Protein AF-A0A947QVW5-F1 (afdb_monomer)

Nearest PDB structures (foldseek):
  2zm5-assembly1_A  TM=7.777E-01  e=7.999E-14  Escherichia coli K-12
  2qq0-assembly1_B-2  TM=4.613E-01  e=8.946E-01  Thermotoga maritima
  2orw-assembly1_B-2  TM=4.856E-01  e=1.383E+00  Thermotoga maritima
  2orw-assembly1_A-2  TM=4.939E-01  e=1.628E+00  Thermotoga maritima
  2b8t-assembly1_A  TM=4.312E-01  e=2.257E+00  Ureaplasma parvum

Secondary structure (DSSP, 8-state):
-EEEEEEE-STTS-HHHHHHHHHHHHHHTTS-S-EEEEE--SSTTEET--TTTT-PPPTTEEEEEEE---STT-TT---EEEEEESSSSEEEESSS-EETTS---HHHHHHHHHHHHHHHHHHT-EEEEEES-HHHHHHHHHHH---S-SS--TT-GGGPPP-HHHHHHHHT--HHHHHHHHHHH-HHHHHHS-HHHHT-HHHHHHHHHHHHHS------------------PPP------------PPP----PPPPPTTSEEEEEEE---S-STTHHHHHHHHHHHHHHTTHHHHHHHHHHTT--TTSTTTTSTTHHHHHHHHTTSS-HHHHHHHHHHHHHHHHHHHHHHHT-HHHHHTTSTT----S-----GGGGSPPPTTS--

Structure (mmCIF, N/CA/C/O backbone):
data_AF-A0A947QVW5-F1
#
_entry.id   AF-A0A947QVW5-F1
#
loop_
_atom_site.group_PDB
_atom_site.id
_atom_site.type_symbol
_atom_site.label_atom_id
_atom_site.label_alt_id
_atom_site.label_comp_id
_atom_site.label_asym_id
_atom_site.label_entity_id
_atom_site.label_seq_id
_atom_site.pdbx_PDB_ins_code
_atom_site.Cartn_x
_atom_site.Cartn_y
_atom_site.Cartn_z
_atom_site.occupancy
_atom_site.B_iso_or_equiv
_atom_site.auth_seq_id
_atom_site.auth_comp_id
_atom_site.auth_asym_id
_atom_site.auth_atom_id
_atom_site.pdbx_PDB_model_num
ATOM 1 N N . MET A 1 1 ? -11.674 6.137 25.512 1.00 68.38 1 MET A N 1
ATOM 2 C CA . MET A 1 1 ? -10.480 6.121 24.646 1.00 68.38 1 MET A CA 1
ATOM 3 C C . MET A 1 1 ? -10.718 5.247 23.407 1.00 68.38 1 MET A C 1
ATOM 5 O O . MET A 1 1 ? -10.988 4.059 23.537 1.00 68.38 1 MET A O 1
ATOM 9 N N . HIS A 1 2 ? -10.699 5.842 22.217 1.00 75.06 2 HIS A N 1
ATOM 10 C CA . HIS A 1 2 ? -10.870 5.225 20.906 1.00 75.06 2 HIS A CA 1
ATOM 11 C C . HIS A 1 2 ? -9.556 4.624 20.421 1.00 75.06 2 HIS A C 1
ATOM 13 O O . HIS A 1 2 ? -8.548 5.321 20.356 1.00 75.06 2 HIS A O 1
ATOM 19 N N . LYS A 1 3 ? -9.586 3.346 20.046 1.00 81.25 3 LYS A N 1
ATOM 20 C CA . LYS A 1 3 ? -8.398 2.583 19.654 1.00 81.25 3 LYS A CA 1
ATOM 21 C C . LYS A 1 3 ? -8.102 2.756 18.169 1.00 81.25 3 LYS A C 1
ATOM 23 O O . LYS A 1 3 ? -8.916 2.370 17.325 1.00 81.25 3 LYS A O 1
ATOM 28 N N . ILE A 1 4 ? -6.935 3.309 17.851 1.00 85.50 4 ILE A N 1
ATOM 29 C CA . ILE A 1 4 ? -6.427 3.406 16.484 1.00 85.50 4 ILE A CA 1
ATOM 30 C C . ILE A 1 4 ? -5.000 2.864 16.449 1.00 85.50 4 ILE A C 1
ATOM 32 O O . ILE A 1 4 ? -4.108 3.420 17.072 1.00 85.50 4 ILE A O 1
ATOM 36 N N . ILE A 1 5 ? -4.752 1.811 15.674 1.00 85.81 5 ILE A N 1
ATOM 37 C CA . ILE A 1 5 ? -3.409 1.234 15.539 1.00 85.81 5 ILE A CA 1
ATOM 38 C C . ILE A 1 5 ? -2.921 1.317 14.101 1.00 85.81 5 ILE A C 1
ATOM 40 O O . ILE A 1 5 ? -3.678 1.132 13.151 1.00 85.81 5 ILE A O 1
ATOM 44 N N . SER A 1 6 ? -1.629 1.584 13.931 1.00 87.25 6 SER A N 1
ATOM 45 C CA . SER A 1 6 ? -0.911 1.376 12.675 1.00 87.25 6 SER A CA 1
ATOM 46 C C . SER A 1 6 ? 0.031 0.189 12.782 1.00 87.25 6 SER A C 1
ATOM 48 O O . SER A 1 6 ? 1.019 0.251 13.507 1.00 87.25 6 SER A O 1
ATOM 50 N N . ILE A 1 7 ? -0.220 -0.853 11.997 1.00 85.81 7 ILE A N 1
ATOM 51 C CA . ILE A 1 7 ? 0.683 -1.992 11.843 1.00 85.81 7 ILE A CA 1
ATOM 52 C C . ILE A 1 7 ? 1.497 -1.781 10.571 1.00 85.81 7 ILE A C 1
ATOM 54 O O . ILE A 1 7 ? 0.980 -1.846 9.450 1.00 85.81 7 ILE A O 1
ATOM 58 N N . VAL A 1 8 ? 2.787 -1.513 10.757 1.00 85.62 8 VAL A N 1
ATOM 59 C CA . VAL A 1 8 ? 3.713 -1.139 9.687 1.00 85.62 8 VAL A CA 1
ATOM 60 C C . VAL A 1 8 ? 4.874 -2.111 9.571 1.00 85.62 8 VAL A C 1
ATOM 62 O O . VAL A 1 8 ? 5.267 -2.772 10.527 1.00 85.62 8 VAL A O 1
ATOM 65 N N . GLY A 1 9 ? 5.461 -2.183 8.383 1.00 78.12 9 GLY A N 1
ATOM 66 C CA . GLY A 1 9 ? 6.591 -3.062 8.100 1.00 78.12 9 GLY A CA 1
ATOM 67 C C . GLY A 1 9 ? 6.653 -3.445 6.625 1.00 78.12 9 GLY A C 1
ATOM 68 O O . GLY A 1 9 ? 5.689 -3.214 5.884 1.00 78.12 9 GLY A O 1
ATOM 69 N N . PRO A 1 10 ? 7.776 -4.019 6.168 1.00 79.38 10 PRO A N 1
ATOM 70 C CA . PRO A 1 10 ? 7.916 -4.439 4.784 1.00 79.38 10 PRO A CA 1
ATOM 71 C C . PRO A 1 10 ? 6.944 -5.562 4.412 1.00 79.38 10 PRO A C 1
ATOM 73 O O . PRO A 1 10 ? 6.230 -6.109 5.256 1.00 79.38 10 PRO A O 1
ATOM 76 N N . THR A 1 11 ? 6.866 -5.888 3.123 1.00 76.06 11 THR A N 1
ATOM 77 C CA . THR A 1 11 ? 6.116 -7.068 2.664 1.00 76.06 11 THR A CA 1
ATOM 78 C C . THR A 1 11 ? 6.605 -8.349 3.364 1.00 76.06 11 THR A C 1
ATOM 80 O O . THR A 1 11 ? 7.745 -8.418 3.821 1.00 76.06 11 THR A O 1
ATOM 83 N N . ALA A 1 12 ? 5.731 -9.353 3.468 1.00 71.88 12 ALA A N 1
ATOM 84 C CA . ALA A 1 12 ? 6.028 -10.669 4.052 1.00 71.88 12 ALA A CA 1
ATOM 85 C C . ALA A 1 12 ? 6.449 -10.701 5.545 1.00 71.88 12 ALA A C 1
ATOM 87 O O . ALA A 1 12 ? 7.111 -11.642 5.982 1.00 71.88 12 ALA A O 1
ATOM 88 N N . THR A 1 13 ? 6.039 -9.714 6.354 1.00 75.81 13 THR A N 1
ATOM 89 C CA . THR A 1 13 ? 6.282 -9.696 7.816 1.00 75.81 13 THR A CA 1
ATOM 90 C C . THR A 1 13 ? 5.081 -10.085 8.683 1.00 75.81 13 THR A C 1
ATOM 92 O O . THR A 1 13 ? 5.160 -9.948 9.895 1.00 75.81 13 THR A O 1
ATOM 95 N N . GLY A 1 14 ? 3.968 -10.546 8.098 1.00 80.50 14 GLY A N 1
ATOM 96 C CA . GLY A 1 14 ? 2.797 -11.006 8.868 1.00 80.50 14 GLY A CA 1
ATOM 97 C C . GLY A 1 14 ? 1.843 -9.903 9.352 1.00 80.50 14 GLY A C 1
ATOM 98 O O . GLY A 1 14 ? 0.998 -10.152 10.202 1.00 80.50 14 GLY A O 1
ATOM 99 N N . LYS A 1 15 ? 1.933 -8.683 8.800 1.00 86.50 15 LYS A N 1
ATOM 100 C CA . LYS A 1 15 ? 1.097 -7.531 9.212 1.00 86.50 15 LYS A CA 1
ATOM 101 C C . LYS A 1 15 ? -0.407 -7.823 9.226 1.00 86.50 15 LYS A C 1
ATOM 103 O O . LYS A 1 15 ? -1.083 -7.430 10.167 1.00 86.50 15 LYS A O 1
ATOM 108 N N . THR A 1 16 ? -0.920 -8.483 8.187 1.00 87.56 16 THR A N 1
ATOM 109 C CA . THR A 1 16 ? -2.351 -8.804 8.067 1.00 87.56 16 THR A CA 1
ATOM 110 C C . THR A 1 16 ? -2.797 -9.794 9.140 1.00 87.56 16 THR A C 1
ATOM 112 O O . THR A 1 16 ? -3.833 -9.575 9.756 1.00 87.56 16 THR A O 1
ATOM 115 N N . ALA A 1 17 ? -1.991 -10.825 9.415 1.00 86.00 17 ALA A N 1
ATOM 116 C CA . ALA A 1 17 ? -2.279 -11.804 10.461 1.00 86.00 17 ALA A CA 1
ATOM 117 C C . ALA A 1 17 ? -2.341 -11.136 11.842 1.00 86.00 17 ALA A C 1
ATOM 119 O O . ALA A 1 17 ? -3.332 -11.289 12.551 1.00 86.00 17 ALA A O 1
ATOM 120 N N . LEU A 1 18 ? -1.348 -10.298 12.169 1.00 86.31 18 LEU A N 1
ATOM 121 C CA . LEU A 1 18 ? -1.358 -9.537 13.419 1.00 86.31 18 LEU A CA 1
ATOM 122 C C . LEU A 1 18 ? -2.588 -8.625 13.519 1.00 86.31 18 LEU A C 1
ATOM 124 O O . LEU A 1 18 ? -3.221 -8.562 14.564 1.00 86.31 18 LEU A O 1
ATOM 128 N N . ALA A 1 19 ? -2.961 -7.946 12.431 1.00 90.06 19 ALA A N 1
ATOM 129 C CA . ALA A 1 19 ? -4.133 -7.075 12.419 1.00 90.06 19 ALA A CA 1
ATOM 130 C C . ALA A 1 19 ? -5.434 -7.825 12.724 1.00 90.06 19 ALA A C 1
ATOM 132 O O . ALA A 1 19 ? -6.255 -7.332 13.494 1.00 90.06 19 ALA A O 1
ATOM 133 N N . LEU A 1 20 ? -5.618 -9.005 12.125 1.00 90.75 20 LEU A N 1
ATOM 134 C CA . LEU A 1 20 ? -6.794 -9.845 12.346 1.00 90.75 20 LEU A CA 1
ATOM 135 C C . LEU A 1 20 ? -6.824 -10.406 13.769 1.00 90.75 20 LEU A C 1
ATOM 137 O O . LEU A 1 20 ? -7.872 -10.366 14.408 1.00 90.75 20 LEU A O 1
ATOM 141 N N . GLN A 1 21 ? -5.678 -10.852 14.284 1.00 89.06 21 GLN A N 1
ATOM 142 C CA . GLN A 1 21 ? -5.559 -11.335 15.656 1.00 89.06 21 GLN A CA 1
ATOM 143 C C . GLN A 1 21 ? -5.879 -10.232 16.673 1.00 89.06 21 GLN A C 1
ATOM 145 O O . GLN A 1 21 ? -6.720 -10.433 17.543 1.00 89.06 21 GLN A O 1
ATOM 150 N N . THR A 1 22 ? -5.275 -9.045 16.535 1.00 88.12 22 THR A N 1
ATOM 151 C CA . THR A 1 22 ? -5.566 -7.895 17.406 1.00 88.12 22 THR A CA 1
ATOM 152 C C . THR A 1 22 ? -7.038 -7.490 17.324 1.00 88.12 22 THR A C 1
ATOM 154 O O . THR A 1 22 ? -7.659 -7.180 18.340 1.00 88.12 22 THR A O 1
ATOM 157 N N . ALA A 1 23 ? -7.625 -7.514 16.122 1.00 92.69 23 ALA A N 1
ATOM 158 C CA . ALA A 1 23 ? -9.041 -7.220 15.945 1.00 92.69 23 ALA A CA 1
ATOM 159 C C . ALA A 1 23 ? -9.934 -8.230 16.680 1.00 92.69 23 ALA A C 1
ATOM 161 O O . ALA A 1 23 ? -10.893 -7.830 17.336 1.00 92.69 23 ALA A O 1
ATOM 162 N N . GLN A 1 24 ? -9.614 -9.521 16.578 1.00 90.75 24 GLN A N 1
ATOM 163 C CA . GLN A 1 24 ? -10.334 -10.591 17.259 1.00 90.75 24 GLN A CA 1
ATOM 164 C C . GLN A 1 24 ? -10.238 -10.448 18.783 1.00 90.75 24 GLN A C 1
ATOM 166 O O . GLN A 1 24 ? -11.266 -10.449 19.454 1.00 90.75 24 GLN A O 1
ATOM 171 N N . GLU A 1 25 ? -9.035 -10.238 19.315 1.00 89.69 25 GLU A N 1
ATOM 172 C CA . GLU A 1 25 ? -8.802 -10.087 20.754 1.00 89.69 25 GLU A CA 1
ATOM 173 C C . GLU A 1 25 ? -9.615 -8.924 21.349 1.00 89.69 25 GLU A C 1
ATOM 175 O O . GLU A 1 25 ? -10.277 -9.073 22.375 1.00 89.69 25 GLU A O 1
ATOM 180 N N . TRP A 1 26 ? -9.652 -7.765 20.684 1.00 90.56 26 TRP A N 1
ATOM 181 C CA . TRP A 1 26 ? -10.455 -6.635 21.163 1.00 90.56 26 TRP A CA 1
ATOM 182 C C . TRP A 1 26 ? -11.961 -6.885 21.149 1.00 90.56 26 TRP A C 1
ATOM 184 O O . TRP A 1 26 ? -12.674 -6.316 21.981 1.00 90.56 26 TRP A O 1
ATOM 194 N N . LEU A 1 27 ? -12.449 -7.697 20.209 1.00 92.06 27 LEU A N 1
ATOM 195 C CA . LEU A 1 27 ? -13.855 -8.091 20.155 1.00 92.06 27 LEU A CA 1
ATOM 196 C C . LEU A 1 27 ? -14.192 -9.084 21.269 1.00 92.06 27 LEU A C 1
ATOM 198 O O . LEU A 1 27 ? -15.199 -8.903 21.948 1.00 92.06 27 LEU A O 1
ATOM 202 N N . GLU A 1 28 ? -13.341 -10.084 21.494 1.00 91.44 28 GLU A N 1
ATOM 203 C CA . GLU A 1 28 ? -13.517 -11.096 22.545 1.00 91.44 28 GLU A CA 1
ATOM 204 C C . GLU A 1 28 ? -13.470 -10.483 23.948 1.00 91.44 28 GLU A C 1
ATOM 206 O O . GLU A 1 28 ? -14.277 -10.830 24.809 1.00 91.44 28 GLU A O 1
ATOM 211 N N . LEU A 1 29 ? -12.591 -9.501 24.160 1.00 91.38 29 LEU A N 1
ATOM 212 C CA . LEU A 1 29 ? -12.513 -8.735 25.405 1.00 91.38 29 LEU A CA 1
ATOM 213 C C . LEU A 1 29 ? -13.645 -7.702 25.563 1.00 91.38 29 LEU A C 1
ATOM 215 O O . LEU A 1 29 ? -13.679 -6.984 26.563 1.00 91.38 29 LEU A O 1
ATOM 219 N N . GLY A 1 30 ? -14.543 -7.568 24.579 1.00 90.00 30 GLY A N 1
ATOM 220 C CA . GLY A 1 30 ? -15.653 -6.612 24.611 1.00 90.00 30 GLY A CA 1
ATOM 221 C C . GLY A 1 30 ? -15.217 -5.142 24.633 1.00 90.00 30 GLY A C 1
ATOM 222 O O . GLY A 1 30 ? -15.991 -4.274 25.036 1.00 90.00 30 GLY A O 1
ATOM 223 N N . GLN A 1 31 ? -13.982 -4.840 24.217 1.00 86.69 31 GLN A N 1
ATOM 224 C CA . GLN A 1 31 ? -13.422 -3.486 24.280 1.00 86.69 31 GLN A CA 1
ATOM 225 C C . GLN A 1 31 ? -14.036 -2.554 23.228 1.00 86.69 31 GLN A C 1
ATOM 227 O O . GLN A 1 31 ? -14.090 -1.340 23.431 1.00 86.69 31 GLN A O 1
ATOM 232 N N . VAL A 1 32 ? -14.488 -3.111 22.100 1.00 91.62 32 VAL A N 1
ATOM 233 C CA . VAL A 1 32 ? -15.086 -2.376 20.975 1.00 91.62 32 VAL A CA 1
ATOM 234 C C . VAL A 1 32 ? -16.256 -3.143 20.367 1.00 91.62 32 VAL A C 1
ATOM 236 O O . VAL A 1 32 ? -16.341 -4.362 20.476 1.00 91.62 32 VAL A O 1
ATOM 239 N N . LYS A 1 33 ? -17.163 -2.428 19.691 1.00 93.69 33 LYS A N 1
ATOM 240 C CA . LYS A 1 33 ? -18.324 -3.031 19.005 1.00 93.69 33 LYS A CA 1
ATOM 241 C C . LYS A 1 33 ? -17.971 -3.678 17.662 1.00 93.69 33 LYS A C 1
ATOM 243 O O . LYS A 1 33 ? -18.762 -4.445 17.122 1.00 93.69 33 LYS A O 1
ATOM 248 N N . GLY A 1 34 ? -16.822 -3.315 17.106 1.00 95.94 34 GLY A N 1
ATOM 249 C CA . GLY A 1 34 ? -16.367 -3.717 15.785 1.00 95.94 34 GLY A CA 1
ATOM 250 C C . GLY A 1 34 ? -14.986 -3.147 15.483 1.00 95.94 34 GLY A C 1
ATOM 251 O O . GLY A 1 34 ? -14.489 -2.276 16.204 1.00 95.94 34 GLY A O 1
ATOM 252 N N . VAL A 1 35 ? -14.366 -3.621 14.408 1.00 96.69 35 VAL A N 1
ATOM 253 C CA . VAL A 1 35 ? -13.032 -3.187 13.979 1.00 96.69 35 VAL A CA 1
ATOM 254 C C . VAL A 1 35 ? -13.039 -2.881 12.488 1.00 96.69 35 VAL A C 1
ATOM 256 O O . VAL A 1 35 ? -13.474 -3.699 11.684 1.00 96.69 35 VAL A O 1
ATOM 259 N N . ASN A 1 36 ? -12.532 -1.709 12.110 1.00 96.62 36 ASN A N 1
ATOM 260 C CA . ASN A 1 36 ? -12.314 -1.325 10.720 1.00 96.62 36 ASN A CA 1
ATOM 261 C C . ASN A 1 36 ? -10.826 -1.433 10.374 1.00 96.62 36 ASN A C 1
ATOM 263 O O . ASN A 1 36 ? -10.010 -0.607 10.789 1.00 96.62 36 ASN A O 1
ATOM 267 N N . LEU A 1 37 ? -10.483 -2.444 9.584 1.00 96.31 37 LEU A N 1
ATOM 268 C CA . LEU A 1 37 ? -9.192 -2.586 8.932 1.00 96.31 37 LEU A CA 1
ATOM 269 C C . LEU A 1 37 ? -9.134 -1.664 7.710 1.00 96.31 37 LEU A C 1
ATOM 271 O O . LEU A 1 37 ? -10.024 -1.686 6.859 1.00 96.31 37 LEU A O 1
ATOM 275 N N . ILE A 1 38 ? -8.074 -0.870 7.594 1.00 95.06 38 ILE A N 1
ATOM 276 C CA . ILE A 1 38 ? -7.828 -0.000 6.440 1.00 95.06 38 ILE A CA 1
ATOM 277 C C . ILE A 1 38 ? -6.516 -0.434 5.790 1.00 95.06 38 ILE A C 1
ATOM 279 O O . ILE A 1 38 ? -5.451 -0.293 6.399 1.00 95.06 38 ILE A O 1
ATOM 283 N N . SER A 1 39 ? -6.576 -0.923 4.547 1.00 94.81 39 SER A N 1
ATOM 284 C CA . SER A 1 39 ? -5.363 -1.177 3.766 1.00 94.81 39 SER A CA 1
ATOM 285 C C . SER A 1 39 ? -4.653 0.143 3.466 1.00 94.81 39 SER A C 1
ATOM 287 O O . SER A 1 39 ? -5.203 1.059 2.852 1.00 94.81 39 SER A O 1
ATOM 289 N N . ALA A 1 40 ? -3.409 0.240 3.924 1.00 92.88 40 ALA A N 1
ATOM 290 C CA . ALA A 1 40 ? -2.489 1.338 3.676 1.00 92.88 40 ALA A CA 1
ATOM 291 C C . ALA A 1 40 ? -1.444 0.943 2.614 1.00 92.88 40 ALA A C 1
ATOM 293 O O . ALA A 1 40 ? -0.243 1.221 2.740 1.00 92.88 40 ALA A O 1
ATOM 294 N N . ASP A 1 41 ? -1.901 0.282 1.551 1.00 91.94 41 ASP A N 1
ATOM 295 C CA . ASP A 1 41 ? -1.117 -0.033 0.361 1.00 91.94 41 ASP A CA 1
ATOM 296 C C . ASP A 1 41 ? -1.610 0.778 -0.846 1.00 91.94 41 ASP A C 1
ATOM 298 O O . ASP A 1 41 ? -2.786 0.759 -1.199 1.00 91.94 41 ASP A O 1
ATOM 302 N N . SER A 1 42 ? -0.705 1.514 -1.494 1.00 91.19 42 SER A N 1
ATOM 303 C CA . SER A 1 42 ? -1.049 2.353 -2.652 1.00 91.19 42 SER A CA 1
ATOM 304 C C . SER A 1 42 ? -1.455 1.578 -3.913 1.00 91.19 42 SER A C 1
ATOM 306 O O . SER A 1 42 ? -1.922 2.203 -4.860 1.00 91.19 42 SER A O 1
ATOM 308 N N . ARG A 1 43 ? -1.230 0.258 -3.965 1.00 92.69 43 ARG A N 1
ATOM 309 C CA . ARG A 1 43 ? -1.457 -0.586 -5.149 1.00 92.69 43 ARG A CA 1
ATOM 310 C C . ARG A 1 43 ? -2.643 -1.531 -4.994 1.00 92.69 43 ARG A C 1
ATOM 312 O O . ARG A 1 43 ? -3.308 -1.808 -5.980 1.00 92.69 43 ARG A O 1
ATOM 319 N N . GLN A 1 44 ? -2.981 -1.951 -3.778 1.00 93.31 44 GLN A N 1
ATOM 320 C CA . GLN A 1 44 ? -4.135 -2.838 -3.551 1.00 93.31 44 GLN A CA 1
ATOM 321 C C . GLN A 1 44 ? -5.498 -2.165 -3.802 1.00 93.31 44 GLN A C 1
ATOM 323 O O . GLN A 1 44 ? -6.536 -2.823 -3.856 1.00 93.31 44 GLN A O 1
ATOM 328 N N . VAL A 1 45 ? -5.512 -0.840 -3.961 1.00 92.62 45 VAL A N 1
ATOM 329 C CA . VAL A 1 45 ? -6.721 -0.060 -4.250 1.00 92.62 45 VAL A CA 1
ATOM 330 C C . VAL A 1 45 ? -7.291 -0.318 -5.648 1.00 92.62 45 VAL A C 1
ATOM 332 O O . VAL A 1 45 ? -8.461 -0.013 -5.866 1.00 92.62 45 VAL A O 1
ATOM 335 N N . PHE A 1 46 ? -6.499 -0.849 -6.583 1.00 92.12 46 PHE A N 1
ATOM 336 C CA . PHE A 1 46 ? -6.903 -1.050 -7.974 1.00 92.12 46 PHE A CA 1
ATOM 337 C C . PHE A 1 46 ? -7.654 -2.378 -8.153 1.00 92.12 46 PHE A C 1
ATOM 339 O O . PHE A 1 46 ? -7.193 -3.426 -7.712 1.00 92.12 46 PHE A O 1
ATOM 346 N N . ARG A 1 47 ? -8.823 -2.326 -8.793 1.00 90.06 47 ARG A N 1
ATOM 347 C CA . ARG A 1 47 ? -9.642 -3.486 -9.169 1.00 90.06 47 ARG A CA 1
ATOM 348 C C . ARG A 1 47 ? -9.140 -4.096 -10.475 1.00 90.06 47 ARG A C 1
ATOM 350 O O . ARG A 1 47 ? -8.820 -3.354 -11.399 1.00 90.06 47 ARG A O 1
ATOM 357 N N . GLY A 1 48 ? -9.137 -5.424 -10.572 1.00 89.44 48 GLY A N 1
ATOM 358 C CA . GLY A 1 48 ? -8.575 -6.148 -11.718 1.00 89.44 48 GLY A CA 1
ATOM 359 C C . GLY A 1 48 ? -7.043 -6.113 -11.757 1.00 89.44 48 GLY A C 1
ATOM 360 O O . GLY A 1 48 ? -6.454 -6.260 -12.825 1.00 89.44 48 GLY A O 1
ATOM 361 N N . PHE A 1 49 ? -6.411 -5.827 -10.616 1.00 93.06 49 PHE A N 1
ATOM 362 C CA . PHE A 1 49 ? -4.962 -5.757 -10.455 1.00 93.06 49 PHE A CA 1
ATOM 363 C C . PHE A 1 49 ? -4.527 -6.309 -9.094 1.00 93.06 49 PHE A C 1
ATOM 365 O O . PHE A 1 49 ? -3.831 -5.663 -8.306 1.00 93.06 49 PHE A O 1
ATOM 372 N N . GLU A 1 50 ? -5.024 -7.492 -8.770 1.00 94.00 50 GLU A N 1
ATOM 373 C CA . GLU A 1 50 ? -4.970 -8.057 -7.430 1.00 94.00 50 GLU A CA 1
ATOM 374 C C . GLU A 1 50 ? -3.895 -9.116 -7.278 1.00 94.00 50 GLU A C 1
ATOM 376 O O . GLU A 1 50 ? -3.265 -9.173 -6.223 1.00 94.00 50 GLU A O 1
ATOM 381 N N . VAL A 1 51 ? -3.612 -9.887 -8.327 1.00 94.81 51 VAL A N 1
ATOM 382 C CA . VAL A 1 51 ? -2.625 -10.966 -8.262 1.00 94.81 51 VAL A CA 1
ATOM 383 C C . VAL A 1 51 ? -1.220 -10.384 -8.122 1.00 94.81 51 VAL A C 1
ATOM 385 O O . VAL A 1 51 ? -0.483 -10.735 -7.200 1.00 94.81 51 VAL A O 1
ATOM 388 N N . VAL A 1 52 ? -0.838 -9.435 -8.980 1.00 95.62 52 VAL A N 1
ATOM 389 C CA . VAL A 1 52 ? 0.479 -8.778 -8.931 1.00 95.62 52 VAL A CA 1
ATOM 390 C C . VAL A 1 52 ? 0.665 -8.007 -7.625 1.00 95.62 52 VAL A C 1
ATOM 392 O O . VAL A 1 52 ? 1.741 -8.053 -7.024 1.00 95.62 52 VAL A O 1
ATOM 395 N N . THR A 1 53 ? -0.376 -7.320 -7.150 1.00 92.31 53 THR A N 1
ATOM 396 C CA . THR A 1 53 ? -0.298 -6.499 -5.931 1.00 92.31 53 THR A CA 1
ATOM 397 C C . THR A 1 53 ? -0.443 -7.320 -4.650 1.00 92.31 53 THR A C 1
ATOM 399 O O . THR A 1 53 ? -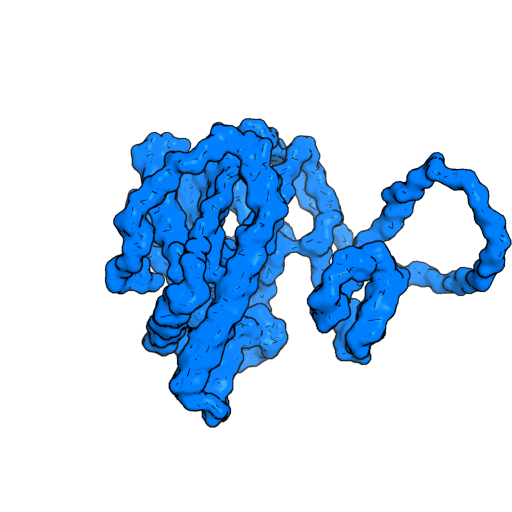0.041 -6.863 -3.577 1.00 92.31 53 THR A O 1
ATOM 402 N N . GLY A 1 54 ? -0.941 -8.555 -4.746 1.00 90.19 54 GLY A N 1
ATOM 403 C CA . GLY A 1 54 ? -1.341 -9.357 -3.595 1.00 90.19 54 GLY A CA 1
ATOM 404 C C . GLY A 1 54 ? -2.442 -8.668 -2.791 1.00 90.19 54 GLY A C 1
ATOM 405 O O . GLY A 1 54 ? -2.294 -8.495 -1.579 1.00 90.19 54 GLY A O 1
ATOM 406 N N . ALA A 1 55 ? -3.473 -8.170 -3.482 1.00 88.62 55 ALA A N 1
ATOM 407 C CA . ALA A 1 55 ? -4.684 -7.587 -2.897 1.00 88.62 55 ALA A CA 1
ATOM 408 C C . ALA A 1 55 ? -5.716 -8.677 -2.561 1.00 88.62 55 ALA A C 1
ATOM 410 O O . ALA A 1 55 ? -6.909 -8.555 -2.865 1.00 88.62 55 ALA A O 1
ATOM 411 N N . ASP A 1 56 ? -5.224 -9.756 -1.962 1.00 82.75 56 ASP A N 1
ATOM 412 C CA . ASP A 1 56 ? -6.002 -10.920 -1.578 1.00 82.75 56 ASP A CA 1
ATOM 413 C C . ASP A 1 56 ? -6.981 -10.534 -0.465 1.00 82.75 56 ASP A C 1
ATOM 415 O O . ASP A 1 56 ? -6.651 -9.794 0.470 1.00 82.75 56 ASP A O 1
ATOM 419 N N . ILE A 1 57 ? -8.222 -10.997 -0.594 1.00 89.56 57 ILE A N 1
ATOM 420 C CA . ILE A 1 57 ? -9.240 -10.806 0.437 1.00 89.56 57 ILE A CA 1
ATOM 421 C C . ILE A 1 57 ? -9.073 -11.951 1.438 1.00 89.56 57 ILE A C 1
ATOM 423 O O . ILE A 1 57 ? -9.094 -13.104 1.004 1.00 89.56 57 ILE A O 1
ATOM 427 N N . PRO A 1 58 ? -8.896 -11.675 2.745 1.00 87.06 58 PRO A N 1
ATOM 428 C CA . PRO A 1 58 ? -8.713 -12.735 3.727 1.00 87.06 58 PRO A CA 1
ATOM 429 C C . PRO A 1 58 ? -9.863 -13.745 3.700 1.00 87.06 58 PRO A C 1
ATOM 431 O O . PRO A 1 58 ? -11.019 -13.379 3.473 1.00 87.06 58 PRO A O 1
ATOM 434 N N . ALA A 1 59 ? -9.552 -15.015 3.958 1.00 86.44 59 ALA A N 1
ATOM 435 C CA . ALA A 1 59 ? -10.560 -16.064 4.023 1.00 86.44 59 ALA A CA 1
ATOM 436 C C . ALA A 1 59 ? -11.676 -15.697 5.022 1.00 86.44 59 ALA A C 1
ATOM 438 O O . ALA A 1 59 ? -11.413 -15.159 6.097 1.00 86.44 59 ALA A O 1
ATOM 439 N N . GLY A 1 60 ? -12.927 -15.965 4.642 1.00 87.81 60 GLY A N 1
ATOM 440 C CA . GLY A 1 60 ? -14.109 -15.627 5.442 1.00 87.81 60 GLY A CA 1
ATOM 441 C C . GLY A 1 60 ? -14.608 -14.186 5.296 1.00 87.81 60 GLY A C 1
ATOM 442 O O . GLY A 1 60 ? -15.640 -13.860 5.876 1.00 87.81 60 GLY A O 1
ATOM 443 N N . PHE A 1 61 ? -13.932 -13.328 4.524 1.00 92.38 61 PHE A N 1
ATOM 444 C CA . PHE A 1 61 ? -14.434 -11.989 4.219 1.00 92.38 61 PHE A CA 1
ATOM 445 C C . PHE A 1 61 ? -15.317 -11.982 2.971 1.00 92.38 61 PHE A C 1
ATOM 447 O O . PHE A 1 61 ? -14.903 -12.398 1.890 1.00 92.38 61 PHE A O 1
ATOM 454 N N . GLU A 1 62 ? -16.504 -11.401 3.104 1.00 92.38 62 GLU A N 1
ATOM 455 C CA . GLU A 1 62 ? -17.476 -11.249 2.022 1.00 92.38 62 GLU A CA 1
ATOM 456 C C . GLU A 1 62 ? -17.802 -9.774 1.785 1.00 92.38 62 GLU A C 1
ATOM 458 O O . GLU A 1 62 ? -17.744 -8.950 2.702 1.00 92.38 62 GLU A O 1
ATOM 463 N N . VAL A 1 63 ? -18.150 -9.411 0.549 1.00 92.50 63 VAL A N 1
ATOM 464 C CA . VAL A 1 63 ? -18.579 -8.042 0.233 1.00 92.50 63 VAL A CA 1
ATOM 465 C C . VAL A 1 63 ? -19.969 -7.812 0.823 1.00 92.50 63 VAL A C 1
ATOM 467 O O . VAL A 1 63 ? -20.935 -8.433 0.395 1.00 92.50 63 VAL A O 1
ATOM 470 N N . VAL A 1 64 ? -20.084 -6.879 1.769 1.00 89.31 64 VAL A N 1
ATOM 471 C CA . VAL A 1 64 ? -21.368 -6.533 2.413 1.00 89.31 64 VAL A CA 1
ATOM 472 C C . VAL A 1 64 ? -21.977 -5.236 1.895 1.00 89.31 64 VAL A C 1
ATOM 474 O O . VAL A 1 64 ? -23.149 -4.953 2.124 1.00 89.31 64 VAL A O 1
ATOM 477 N N . SER A 1 65 ? -21.182 -4.411 1.221 1.00 83.56 65 SER A N 1
ATOM 478 C CA . SER A 1 65 ? -21.641 -3.161 0.627 1.00 83.56 65 SER A CA 1
ATOM 479 C C . SER A 1 65 ? -20.678 -2.739 -0.466 1.00 83.56 65 SER A C 1
ATOM 481 O O . SER A 1 65 ? -19.467 -2.751 -0.264 1.00 83.56 65 SER A O 1
ATOM 483 N N . GLU A 1 66 ? -21.213 -2.264 -1.584 1.00 80.81 66 GLU A N 1
ATOM 484 C CA . GLU A 1 66 ? -20.447 -1.613 -2.637 1.00 80.81 66 GLU A CA 1
ATOM 485 C C . GLU A 1 66 ? -21.176 -0.334 -3.042 1.00 80.81 66 GLU A C 1
ATOM 487 O O . GLU A 1 66 ? -22.270 -0.353 -3.599 1.00 80.81 66 GLU A O 1
ATOM 492 N N . THR A 1 67 ? -20.588 0.810 -2.705 1.00 73.56 67 THR A N 1
ATOM 493 C CA . THR A 1 67 ? -21.172 2.116 -3.035 1.00 73.56 67 THR A CA 1
ATOM 494 C C . THR A 1 67 ? -20.198 2.920 -3.873 1.00 73.56 67 THR A C 1
ATOM 496 O O . THR A 1 67 ? -18.987 2.752 -3.753 1.00 73.56 67 THR A O 1
ATOM 499 N N . LYS A 1 68 ? -20.701 3.826 -4.715 1.00 69.69 68 LYS A N 1
ATOM 500 C CA . LYS A 1 68 ? -19.836 4.826 -5.354 1.00 69.69 68 LYS A CA 1
ATOM 501 C C . LYS A 1 68 ? -19.190 5.699 -4.279 1.00 69.69 68 LYS A C 1
ATOM 503 O O . LYS A 1 68 ? -19.860 6.091 -3.321 1.00 69.69 68 LYS A O 1
ATOM 508 N N . LEU A 1 69 ? -17.917 6.045 -4.452 1.00 65.50 69 LEU A N 1
ATOM 509 C CA . LEU A 1 69 ? -17.221 6.981 -3.567 1.00 65.50 69 LEU A CA 1
ATOM 510 C C . LEU A 1 69 ? -17.893 8.362 -3.661 1.00 65.50 69 LEU A C 1
ATOM 512 O O . LEU A 1 69 ? -17.709 9.096 -4.628 1.00 65.50 69 LEU A O 1
ATOM 516 N N . LYS A 1 70 ? -18.711 8.710 -2.658 1.00 61.84 70 LYS A N 1
ATOM 517 C CA . LYS A 1 70 ? -19.433 9.998 -2.585 1.00 61.84 70 LYS A CA 1
ATOM 518 C C . LYS A 1 70 ? -18.614 11.125 -1.942 1.00 61.84 70 LYS A C 1
ATOM 520 O O . LYS A 1 70 ? -19.106 12.245 -1.824 1.00 61.84 70 LYS A O 1
ATOM 525 N N . THR A 1 71 ? -17.384 10.851 -1.513 1.00 61.94 71 THR A N 1
ATOM 526 C CA . THR A 1 71 ? -16.514 11.837 -0.866 1.00 61.94 71 THR A CA 1
ATOM 527 C C . THR A 1 71 ? -16.215 12.995 -1.819 1.00 61.94 71 THR A C 1
ATOM 529 O O . THR A 1 71 ? -15.758 12.797 -2.946 1.00 61.94 71 THR A O 1
ATOM 532 N N . LYS A 1 72 ? -16.462 14.232 -1.376 1.00 55.44 72 LYS A N 1
ATOM 533 C CA . LYS A 1 72 ? -16.182 15.443 -2.162 1.00 55.44 72 LYS A CA 1
ATOM 534 C C . LYS A 1 72 ? -14.688 15.501 -2.527 1.00 55.44 72 LYS A C 1
ATOM 536 O O . LYS A 1 72 ? -13.826 15.330 -1.665 1.00 55.44 72 LYS A O 1
ATOM 541 N N . GLY A 1 73 ? -14.384 15.688 -3.813 1.00 60.09 73 GLY A N 1
ATOM 542 C CA . GLY A 1 73 ? -13.021 15.574 -4.349 1.00 60.09 73 GLY A CA 1
ATOM 543 C C . GLY A 1 73 ? -12.536 14.131 -4.578 1.00 60.09 73 GLY A C 1
ATOM 544 O O . GLY A 1 73 ? -11.338 13.918 -4.735 1.00 60.09 73 GLY A O 1
ATOM 545 N N . MET A 1 74 ? -13.444 13.152 -4.554 1.00 65.88 74 MET A N 1
ATOM 546 C CA . MET A 1 74 ? -13.268 11.775 -5.045 1.00 65.88 74 MET A CA 1
ATOM 547 C C . MET A 1 74 ? -14.387 11.391 -6.036 1.00 65.88 74 MET A C 1
ATOM 549 O O . MET A 1 74 ? -14.542 10.222 -6.385 1.00 65.88 74 MET A O 1
ATOM 553 N N . ALA A 1 75 ? -15.180 12.376 -6.479 1.00 51.41 75 ALA A N 1
ATOM 554 C CA . ALA A 1 75 ? -16.226 12.187 -7.476 1.00 51.41 75 ALA A CA 1
ATOM 555 C C . ALA A 1 75 ? -15.589 11.708 -8.790 1.00 51.41 75 ALA A C 1
ATOM 557 O O . ALA A 1 75 ? -14.712 12.379 -9.326 1.00 51.41 75 ALA A O 1
ATOM 558 N N . GLY A 1 76 ? -16.008 10.536 -9.269 1.00 55.41 76 GLY A N 1
ATOM 559 C CA . GLY A 1 76 ? -15.418 9.866 -10.434 1.00 55.41 76 GLY A CA 1
ATOM 560 C C . GLY A 1 76 ? -14.585 8.628 -10.095 1.00 55.41 76 GLY A C 1
ATOM 561 O O . GLY A 1 76 ? -14.246 7.883 -11.004 1.00 55.41 76 GLY A O 1
ATOM 562 N N . LEU A 1 77 ? -14.304 8.363 -8.812 1.00 62.62 77 LEU A N 1
ATOM 563 C CA . LEU A 1 77 ? -13.724 7.088 -8.390 1.00 62.62 77 LEU A CA 1
ATOM 564 C C . LEU A 1 77 ? -14.808 6.012 -8.257 1.00 62.62 77 LEU A C 1
ATOM 566 O O . LEU A 1 77 ? -15.901 6.248 -7.731 1.00 62.62 77 LEU A O 1
ATOM 570 N N . SER A 1 78 ? -14.481 4.836 -8.775 1.00 64.12 78 SER A N 1
ATOM 571 C CA . SER A 1 78 ? -15.453 3.874 -9.272 1.00 64.12 78 SER A CA 1
ATOM 572 C C . SER A 1 78 ? -16.259 3.178 -8.163 1.00 64.12 78 SER A C 1
ATOM 574 O O . SER A 1 78 ? -17.487 3.116 -8.265 1.00 64.12 78 SER A O 1
ATOM 576 N N . TYR A 1 79 ? -15.615 2.732 -7.070 1.00 75.62 79 TYR A N 1
ATOM 577 C CA . TYR A 1 79 ? -16.236 1.846 -6.072 1.00 75.62 79 TYR A CA 1
ATOM 578 C C . TYR A 1 79 ? -15.681 2.009 -4.640 1.00 75.62 79 TYR A C 1
ATOM 580 O O . TYR A 1 79 ? -14.552 2.423 -4.401 1.00 75.62 79 TYR A O 1
ATOM 588 N N . ARG A 1 80 ? -16.482 1.628 -3.644 1.00 80.25 80 ARG A N 1
ATOM 589 C CA . ARG A 1 80 ? -16.078 1.465 -2.240 1.00 80.25 80 ARG A CA 1
ATOM 590 C C . ARG A 1 80 ? -16.649 0.148 -1.718 1.00 80.25 80 ARG A C 1
ATOM 592 O O . ARG A 1 80 ? -17.688 0.176 -1.049 1.00 80.25 80 ARG A O 1
ATOM 599 N N . PRO A 1 81 ? -16.032 -0.994 -2.065 1.00 86.44 81 PRO A N 1
ATOM 600 C CA . PRO A 1 81 ? -16.384 -2.253 -1.441 1.00 86.44 81 PRO A CA 1
ATOM 601 C C . PRO A 1 81 ? -16.001 -2.214 0.042 1.00 86.44 81 PRO A C 1
ATOM 603 O O . PRO A 1 81 ? -14.930 -1.728 0.416 1.00 86.44 81 PRO A O 1
ATOM 606 N N . ILE A 1 82 ? -16.899 -2.719 0.875 1.00 90.00 82 ILE A N 1
ATOM 607 C CA . ILE A 1 82 ? -16.654 -3.015 2.280 1.00 90.00 82 ILE A CA 1
ATOM 608 C C . ILE A 1 82 ? -16.749 -4.524 2.403 1.00 90.00 82 ILE A C 1
ATOM 610 O O . ILE A 1 82 ? -17.802 -5.105 2.128 1.00 90.00 82 ILE A O 1
ATOM 614 N N . TYR A 1 83 ? -15.647 -5.137 2.806 1.00 92.44 83 TYR A N 1
ATOM 615 C CA . TYR A 1 83 ? -15.609 -6.559 3.097 1.00 92.44 83 TYR A CA 1
ATOM 616 C C . TYR A 1 83 ? -15.848 -6.752 4.586 1.00 92.44 83 TYR A C 1
ATOM 618 O O . TYR A 1 83 ? -15.364 -5.951 5.384 1.00 92.44 83 TYR A O 1
ATOM 626 N N . LYS A 1 84 ? -16.571 -7.793 4.975 1.00 95.19 84 LYS A N 1
ATOM 627 C CA . LYS A 1 84 ? -16.816 -8.128 6.374 1.00 95.19 84 LYS A CA 1
ATOM 628 C C . LYS A 1 84 ? -16.499 -9.594 6.607 1.00 95.19 84 LYS A C 1
ATOM 630 O O . LYS A 1 84 ? -16.911 -10.431 5.811 1.00 95.19 84 LYS A O 1
ATOM 635 N N . ASP A 1 85 ? -15.813 -9.878 7.703 1.00 93.62 85 ASP A N 1
ATOM 636 C CA . ASP A 1 85 ? -15.684 -11.233 8.230 1.00 93.62 85 ASP A CA 1
ATOM 637 C C . ASP A 1 85 ? -17.084 -11.808 8.517 1.00 93.62 85 ASP A C 1
ATOM 639 O O . ASP A 1 85 ? -17.912 -11.174 9.180 1.00 93.62 85 ASP A O 1
ATOM 643 N N . SER A 1 86 ? -17.374 -12.995 7.991 1.00 88.88 86 SER A N 1
ATOM 644 C CA . SER A 1 86 ? -18.687 -13.638 8.113 1.00 88.88 86 SER A CA 1
ATOM 645 C C . SER A 1 86 ? -19.066 -13.952 9.563 1.00 88.88 86 SER A C 1
ATOM 647 O O . SER A 1 86 ? -20.246 -13.936 9.917 1.00 88.88 86 SER A O 1
ATOM 649 N N . SER A 1 87 ? -18.070 -14.179 10.419 1.00 87.88 87 SER A N 1
ATOM 650 C CA . SER A 1 87 ? -18.237 -14.598 11.811 1.00 87.88 87 SER A CA 1
ATOM 651 C C . SER A 1 87 ? -18.071 -13.460 12.821 1.00 87.88 87 SER A C 1
ATOM 653 O O . SER A 1 87 ? -18.541 -13.562 13.955 1.00 87.88 87 SER A O 1
ATOM 655 N N . ARG A 1 88 ? -17.409 -12.361 12.436 1.00 90.38 88 ARG A N 1
ATOM 656 C CA . ARG A 1 88 ? -16.977 -11.295 13.356 1.00 90.38 88 ARG A CA 1
ATOM 657 C C . ARG A 1 88 ? -17.371 -9.906 12.861 1.00 90.38 88 ARG A C 1
ATOM 659 O O . ARG A 1 88 ? -17.611 -9.662 11.685 1.00 90.38 88 ARG A O 1
ATOM 666 N N . GLN A 1 89 ? -17.397 -8.928 13.766 1.00 94.94 89 GLN A N 1
ATOM 667 C CA . GLN A 1 89 ? -17.606 -7.513 13.416 1.00 94.94 89 GLN A CA 1
ATOM 668 C C . GLN A 1 89 ? -16.303 -6.853 12.933 1.00 94.94 89 GLN A C 1
ATOM 670 O O . GLN A 1 89 ? -15.931 -5.776 13.400 1.00 94.94 89 GLN A O 1
ATOM 675 N N . ILE A 1 90 ? -15.592 -7.513 12.014 1.00 96.12 90 ILE A N 1
ATOM 676 C CA . ILE A 1 90 ? -14.350 -7.017 11.414 1.00 96.12 90 ILE A CA 1
ATOM 677 C C . ILE A 1 90 ? -14.636 -6.649 9.964 1.00 96.12 90 ILE A C 1
ATOM 679 O O . ILE A 1 90 ? -15.147 -7.460 9.197 1.00 96.12 90 ILE A O 1
ATOM 683 N N . PHE A 1 91 ? -14.294 -5.421 9.592 1.00 96.31 91 PHE A N 1
ATOM 684 C CA . PHE A 1 91 ? -14.532 -4.865 8.268 1.00 96.31 91 PHE A CA 1
ATOM 685 C C . PHE A 1 91 ? -13.205 -4.500 7.613 1.00 96.31 91 PHE A C 1
ATOM 687 O O . PHE A 1 91 ? -12.361 -3.885 8.256 1.00 96.31 91 PHE A O 1
ATOM 694 N N . LEU A 1 92 ? -13.023 -4.828 6.338 1.00 95.56 92 LEU A N 1
ATOM 695 C CA . LEU A 1 92 ? -11.852 -4.470 5.546 1.00 95.56 92 LEU A CA 1
ATOM 696 C C . LEU A 1 92 ? -12.222 -3.436 4.482 1.00 95.56 92 LEU A C 1
ATOM 698 O O . LEU A 1 92 ? -13.152 -3.606 3.691 1.00 95.56 92 LEU A O 1
ATOM 702 N N . HIS A 1 93 ? -11.434 -2.365 4.467 1.00 94.50 93 HIS A N 1
ATOM 703 C CA . HIS A 1 93 ? -11.555 -1.213 3.588 1.00 94.50 93 HIS A CA 1
ATOM 704 C C . HIS A 1 93 ? -10.240 -0.986 2.834 1.00 94.50 93 HIS A C 1
ATOM 706 O O . HIS A 1 93 ? -9.163 -1.333 3.318 1.00 94.50 93 HIS A O 1
ATOM 712 N N . GLY A 1 94 ? -10.300 -0.310 1.686 1.00 91.44 94 GLY A N 1
ATOM 713 C CA . GLY A 1 94 ? -9.094 0.185 1.009 1.00 91.44 94 GLY A CA 1
ATOM 714 C C . GLY A 1 94 ? -8.538 -0.738 -0.073 1.00 91.44 94 GLY A C 1
ATOM 715 O O . GLY A 1 94 ? -7.421 -0.520 -0.523 1.00 91.44 94 GLY A O 1
ATOM 716 N N . VAL A 1 95 ? -9.298 -1.748 -0.497 1.00 92.56 95 VAL A N 1
ATOM 717 C CA . VAL A 1 95 ? -8.897 -2.709 -1.535 1.00 92.56 95 VAL A CA 1
ATOM 718 C C . VAL A 1 95 ? -9.931 -2.742 -2.662 1.00 92.56 95 VAL A C 1
ATOM 720 O O . VAL A 1 95 ? -11.125 -2.602 -2.396 1.00 92.56 95 VAL A O 1
ATOM 723 N N . LYS A 1 96 ? -9.492 -2.903 -3.918 1.00 91.44 96 LYS A N 1
ATOM 724 C CA . LYS A 1 96 ? -10.368 -3.016 -5.109 1.00 91.44 96 LYS A CA 1
ATOM 725 C C . LYS A 1 96 ? -11.396 -1.872 -5.266 1.00 91.44 96 LYS A C 1
ATOM 727 O O . LYS A 1 96 ? -12.556 -2.095 -5.634 1.00 91.44 96 LYS A O 1
ATOM 732 N N . MET A 1 97 ? -10.983 -0.645 -4.953 1.00 88.81 97 MET A N 1
ATOM 733 C CA . MET A 1 97 ? -11.830 0.554 -4.920 1.00 88.81 97 MET A CA 1
ATOM 734 C C . MET A 1 97 ? -11.913 1.295 -6.260 1.00 88.81 97 MET A C 1
ATOM 736 O O . MET A 1 97 ? -12.916 1.939 -6.550 1.00 88.81 97 MET A O 1
ATOM 740 N N . ILE A 1 98 ? -10.867 1.260 -7.081 1.00 89.31 98 ILE A N 1
ATOM 741 C CA . ILE A 1 98 ? -10.791 2.099 -8.286 1.00 89.31 98 ILE A CA 1
ATOM 742 C C . ILE A 1 98 ? -10.345 1.289 -9.495 1.00 89.31 98 ILE A C 1
ATOM 744 O O . ILE A 1 98 ? -9.652 0.286 -9.344 1.00 89.31 98 ILE A O 1
ATOM 748 N N . ASP A 1 99 ? -10.714 1.732 -10.692 1.00 89.12 99 ASP A N 1
ATOM 749 C CA . ASP A 1 99 ? -10.264 1.084 -11.924 1.00 89.12 99 ASP A CA 1
ATOM 750 C C . ASP A 1 99 ? -8.784 1.383 -12.198 1.00 89.12 99 ASP A C 1
ATOM 752 O O . ASP A 1 99 ? -8.254 2.419 -11.792 1.00 89.12 99 ASP A O 1
ATOM 756 N N . VAL A 1 100 ? -8.118 0.504 -12.943 1.00 89.81 100 VAL A N 1
ATOM 757 C CA . VAL A 1 100 ? -6.678 0.598 -13.259 1.00 89.81 100 VAL A CA 1
ATOM 758 C C . VAL A 1 100 ? -6.280 1.829 -14.081 1.00 89.81 100 VAL A C 1
ATOM 760 O O . VAL A 1 100 ? -5.117 2.224 -14.065 1.00 89.81 100 VAL A O 1
ATOM 763 N N . GLY A 1 101 ? -7.239 2.475 -14.753 1.00 86.12 101 GLY A N 1
ATOM 764 C CA . GLY A 1 101 ? -7.043 3.761 -15.431 1.00 86.12 101 GLY A CA 1
ATOM 765 C C . GLY A 1 101 ? -7.200 4.993 -14.531 1.00 86.12 101 GLY A C 1
ATOM 766 O O . GLY A 1 101 ? -7.007 6.112 -14.999 1.00 86.12 101 GLY A O 1
ATOM 767 N N . SER A 1 102 ? -7.572 4.813 -13.261 1.00 86.62 102 SER A N 1
ATOM 768 C CA . SER A 1 102 ? -7.790 5.907 -12.308 1.00 86.62 102 SER A CA 1
ATOM 769 C C . SER A 1 102 ? -6.516 6.283 -11.546 1.00 86.62 102 SER A C 1
ATOM 771 O O . SER A 1 102 ? -5.555 5.522 -11.472 1.00 86.62 102 SER A O 1
ATOM 773 N N . ASP A 1 103 ? -6.531 7.450 -10.899 1.00 83.69 103 ASP A N 1
ATOM 774 C CA . ASP A 1 103 ? -5.434 7.918 -10.051 1.00 83.69 103 ASP A CA 1
ATOM 775 C C . ASP A 1 103 ? -5.739 7.786 -8.551 1.00 83.69 103 ASP A C 1
ATOM 777 O O . ASP A 1 103 ? -6.765 8.254 -8.045 1.00 83.69 103 ASP A O 1
ATOM 781 N N . TRP A 1 104 ? -4.773 7.262 -7.792 1.00 88.31 104 TRP A N 1
ATOM 782 C CA . TRP A 1 104 ? -4.833 7.210 -6.331 1.00 88.31 104 TRP A CA 1
ATOM 783 C C . TRP A 1 104 ? -3.735 8.051 -5.683 1.00 88.31 104 TRP A C 1
ATOM 785 O O . TRP A 1 104 ? -2.545 7.769 -5.790 1.00 88.31 104 TRP A O 1
ATOM 795 N N . SER A 1 105 ? -4.116 9.132 -5.008 1.00 86.88 105 SER A N 1
ATOM 796 C CA . SER A 1 105 ? -3.163 10.048 -4.382 1.00 86.88 105 SER A CA 1
ATOM 797 C C . SER A 1 105 ? -3.150 9.888 -2.865 1.00 86.88 105 SER A C 1
ATOM 799 O O . SER A 1 105 ? -4.082 9.365 -2.256 1.00 86.88 105 SER A O 1
ATOM 801 N N . LEU A 1 106 ? -2.110 10.424 -2.225 1.00 84.62 106 LEU A N 1
ATOM 802 C CA . LEU A 1 106 ? -2.075 10.577 -0.770 1.00 84.62 106 LEU A CA 1
ATOM 803 C C . LEU A 1 106 ? -3.298 11.349 -0.243 1.00 84.62 106 LEU A C 1
ATOM 805 O O . LEU A 1 106 ? -3.845 10.996 0.797 1.00 84.62 106 LEU A O 1
ATOM 809 N N . ALA A 1 107 ? -3.750 12.377 -0.965 1.00 80.31 107 ALA A N 1
ATOM 810 C CA . ALA A 1 107 ? -4.953 13.120 -0.607 1.00 80.31 107 ALA A CA 1
ATOM 811 C C . ALA A 1 107 ? -6.216 12.254 -0.664 1.00 80.31 107 ALA A C 1
ATOM 813 O O . ALA A 1 107 ? -7.053 12.368 0.231 1.00 80.31 107 ALA A O 1
ATOM 814 N N . HIS A 1 108 ? -6.343 11.386 -1.675 1.00 85.44 108 HIS A N 1
ATOM 815 C CA . HIS A 1 108 ? -7.451 10.429 -1.762 1.00 85.44 108 HIS A CA 1
ATOM 816 C C . HIS A 1 108 ? -7.445 9.491 -0.555 1.00 85.44 108 HIS A C 1
ATOM 818 O O . HIS A 1 108 ? -8.452 9.403 0.144 1.00 85.44 108 HIS A O 1
ATOM 824 N N . PHE A 1 109 ? -6.290 8.897 -0.236 1.00 88.94 109 PHE A N 1
ATOM 825 C CA . PHE A 1 109 ? -6.148 8.034 0.936 1.00 88.94 109 PHE A CA 1
ATOM 826 C C . PHE A 1 109 ? -6.517 8.747 2.242 1.00 88.94 109 PHE A C 1
ATOM 828 O O . PHE A 1 109 ? -7.310 8.228 3.021 1.00 88.94 109 PHE A O 1
ATOM 835 N N . VAL A 1 110 ? -5.991 9.954 2.480 1.00 84.06 110 VAL A N 1
ATOM 836 C CA . VAL A 1 110 ? -6.274 10.709 3.711 1.00 84.06 110 VAL A CA 1
ATOM 837 C C . VAL A 1 110 ? -7.760 11.048 3.826 1.00 84.06 110 VAL A C 1
ATOM 839 O O . VAL A 1 110 ? -8.319 10.921 4.912 1.00 84.06 110 VAL A O 1
ATOM 842 N N . ARG A 1 111 ? -8.425 11.467 2.740 1.00 81.31 111 ARG A N 1
ATOM 843 C CA . ARG A 1 111 ? -9.877 11.728 2.752 1.00 81.31 111 ARG A CA 1
ATOM 844 C C . ARG A 1 111 ? -10.651 10.462 3.112 1.00 81.31 111 ARG A C 1
ATOM 846 O O . ARG A 1 111 ? -11.429 10.473 4.060 1.00 81.31 111 ARG A O 1
ATOM 853 N N . PHE A 1 112 ? -10.361 9.378 2.403 1.00 86.75 112 PHE A N 1
ATOM 854 C CA . PHE A 1 112 ? -10.981 8.074 2.586 1.00 86.75 112 PHE A CA 1
ATOM 855 C C . PHE A 1 112 ? -10.821 7.523 4.012 1.00 86.75 112 PHE A C 1
ATOM 857 O O . PHE A 1 112 ? -11.805 7.197 4.676 1.00 86.75 112 PHE A O 1
ATOM 864 N N . ALA A 1 113 ? -9.588 7.460 4.515 1.00 88.25 113 ALA A N 1
ATOM 865 C CA . ALA A 1 113 ? -9.298 6.869 5.815 1.00 88.25 113 ALA A CA 1
ATOM 866 C C . ALA A 1 113 ? -9.854 7.711 6.976 1.00 88.25 113 ALA A C 1
ATOM 868 O O . ALA A 1 113 ? -10.297 7.156 7.980 1.00 88.25 113 ALA A O 1
ATOM 869 N N . ARG A 1 114 ? -9.903 9.046 6.834 1.00 84.25 114 ARG A N 1
ATOM 870 C CA . ARG A 1 114 ? -10.504 9.933 7.846 1.00 84.25 114 ARG A CA 1
ATOM 871 C C . ARG A 1 114 ? -12.000 9.723 7.998 1.00 84.25 114 ARG A C 1
ATOM 873 O O . ARG A 1 114 ? -12.485 9.755 9.123 1.00 84.25 114 ARG A O 1
ATOM 880 N N . GLU A 1 115 ? -12.726 9.503 6.904 1.00 83.06 115 GLU A N 1
ATOM 881 C CA . GLU A 1 115 ? -14.157 9.197 6.991 1.00 83.06 115 GLU A CA 1
ATOM 882 C C . GLU A 1 115 ? -14.409 7.922 7.799 1.00 83.06 115 GLU A C 1
ATOM 884 O O . GLU A 1 115 ? -15.271 7.910 8.677 1.00 83.06 115 GLU A O 1
ATOM 889 N N . ILE A 1 116 ? -13.627 6.867 7.539 1.00 87.75 116 ILE A N 1
ATOM 890 C CA . ILE A 1 116 ? -13.728 5.597 8.270 1.00 87.75 116 ILE A CA 1
ATOM 891 C C . ILE A 1 116 ? -13.370 5.806 9.736 1.00 87.75 116 ILE A C 1
ATOM 893 O O . ILE A 1 116 ? -14.101 5.348 10.611 1.00 87.75 116 ILE A O 1
ATOM 897 N N . ALA A 1 117 ? -12.278 6.518 10.017 1.00 86.69 117 ALA A N 1
ATOM 898 C CA . ALA A 1 117 ? -11.844 6.775 11.382 1.00 86.69 117 ALA A CA 1
ATOM 899 C C . ALA A 1 117 ? -12.887 7.570 12.176 1.00 86.69 117 ALA A C 1
ATOM 901 O O . ALA A 1 117 ? -13.248 7.168 13.278 1.00 86.69 117 ALA A O 1
ATOM 902 N N . TYR A 1 118 ? -13.439 8.639 11.595 1.00 81.38 118 TYR A N 1
ATOM 903 C CA . TYR A 1 118 ? -14.477 9.448 12.233 1.00 81.38 118 TYR A CA 1
ATOM 904 C C . TYR A 1 118 ? -15.741 8.630 12.518 1.00 81.38 118 TYR A C 1
ATOM 906 O O . TYR A 1 118 ? -16.272 8.660 13.630 1.00 81.38 118 TYR A O 1
ATOM 914 N N . TRP A 1 119 ? -16.206 7.855 11.531 1.00 86.88 119 TRP A N 1
ATOM 915 C CA . TRP A 1 119 ? -17.342 6.959 11.725 1.00 86.88 119 TRP A CA 1
ATOM 916 C C . TRP A 1 119 ? -17.055 5.918 12.813 1.00 86.88 119 TRP A C 1
ATOM 918 O O . TRP A 1 119 ? -17.907 5.678 13.664 1.00 86.88 119 TRP A O 1
ATOM 928 N N . SER A 1 120 ? -15.851 5.342 12.830 1.00 90.00 120 SER A N 1
ATOM 929 C CA . SER A 1 120 ? -15.466 4.316 13.806 1.00 90.00 120 SER A CA 1
ATOM 930 C C . SER A 1 120 ? -15.476 4.868 15.226 1.00 90.00 120 SER A C 1
ATOM 932 O O . SER A 1 120 ? -16.098 4.285 16.111 1.00 90.00 120 SER A O 1
ATOM 934 N N . ILE A 1 121 ? -14.876 6.044 15.416 1.00 84.19 121 ILE A N 1
ATOM 935 C CA . ILE A 1 121 ? -14.850 6.762 16.691 1.00 84.19 121 ILE A CA 1
ATOM 936 C C . ILE A 1 121 ? -16.276 6.987 17.208 1.00 84.19 121 ILE A C 1
ATOM 938 O O . ILE A 1 121 ? -16.602 6.571 18.320 1.00 84.19 121 ILE A O 1
ATOM 942 N N . LYS A 1 122 ? -17.159 7.552 16.374 1.00 84.25 122 LYS A N 1
ATOM 943 C CA . LYS A 1 122 ? -18.553 7.840 16.749 1.00 84.25 122 LYS A CA 1
ATOM 944 C C . LYS A 1 122 ? -19.349 6.588 17.140 1.00 84.25 122 LYS A C 1
ATOM 946 O O . LYS A 1 122 ? -20.268 6.679 17.949 1.00 84.25 122 LYS A O 1
ATOM 951 N N . ASN A 1 123 ? -19.015 5.4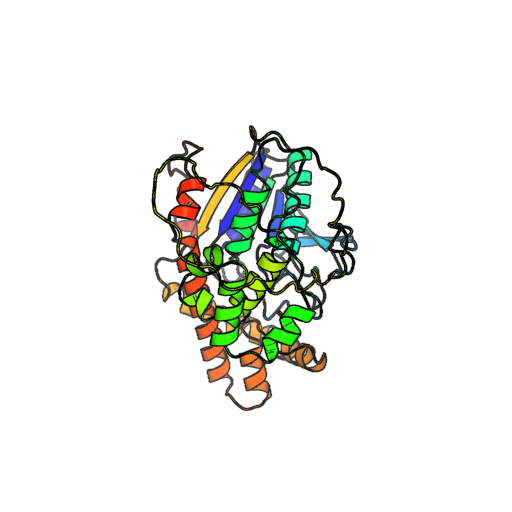31 16.571 1.00 87.25 123 ASN A N 1
ATOM 952 C CA . ASN A 1 123 ? -19.757 4.185 16.773 1.00 87.25 123 ASN A CA 1
ATOM 953 C C . ASN A 1 123 ? -19.091 3.214 17.763 1.00 87.25 123 ASN A C 1
ATOM 955 O O . ASN A 1 123 ? -19.596 2.107 17.946 1.00 87.25 123 ASN A O 1
ATOM 959 N N . ASN A 1 124 ? -18.003 3.614 18.431 1.00 89.31 124 ASN A N 1
ATOM 960 C CA . ASN A 1 124 ? -17.190 2.754 19.301 1.00 89.31 124 ASN A CA 1
ATOM 961 C C . ASN A 1 124 ? -16.604 1.521 18.582 1.00 89.31 124 ASN A C 1
ATOM 963 O O . ASN A 1 124 ? -16.676 0.391 19.071 1.00 89.31 124 ASN A O 1
ATOM 967 N N . TYR A 1 125 ? -16.060 1.745 17.388 1.00 93.81 125 TYR A N 1
ATOM 968 C CA . TYR A 1 125 ? -15.286 0.768 16.627 1.00 93.81 125 TYR A CA 1
ATOM 969 C C . TYR A 1 125 ? -13.803 1.134 16.702 1.00 93.81 125 TYR A C 1
ATOM 971 O O . TYR A 1 125 ? -13.452 2.317 16.683 1.00 93.81 125 TYR A O 1
ATOM 979 N N . ALA A 1 126 ? -12.932 0.127 16.733 1.00 92.81 126 ALA A N 1
ATOM 980 C CA . ALA A 1 126 ? -11.500 0.348 16.568 1.00 92.81 126 ALA A CA 1
ATOM 981 C C . ALA A 1 126 ? -11.134 0.546 15.092 1.00 92.81 126 ALA A C 1
ATOM 983 O O . ALA A 1 126 ? -11.846 0.099 14.189 1.00 92.81 126 ALA A O 1
ATOM 984 N N . VAL A 1 127 ? -9.982 1.168 14.849 1.00 93.31 127 VAL A N 1
ATOM 985 C CA . VAL A 1 127 ? -9.378 1.277 13.517 1.00 93.31 127 VAL A CA 1
ATOM 986 C C . VAL A 1 127 ? -8.003 0.631 13.539 1.00 93.31 127 VAL A C 1
ATOM 988 O O . VAL A 1 127 ? -7.173 0.977 14.374 1.00 93.31 127 VAL A O 1
ATOM 991 N N . ILE A 1 128 ? -7.729 -0.259 12.589 1.00 93.69 128 ILE A N 1
ATOM 992 C CA . ILE A 1 128 ? -6.387 -0.808 12.387 1.00 93.69 128 ILE A CA 1
ATOM 993 C C . ILE A 1 128 ? -5.958 -0.504 10.956 1.00 93.69 128 ILE A C 1
ATOM 995 O O . ILE A 1 128 ? -6.510 -1.025 9.991 1.00 93.69 128 ILE A O 1
ATOM 999 N N . MET A 1 129 ? -4.957 0.354 10.801 1.00 93.25 129 MET A N 1
ATOM 1000 C CA . MET A 1 129 ? -4.299 0.570 9.520 1.00 93.25 129 MET A CA 1
ATOM 1001 C C . MET A 1 129 ? -3.207 -0.465 9.308 1.00 93.25 129 MET A C 1
ATOM 1003 O O . MET A 1 129 ? -2.315 -0.604 10.143 1.00 93.25 129 MET A O 1
ATOM 1007 N N . VAL A 1 130 ? -3.220 -1.122 8.154 1.00 91.62 130 VAL A N 1
ATOM 1008 C CA . VAL A 1 130 ? -2.281 -2.201 7.836 1.00 91.62 130 VAL A CA 1
ATOM 1009 C C . VAL A 1 130 ? -1.625 -1.910 6.503 1.00 91.62 130 VAL A C 1
ATOM 1011 O O . VAL A 1 130 ? -2.307 -1.790 5.490 1.00 91.62 130 VAL A O 1
ATOM 1014 N N . GLY A 1 131 ? -0.301 -1.801 6.466 1.00 88.19 131 GLY A N 1
ATOM 1015 C CA . GLY A 1 131 ? 0.376 -1.562 5.198 1.00 88.19 131 GLY A CA 1
ATOM 1016 C C . GLY A 1 131 ? 1.827 -1.143 5.328 1.00 88.19 131 GLY A C 1
ATOM 1017 O O . GLY A 1 131 ? 2.411 -1.090 6.407 1.00 88.19 131 GLY A O 1
ATOM 1018 N N . GLY A 1 132 ? 2.438 -0.906 4.172 1.00 80.75 132 GLY A N 1
ATOM 1019 C CA . GLY A 1 132 ? 3.842 -0.520 4.069 1.00 80.75 132 GLY A CA 1
ATOM 1020 C C . GLY A 1 132 ? 4.057 0.879 3.490 1.00 80.75 132 GLY A C 1
ATOM 1021 O O . GLY A 1 132 ? 5.203 1.290 3.294 1.00 80.75 132 GLY A O 1
ATOM 1022 N N . THR A 1 133 ? 2.988 1.626 3.198 1.00 87.00 133 THR A N 1
ATOM 1023 C CA . THR A 1 133 ? 3.094 2.967 2.611 1.00 87.00 133 THR A CA 1
ATOM 1024 C C . THR A 1 133 ? 3.314 3.995 3.716 1.00 87.00 133 THR A C 1
ATOM 1026 O O . THR A 1 133 ? 2.371 4.593 4.220 1.00 87.00 133 THR A O 1
ATOM 1029 N N . GLY A 1 134 ? 4.568 4.228 4.109 1.00 83.81 134 GLY A N 1
ATOM 1030 C CA . GLY A 1 134 ? 4.898 5.093 5.253 1.00 83.81 134 GLY A CA 1
ATOM 1031 C C . GLY A 1 134 ? 4.261 6.494 5.228 1.00 83.81 134 GLY A C 1
ATOM 1032 O O . GLY A 1 134 ? 3.821 6.986 6.264 1.00 83.81 134 GLY A O 1
ATOM 1033 N N . LEU A 1 135 ? 4.122 7.101 4.042 1.00 83.00 135 LEU A N 1
ATOM 1034 C CA . LEU A 1 135 ? 3.428 8.385 3.868 1.00 83.00 135 LEU A CA 1
ATOM 1035 C C . LEU A 1 135 ? 1.943 8.331 4.264 1.00 83.00 135 LEU A C 1
ATOM 1037 O O . LEU A 1 135 ? 1.425 9.312 4.787 1.00 83.00 135 LEU A O 1
ATOM 1041 N N . TYR A 1 136 ? 1.257 7.209 4.035 1.00 88.94 136 TYR A N 1
ATOM 1042 C CA . TYR A 1 136 ? -0.158 7.046 4.386 1.00 88.94 136 TYR A CA 1
ATOM 1043 C C . TYR A 1 136 ? -0.344 7.066 5.901 1.00 88.94 136 TYR A C 1
ATOM 1045 O O . TYR A 1 136 ? -1.134 7.860 6.412 1.00 88.94 136 TYR A O 1
ATOM 1053 N N . HIS A 1 137 ? 0.458 6.273 6.615 1.00 84.12 137 HIS A N 1
ATOM 1054 C CA . HIS A 1 137 ? 0.437 6.226 8.077 1.00 84.12 137 HIS A CA 1
ATOM 1055 C C . HIS A 1 137 ? 0.777 7.587 8.695 1.00 84.12 137 HIS A C 1
ATOM 1057 O O . HIS A 1 137 ? 0.040 8.076 9.550 1.00 84.12 137 HIS A O 1
ATOM 1063 N N . GLN A 1 138 ? 1.846 8.233 8.215 1.00 79.62 138 GLN A N 1
ATOM 1064 C CA . GLN A 1 138 ? 2.270 9.543 8.710 1.00 79.62 138 GLN A CA 1
ATOM 1065 C C . GLN A 1 138 ? 1.168 10.599 8.543 1.00 79.62 138 GLN A C 1
ATOM 1067 O O . GLN A 1 138 ? 0.853 11.335 9.479 1.00 79.62 138 GLN A O 1
ATOM 1072 N N . HIS A 1 139 ? 0.589 10.711 7.346 1.00 76.50 139 HIS A N 1
ATOM 1073 C CA . HIS A 1 139 ? -0.369 11.777 7.075 1.00 76.50 139 HIS A CA 1
ATOM 1074 C C . HIS A 1 139 ? -1.723 11.537 7.727 1.00 76.50 139 HIS A C 1
ATOM 1076 O O . HIS A 1 139 ? -2.320 12.509 8.186 1.00 76.50 139 HIS A O 1
ATOM 1082 N N . LEU A 1 140 ? -2.214 10.295 7.818 1.00 75.19 140 LEU A N 1
ATOM 1083 C CA . LEU A 1 140 ? -3.463 10.078 8.544 1.00 75.19 140 LEU A CA 1
ATOM 1084 C C . LEU A 1 140 ? -3.316 10.525 10.002 1.00 75.19 140 LEU A C 1
ATOM 1086 O O . LEU A 1 140 ? -4.165 11.273 10.472 1.00 75.19 140 LEU A O 1
ATOM 1090 N N . TRP A 1 141 ? -2.213 10.170 10.669 1.00 70.81 141 TRP A N 1
ATOM 1091 C CA . TRP A 1 141 ? -1.924 10.637 12.027 1.00 70.81 141 TRP A CA 1
ATOM 1092 C C . TRP A 1 141 ? -1.975 12.165 12.140 1.00 70.81 141 TRP A C 1
ATOM 1094 O O . TRP A 1 141 ? -2.763 12.703 12.918 1.00 70.81 141 TRP A O 1
ATOM 1104 N N . HIS A 1 142 ? -1.213 12.879 11.304 1.00 68.38 142 HIS A N 1
ATOM 1105 C CA . HIS A 1 142 ? -1.206 14.345 11.321 1.00 68.38 142 HIS A CA 1
ATOM 1106 C C . HIS A 1 142 ? -2.587 14.962 11.065 1.00 68.38 142 HIS A C 1
ATOM 1108 O O . HIS A 1 142 ? -2.848 16.061 11.540 1.00 68.38 142 HIS A O 1
ATOM 1114 N N . HIS A 1 143 ? -3.467 14.287 10.318 1.00 66.94 143 HIS A N 1
ATOM 1115 C CA . HIS A 1 143 ? -4.808 14.780 9.992 1.00 66.94 143 HIS A CA 1
ATOM 1116 C C . HIS A 1 143 ? -5.925 14.268 10.917 1.00 66.94 143 HIS A C 1
ATOM 1118 O O . HIS A 1 143 ? -7.056 14.757 10.810 1.00 66.94 143 HIS A O 1
ATOM 1124 N N . LEU A 1 144 ? -5.633 13.310 11.801 1.00 65.62 144 LEU A N 1
ATOM 1125 C CA . LEU A 1 144 ? -6.495 12.905 12.914 1.00 65.62 144 LEU A CA 1
ATOM 1126 C C . LEU A 1 144 ? -6.172 13.701 14.187 1.00 65.62 144 LEU A C 1
ATOM 1128 O O . LEU A 1 144 ? -7.087 14.054 14.920 1.00 65.62 144 LEU A O 1
ATOM 1132 N N . ASN A 1 145 ? -4.904 14.066 14.404 1.00 57.12 145 ASN A N 1
ATOM 1133 C CA . ASN A 1 145 ? -4.432 14.805 15.581 1.00 57.12 145 ASN A CA 1
ATOM 1134 C C . ASN A 1 145 ? -4.573 16.345 15.464 1.00 57.12 145 ASN A C 1
ATOM 1136 O O . ASN A 1 145 ? -3.783 17.107 16.021 1.00 57.12 145 ASN A O 1
ATOM 1140 N N . LEU A 1 146 ? -5.558 16.839 14.707 1.00 47.94 146 LEU A N 1
ATOM 1141 C CA . LEU A 1 146 ? -5.806 18.279 14.571 1.00 47.94 146 LEU A CA 1
ATOM 1142 C C . LEU A 1 146 ? -6.761 18.749 15.670 1.00 47.94 146 LEU A C 1
ATOM 1144 O O . LEU A 1 146 ? -7.970 18.854 15.473 1.00 47.94 146 LEU A O 1
ATOM 1148 N N . ALA A 1 147 ? -6.161 19.026 16.826 1.00 36.16 147 ALA A N 1
ATOM 1149 C CA . ALA A 1 147 ? -6.703 19.777 17.950 1.00 36.16 147 ALA A CA 1
ATOM 1150 C C . ALA A 1 147 ? -7.704 20.858 17.526 1.00 36.16 147 ALA A C 1
ATOM 1152 O O . ALA A 1 147 ? -7.303 21.779 16.825 1.00 36.16 147 ALA A O 1
ATOM 1153 N N . GLY A 1 148 ? -8.966 20.772 17.970 1.00 36.66 148 GLY A N 1
ATOM 1154 C CA . GLY A 1 148 ? -9.878 21.905 18.233 1.00 36.66 148 GLY A CA 1
ATOM 1155 C C . GLY A 1 148 ? -10.162 22.938 17.131 1.00 36.66 148 GLY A C 1
ATOM 1156 O O . GLY A 1 148 ? -10.955 23.848 17.345 1.00 36.66 148 GLY A O 1
ATOM 1157 N N . HIS A 1 149 ? -9.571 22.828 15.947 1.00 35.28 149 HIS A N 1
ATOM 1158 C CA . HIS A 1 149 ? -9.756 23.767 14.857 1.00 35.28 149 HIS A CA 1
ATOM 1159 C C . HIS A 1 149 ? -10.752 23.132 13.903 1.00 35.28 149 HIS A C 1
ATOM 1161 O O . HIS A 1 149 ? -10.400 22.364 13.007 1.00 35.28 149 HIS A O 1
ATOM 1167 N N . SER A 1 150 ? -12.016 23.511 14.070 1.00 33.75 150 SER A N 1
ATOM 1168 C CA . SER A 1 150 ? -13.119 23.293 13.130 1.00 33.75 150 SER A CA 1
ATOM 1169 C C . SER A 1 150 ? -12.892 23.967 11.772 1.00 33.75 150 SER A C 1
ATOM 1171 O O . SER A 1 150 ? -13.835 24.329 11.090 1.00 33.75 150 SER A O 1
ATOM 1173 N N . LYS A 1 151 ? -11.646 24.149 11.340 1.00 36.97 151 LYS A N 1
ATOM 1174 C CA . LYS A 1 151 ? -11.248 24.559 10.005 1.00 36.97 151 LYS A CA 1
ATOM 1175 C C . LYS A 1 151 ? -9.990 23.769 9.691 1.00 36.97 151 LYS A C 1
ATOM 1177 O O . LYS A 1 151 ? -8.915 24.074 10.198 1.00 36.97 151 LYS A O 1
ATOM 1182 N N . LEU A 1 152 ? -10.127 22.758 8.832 1.00 39.97 152 LEU A N 1
ATOM 1183 C CA . LEU A 1 152 ? -8.997 22.295 8.028 1.00 39.97 152 LEU A CA 1
ATOM 1184 C C . LEU A 1 152 ? -8.224 23.535 7.564 1.00 39.97 152 LEU A C 1
ATOM 1186 O O . LEU A 1 152 ? -8.870 24.456 7.047 1.00 39.97 152 LEU A O 1
ATOM 1190 N N . PRO A 1 153 ? -6.888 23.595 7.703 1.00 40.25 153 PRO A N 1
ATOM 1191 C CA . PRO A 1 153 ? -6.134 24.575 6.951 1.00 40.25 153 PRO A CA 1
ATOM 1192 C C . PRO A 1 153 ? -6.523 24.335 5.495 1.00 40.25 153 PRO A C 1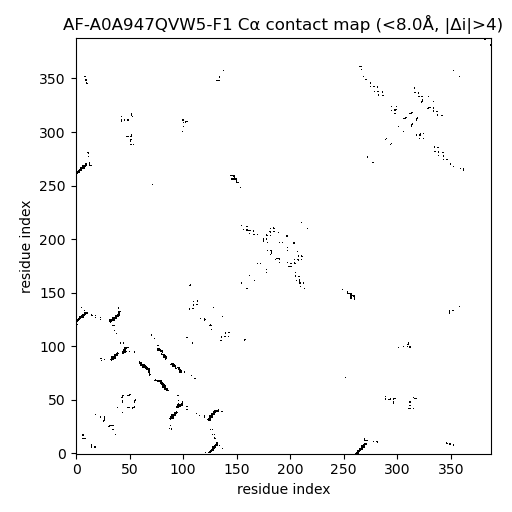
ATOM 1194 O O . PRO A 1 153 ? -6.227 23.278 4.940 1.00 40.25 153 PRO A O 1
ATOM 1197 N N . GLN A 1 154 ? -7.234 25.284 4.882 1.00 41.88 154 GLN A N 1
ATOM 1198 C CA . GLN A 1 154 ? -7.723 25.173 3.500 1.00 41.88 154 GLN A CA 1
ATOM 1199 C C . GLN A 1 154 ? -6.566 25.025 2.485 1.00 41.88 154 GLN A C 1
ATOM 1201 O O . GLN A 1 154 ? -6.798 24.916 1.287 1.00 41.88 154 GLN A O 1
ATOM 1206 N N . LYS A 1 155 ? -5.314 24.996 2.964 1.00 49.25 155 LYS A N 1
ATOM 1207 C CA . LYS A 1 155 ? -4.070 24.842 2.217 1.00 49.25 155 LYS A CA 1
ATOM 1208 C C . LYS A 1 155 ? -3.105 23.878 2.916 1.00 49.25 155 LYS A C 1
ATOM 1210 O O . LYS A 1 155 ? -2.026 24.277 3.341 1.00 49.25 155 LYS A O 1
ATOM 1215 N N . THR A 1 156 ? -3.446 22.598 3.038 1.00 58.06 156 THR A N 1
ATOM 1216 C CA . THR A 1 156 ? -2.393 21.584 3.206 1.00 58.06 156 THR A CA 1
ATOM 1217 C C . THR A 1 156 ? -1.937 21.156 1.814 1.00 58.06 156 THR A C 1
ATOM 1219 O O . THR A 1 156 ? -2.741 20.749 0.978 1.00 58.06 156 THR A O 1
ATOM 1222 N N . ALA A 1 157 ? -0.635 21.272 1.543 1.00 59.25 157 ALA A N 1
ATOM 1223 C CA . ALA A 1 157 ? -0.014 21.019 0.236 1.00 59.25 157 ALA A CA 1
ATOM 1224 C C . ALA A 1 157 ? -0.360 19.652 -0.396 1.00 59.25 157 ALA A C 1
ATOM 1226 O O . ALA A 1 157 ? -0.169 19.442 -1.594 1.00 59.25 157 ALA A O 1
ATOM 1227 N N . ILE A 1 158 ? -0.870 18.709 0.400 1.00 65.12 158 ILE A N 1
ATOM 1228 C CA . ILE A 1 158 ? -1.352 17.415 -0.077 1.00 65.12 158 ILE A CA 1
ATOM 1229 C C . ILE A 1 158 ? -2.614 17.526 -0.945 1.00 65.12 158 ILE A C 1
ATOM 1231 O O . ILE A 1 158 ? -2.758 16.725 -1.859 1.00 65.12 158 ILE A O 1
ATOM 1235 N N . PHE A 1 159 ? -3.492 18.510 -0.709 1.00 64.69 159 PHE A N 1
ATOM 1236 C CA . PHE A 1 159 ? -4.749 18.690 -1.453 1.00 64.69 159 PHE A CA 1
ATOM 1237 C C . PHE A 1 159 ? -4.606 19.576 -2.690 1.00 64.69 159 PHE A C 1
ATOM 1239 O O . PHE A 1 159 ? -5.575 19.751 -3.424 1.00 64.69 159 PHE A O 1
ATOM 1246 N N . VAL A 1 160 ? -3.410 20.113 -2.940 1.00 67.44 160 VAL A N 1
ATOM 1247 C CA . VAL A 1 160 ? -3.102 20.800 -4.195 1.00 67.44 160 VAL A CA 1
ATOM 1248 C C . VAL A 1 160 ? -3.179 19.775 -5.326 1.00 67.44 160 VAL A C 1
ATOM 1250 O O . VAL A 1 160 ? -2.422 18.804 -5.323 1.00 67.44 160 VAL A O 1
ATOM 1253 N N . GLY A 1 161 ? -4.091 19.956 -6.276 1.00 70.62 161 GLY A N 1
ATOM 1254 C CA . GLY A 1 161 ? -4.199 19.082 -7.445 1.00 70.62 161 GLY A CA 1
ATOM 1255 C C . GLY A 1 161 ? -2.962 19.150 -8.354 1.00 70.62 161 GLY A C 1
ATOM 1256 O O . GLY A 1 161 ? -2.107 20.022 -8.176 1.00 70.62 161 GLY A O 1
ATOM 1257 N N . PRO A 1 162 ? -2.823 18.221 -9.312 1.00 75.81 162 PRO A N 1
ATOM 1258 C CA . PRO A 1 162 ? -1.850 18.367 -10.390 1.00 75.81 162 PRO A CA 1
ATOM 1259 C C . PRO A 1 162 ? -2.137 19.636 -11.205 1.00 75.81 162 PRO A C 1
ATOM 1261 O O . PRO A 1 162 ? -3.296 19.936 -11.480 1.00 75.81 162 PRO A O 1
ATOM 1264 N N . ASN A 1 163 ? -1.099 20.359 -11.631 1.00 82.69 163 ASN A N 1
ATOM 1265 C CA . ASN A 1 163 ? -1.262 21.490 -12.549 1.00 82.69 163 ASN A CA 1
ATOM 1266 C C . ASN A 1 163 ? -0.781 21.074 -13.947 1.00 82.69 163 ASN A C 1
ATOM 1268 O O . ASN A 1 163 ? 0.416 20.895 -14.177 1.00 82.69 163 ASN A O 1
ATOM 1272 N N . LEU A 1 164 ? -1.727 20.892 -14.875 1.00 84.06 164 LEU A N 1
ATOM 1273 C CA . LEU A 1 164 ? -1.445 20.392 -16.226 1.00 84.06 164 LEU A CA 1
ATOM 1274 C C . LEU A 1 164 ? -0.555 21.343 -17.036 1.00 84.06 164 LEU A C 1
ATOM 1276 O O . LEU A 1 164 ? 0.300 20.879 -17.787 1.00 84.06 164 LEU A O 1
ATOM 1280 N N . GLU A 1 165 ? -0.703 22.655 -16.852 1.00 86.00 165 GLU A N 1
ATOM 1281 C CA . GLU A 1 165 ? 0.140 23.649 -17.522 1.00 86.00 165 GLU A CA 1
ATOM 1282 C C . GLU A 1 165 ? 1.584 23.555 -17.026 1.00 86.00 165 GLU A C 1
ATOM 1284 O O . GLU A 1 165 ? 2.515 23.496 -17.831 1.00 86.00 165 GLU A O 1
ATOM 1289 N N . VAL A 1 166 ? 1.768 23.451 -15.705 1.00 87.62 166 VAL A N 1
ATOM 1290 C CA . VAL A 1 166 ? 3.089 23.269 -15.085 1.00 87.62 166 VAL A CA 1
ATOM 1291 C C . VAL A 1 166 ? 3.742 21.984 -15.578 1.00 87.62 166 VAL A C 1
ATOM 1293 O O . VAL A 1 166 ? 4.918 21.994 -15.934 1.00 87.62 166 VAL A O 1
ATOM 1296 N N . ARG A 1 167 ? 2.990 20.879 -15.638 1.00 90.38 167 ARG A N 1
ATOM 1297 C CA . ARG A 1 167 ? 3.499 19.593 -16.135 1.00 90.38 167 ARG A CA 1
ATOM 1298 C C . ARG A 1 167 ? 3.922 19.676 -17.598 1.00 90.38 167 ARG A C 1
ATOM 1300 O O . ARG A 1 167 ? 5.033 19.266 -17.911 1.00 90.38 167 ARG A O 1
ATOM 1307 N N . LYS A 1 168 ? 3.093 20.271 -18.461 1.00 88.62 168 LYS A N 1
ATOM 1308 C CA . LYS A 1 168 ? 3.400 20.446 -19.888 1.00 88.62 168 LYS A CA 1
ATOM 1309 C C . LYS A 1 168 ? 4.653 21.295 -20.107 1.00 88.62 168 LYS A C 1
ATOM 1311 O O . LYS A 1 168 ? 5.480 20.973 -20.952 1.00 88.62 168 LYS A O 1
ATOM 1316 N N . GLN A 1 169 ? 4.823 22.365 -19.331 1.00 90.62 169 GLN A N 1
ATOM 1317 C CA . GLN A 1 169 ? 6.046 23.171 -19.377 1.00 90.62 169 GLN A CA 1
ATOM 1318 C C . GLN A 1 169 ? 7.256 22.360 -18.897 1.00 90.62 169 GLN A C 1
ATOM 1320 O O . GLN A 1 169 ? 8.284 22.316 -19.573 1.00 90.62 169 GLN A O 1
ATOM 1325 N N . ALA A 1 170 ? 7.112 21.657 -17.773 1.00 89.75 170 ALA A N 1
ATOM 1326 C CA . ALA A 1 170 ? 8.174 20.862 -17.174 1.00 89.75 170 ALA A CA 1
ATOM 1327 C C . ALA A 1 170 ? 8.671 19.703 -18.051 1.00 89.75 170 ALA A C 1
ATOM 1329 O O . ALA A 1 170 ? 9.841 19.344 -17.955 1.00 89.75 170 ALA A O 1
ATOM 1330 N N . GLU A 1 171 ? 7.824 19.126 -18.907 1.00 88.88 171 GLU A N 1
ATOM 1331 C CA . GLU A 1 171 ? 8.205 18.044 -19.831 1.00 88.88 171 GLU A CA 1
ATOM 1332 C C . GLU A 1 171 ? 9.321 18.444 -20.801 1.00 88.88 171 GLU A C 1
ATOM 1334 O O . GLU A 1 171 ? 10.141 17.610 -21.175 1.00 88.88 171 GLU A O 1
ATOM 1339 N N . THR A 1 172 ? 9.371 19.722 -21.175 1.00 90.19 172 THR A N 1
ATOM 1340 C CA . THR A 1 172 ? 10.394 20.267 -22.082 1.00 90.19 172 THR A CA 1
ATOM 1341 C C . THR A 1 172 ? 11.639 20.782 -21.359 1.00 90.19 172 THR A C 1
ATOM 1343 O O . THR A 1 172 ? 12.621 21.149 -22.002 1.00 90.19 172 THR A O 1
ATOM 1346 N N . MET A 1 173 ? 11.626 20.822 -20.024 1.00 92.31 173 MET A N 1
ATOM 1347 C CA . MET A 1 173 ? 12.712 21.393 -19.236 1.00 92.31 173 MET A CA 1
ATOM 1348 C C . MET A 1 173 ? 13.756 20.348 -18.849 1.00 92.31 173 MET A C 1
ATOM 1350 O O . MET A 1 173 ? 13.446 19.255 -18.377 1.00 92.31 173 MET A O 1
ATOM 1354 N N . ALA A 1 174 ? 15.027 20.740 -18.941 1.00 95.00 174 ALA A N 1
ATOM 1355 C CA . ALA A 1 174 ? 16.106 20.013 -18.287 1.00 95.00 174 ALA A CA 1
ATOM 1356 C C . ALA A 1 174 ? 15.981 20.106 -16.754 1.00 95.00 174 ALA A C 1
ATOM 1358 O O . ALA A 1 174 ? 15.387 21.042 -16.210 1.00 95.00 174 ALA A O 1
ATOM 1359 N N . LEU A 1 175 ? 16.612 19.168 -16.039 1.00 93.94 175 LEU A N 1
ATOM 1360 C CA . LEU A 1 175 ? 16.607 19.134 -14.572 1.00 93.94 175 LEU A CA 1
ATOM 1361 C C . LEU A 1 175 ? 17.075 20.461 -13.948 1.00 93.94 175 LEU A C 1
ATOM 1363 O O . LEU A 1 175 ? 16.445 20.956 -13.016 1.00 93.94 175 LEU A O 1
ATOM 1367 N N . SER A 1 176 ? 18.142 21.057 -14.485 1.00 95.44 176 SER A N 1
ATOM 1368 C CA . SER A 1 176 ? 18.656 22.364 -14.051 1.00 95.44 176 SER A CA 1
ATOM 1369 C C . SER A 1 176 ? 17.632 23.490 -14.231 1.00 95.44 176 SER A C 1
ATOM 1371 O O . SER A 1 176 ? 17.540 24.385 -13.389 1.00 95.44 176 SER A O 1
ATOM 1373 N N . GLY A 1 177 ? 16.819 23.419 -15.287 1.00 95.69 177 GLY A N 1
ATOM 1374 C CA . GLY A 1 177 ? 15.693 24.321 -15.517 1.00 95.69 177 GLY A CA 1
ATOM 1375 C C . GLY A 1 177 ? 14.625 24.190 -14.432 1.00 95.69 177 GLY A C 1
ATOM 1376 O O . GLY A 1 177 ? 14.227 25.195 -13.852 1.00 95.69 177 GLY A O 1
ATOM 1377 N N . LEU A 1 178 ? 14.232 22.962 -14.073 1.00 94.44 178 LEU A N 1
ATOM 1378 C CA . LEU A 1 178 ? 13.255 22.713 -12.999 1.00 94.44 178 LEU A CA 1
ATOM 1379 C C . LEU A 1 178 ? 13.757 23.174 -11.625 1.00 94.44 178 LEU A C 1
ATOM 1381 O O . LEU A 1 178 ? 13.001 23.746 -10.842 1.00 94.44 178 LEU A O 1
ATOM 1385 N N . GLN A 1 179 ? 15.036 22.939 -11.328 1.00 96.44 179 GLN A N 1
ATOM 1386 C CA . GLN A 1 179 ? 15.670 23.412 -10.096 1.00 96.44 179 GLN A CA 1
ATOM 1387 C C . GLN A 1 179 ? 15.672 24.942 -10.026 1.00 96.44 179 GLN A C 1
ATOM 1389 O O . GLN A 1 179 ? 15.316 25.512 -8.995 1.00 96.44 179 GLN A O 1
ATOM 1394 N N . SER A 1 180 ? 16.027 25.598 -11.134 1.00 96.06 180 SER A N 1
ATOM 1395 C CA . SER A 1 180 ? 16.042 27.060 -11.230 1.00 96.06 180 SER A CA 1
ATOM 1396 C C . SER A 1 180 ? 14.639 27.642 -11.099 1.00 96.06 180 SER A C 1
ATOM 1398 O O . SER A 1 180 ? 14.451 28.599 -10.354 1.00 96.06 180 SER A O 1
ATOM 1400 N N . TRP A 1 181 ? 13.645 27.029 -11.749 1.00 95.00 181 TRP A N 1
ATOM 1401 C CA . TRP A 1 181 ? 12.249 27.445 -11.648 1.00 95.00 181 TRP A CA 1
ATOM 1402 C C . TRP A 1 181 ? 11.754 27.375 -10.203 1.00 95.00 181 TRP A C 1
ATOM 1404 O O . TRP A 1 181 ? 11.260 28.375 -9.685 1.00 95.00 181 TRP A O 1
ATOM 1414 N N . LEU A 1 182 ? 11.952 26.243 -9.514 1.00 94.12 182 LEU A N 1
ATOM 1415 C CA . LEU A 1 182 ? 11.548 26.125 -8.113 1.00 94.12 182 LEU A CA 1
ATOM 1416 C C . LEU A 1 182 ? 12.274 27.139 -7.224 1.00 94.12 182 LEU A C 1
ATOM 1418 O O . LEU A 1 182 ? 11.641 27.772 -6.386 1.00 94.12 182 LEU A O 1
ATOM 1422 N N . LYS A 1 183 ? 13.583 27.325 -7.423 1.00 94.00 183 LYS A N 1
ATOM 1423 C CA . LYS A 1 183 ? 14.364 28.296 -6.653 1.00 94.00 183 LYS A CA 1
ATOM 1424 C C . LYS A 1 183 ? 13.843 29.727 -6.834 1.00 94.00 183 LYS A C 1
ATOM 1426 O O . LYS A 1 183 ? 13.813 30.472 -5.866 1.00 94.00 183 LYS A O 1
ATOM 1431 N N . GLN A 1 184 ? 13.410 30.100 -8.040 1.00 94.50 184 GLN A N 1
ATOM 1432 C CA . GLN A 1 184 ? 12.867 31.434 -8.322 1.00 94.50 184 GLN A CA 1
ATOM 1433 C C . GLN A 1 184 ? 11.525 31.697 -7.631 1.00 94.50 184 GLN A C 1
ATOM 1435 O O . GLN A 1 184 ? 11.279 32.819 -7.199 1.00 94.50 184 GLN A O 1
ATOM 1440 N N . ILE A 1 185 ? 10.652 30.690 -7.542 1.00 91.81 185 ILE A N 1
ATOM 1441 C CA . ILE A 1 185 ? 9.298 30.866 -6.987 1.00 91.81 185 ILE A CA 1
ATOM 1442 C C . ILE A 1 185 ? 9.207 30.555 -5.486 1.00 91.81 185 ILE A C 1
ATOM 1444 O O . ILE A 1 185 ? 8.324 31.079 -4.816 1.00 91.81 185 ILE A O 1
ATOM 1448 N N . ASP A 1 186 ? 10.086 29.697 -4.960 1.00 90.12 186 ASP A N 1
ATOM 1449 C CA . ASP A 1 186 ? 10.124 29.291 -3.551 1.00 90.12 186 ASP A CA 1
ATOM 1450 C C . ASP A 1 186 ? 11.532 28.788 -3.170 1.00 90.12 186 ASP A C 1
ATOM 1452 O O . ASP A 1 186 ? 11.795 27.588 -3.006 1.00 90.12 186 ASP A O 1
ATOM 1456 N N . GLU A 1 187 ? 12.473 29.730 -3.039 1.00 91.88 187 GLU A N 1
ATOM 1457 C CA . GLU A 1 187 ? 13.865 29.436 -2.672 1.00 91.88 187 GLU A CA 1
ATOM 1458 C C . GLU A 1 187 ? 13.960 28.691 -1.336 1.00 91.88 187 GLU A C 1
ATOM 1460 O O . GLU A 1 187 ? 14.717 27.724 -1.209 1.00 91.88 187 GLU A O 1
ATOM 1465 N N . LYS A 1 188 ? 13.151 29.091 -0.349 1.00 90.69 188 LYS A N 1
ATOM 1466 C CA . LYS A 1 188 ? 13.129 28.468 0.978 1.00 90.69 188 LYS A CA 1
ATOM 1467 C C . LYS A 1 188 ? 12.837 26.975 0.870 1.00 90.69 188 LYS A C 1
ATOM 1469 O O . LYS A 1 188 ? 13.566 26.163 1.442 1.00 90.69 188 LYS A O 1
ATOM 1474 N N . ARG A 1 189 ? 11.806 26.596 0.112 1.00 86.94 189 ARG A N 1
ATOM 1475 C CA . ARG A 1 189 ? 11.470 25.188 -0.114 1.00 86.94 189 ARG A CA 1
ATOM 1476 C C . ARG A 1 189 ? 12.576 24.450 -0.853 1.00 86.94 189 ARG A C 1
ATOM 1478 O O . ARG A 1 189 ? 12.918 23.338 -0.456 1.00 86.94 189 ARG A O 1
ATOM 1485 N N . PHE A 1 190 ? 13.161 25.051 -1.889 1.00 90.06 190 PHE A N 1
ATOM 1486 C CA . PHE A 1 190 ? 14.273 24.439 -2.619 1.00 90.06 190 PHE A CA 1
ATOM 1487 C C . PHE A 1 190 ? 15.462 24.120 -1.695 1.00 90.06 190 PHE A C 1
ATOM 1489 O O . PHE A 1 190 ? 16.017 23.016 -1.738 1.00 90.06 190 PHE A O 1
ATOM 1496 N N . LEU A 1 191 ? 15.818 25.054 -0.809 1.00 90.06 191 LEU A N 1
ATOM 1497 C CA . LEU A 1 191 ? 16.901 24.885 0.161 1.00 90.06 191 LEU A CA 1
ATOM 1498 C C . LEU A 1 191 ? 16.595 23.810 1.216 1.00 90.06 191 LEU A C 1
ATOM 1500 O O . LEU A 1 191 ? 17.511 23.121 1.658 1.00 90.06 191 LEU A O 1
ATOM 1504 N N . GLN A 1 192 ? 15.326 23.594 1.563 1.00 89.62 192 GLN A N 1
ATOM 1505 C CA . GLN A 1 192 ? 14.907 22.532 2.488 1.00 89.62 192 GLN A CA 1
ATOM 1506 C C . GLN A 1 192 ? 14.883 21.130 1.857 1.00 89.62 192 GLN A C 1
ATOM 1508 O O . GLN A 1 192 ? 14.931 20.131 2.575 1.00 89.62 192 GLN A O 1
ATOM 1513 N N . MET A 1 193 ? 14.808 21.024 0.527 1.00 87.62 193 MET A N 1
ATOM 1514 C CA . MET A 1 193 ? 14.819 19.731 -0.164 1.00 87.62 193 MET A CA 1
ATOM 1515 C C . MET A 1 193 ? 16.176 19.037 -0.015 1.00 87.62 193 MET A C 1
ATOM 1517 O O . MET A 1 193 ? 17.225 19.661 -0.182 1.00 87.62 193 MET A O 1
ATOM 1521 N N . ASN A 1 194 ? 16.158 17.726 0.236 1.00 87.25 194 ASN A N 1
ATOM 1522 C CA . ASN A 1 194 ? 17.381 16.921 0.233 1.00 87.25 194 ASN A CA 1
ATOM 1523 C C . ASN A 1 194 ? 17.896 16.693 -1.203 1.00 87.25 194 ASN A C 1
ATOM 1525 O O . ASN A 1 194 ? 17.211 16.972 -2.190 1.00 87.25 194 ASN A O 1
ATOM 1529 N N . GLN A 1 195 ? 19.106 16.145 -1.334 1.00 87.12 195 GLN A N 1
ATOM 1530 C CA . GLN A 1 195 ? 19.729 15.911 -2.641 1.00 87.12 195 GLN A CA 1
ATOM 1531 C C . GLN A 1 195 ? 18.883 15.006 -3.550 1.00 87.12 195 GLN A C 1
ATOM 1533 O O . GLN A 1 195 ? 18.726 15.312 -4.727 1.00 87.12 195 GLN A O 1
ATOM 1538 N N . SER A 1 196 ? 18.290 13.931 -3.020 1.00 83.81 196 SER A N 1
ATOM 1539 C CA . SER A 1 196 ? 17.436 13.030 -3.807 1.00 83.81 196 SER A CA 1
ATOM 1540 C C . SER A 1 196 ? 16.198 13.746 -4.349 1.00 83.81 196 SER A C 1
ATOM 1542 O O . SER A 1 196 ? 15.824 13.535 -5.501 1.00 83.81 196 SER A O 1
ATOM 1544 N N . ASP A 1 197 ? 15.591 14.625 -3.551 1.00 85.31 197 ASP A N 1
ATOM 1545 C CA . ASP A 1 197 ? 14.450 15.439 -3.962 1.00 85.31 197 ASP A CA 1
ATOM 1546 C C . ASP A 1 197 ? 14.832 16.424 -5.071 1.00 85.31 197 ASP A C 1
ATOM 1548 O O . ASP A 1 197 ? 14.112 16.539 -6.062 1.00 85.31 197 ASP A O 1
ATOM 1552 N N . ARG A 1 198 ? 15.989 17.087 -4.941 1.00 90.12 198 ARG A N 1
ATOM 1553 C CA . ARG A 1 198 ? 16.502 18.035 -5.944 1.00 90.12 198 ARG A CA 1
ATOM 1554 C C . ARG A 1 198 ? 16.925 17.366 -7.250 1.00 90.12 198 ARG A C 1
ATOM 1556 O O . ARG A 1 198 ? 16.990 18.040 -8.269 1.00 90.12 198 ARG A O 1
ATOM 1563 N N . GLN A 1 199 ? 17.228 16.073 -7.232 1.00 91.38 199 GLN A N 1
ATOM 1564 C CA . GLN A 1 199 ? 17.615 15.302 -8.418 1.00 91.38 199 GLN A CA 1
ATOM 1565 C C . GLN A 1 199 ? 16.432 14.560 -9.058 1.00 91.38 199 GLN A C 1
ATOM 1567 O O . GLN A 1 199 ? 16.608 13.823 -10.023 1.00 91.38 199 GLN A O 1
ATOM 1572 N N . ASN A 1 200 ? 15.214 14.734 -8.534 1.00 89.44 200 ASN A N 1
ATOM 1573 C CA . ASN A 1 200 ? 14.028 14.050 -9.028 1.00 89.44 200 ASN A CA 1
ATOM 1574 C C . ASN A 1 200 ? 13.073 15.040 -9.725 1.00 89.44 200 ASN A C 1
ATOM 1576 O O . ASN A 1 200 ? 12.381 15.798 -9.036 1.00 89.44 200 ASN A O 1
ATOM 1580 N N . PRO A 1 201 ? 12.958 15.001 -11.070 1.00 90.50 201 PRO A N 1
ATOM 1581 C CA . PRO A 1 201 ? 12.084 15.899 -11.825 1.00 90.50 201 PRO A CA 1
ATOM 1582 C C . PRO A 1 201 ? 10.636 15.903 -11.329 1.00 90.50 201 PRO A C 1
ATOM 1584 O O . PRO A 1 201 ? 10.047 16.964 -11.162 1.00 90.50 201 PRO A O 1
ATOM 1587 N N . ARG A 1 202 ? 10.065 14.734 -10.998 1.00 86.81 202 ARG A N 1
ATOM 1588 C CA . ARG A 1 202 ? 8.678 14.643 -10.508 1.00 86.81 202 ARG A CA 1
ATOM 1589 C C . ARG A 1 202 ? 8.499 15.354 -9.164 1.00 86.81 202 ARG A C 1
ATOM 1591 O O . ARG A 1 202 ? 7.481 16.010 -8.955 1.00 86.81 20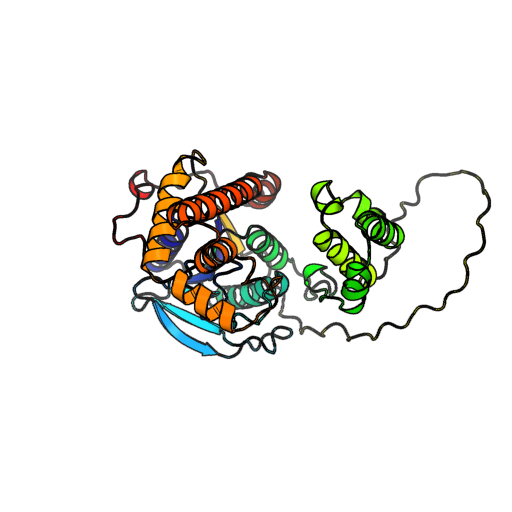2 ARG A O 1
ATOM 1598 N N . ARG A 1 203 ? 9.472 15.242 -8.250 1.00 87.19 203 ARG A N 1
ATOM 1599 C CA . ARG A 1 203 ? 9.417 15.921 -6.940 1.00 87.19 203 ARG A CA 1
ATOM 1600 C C . ARG A 1 203 ? 9.580 17.434 -7.074 1.00 87.19 203 ARG A C 1
ATOM 1602 O O . ARG A 1 203 ? 8.890 18.163 -6.366 1.00 87.19 203 ARG A O 1
ATOM 1609 N N . LEU A 1 204 ? 10.422 17.896 -7.999 1.00 90.56 204 LEU A N 1
ATOM 1610 C CA . LEU A 1 204 ? 10.558 19.317 -8.328 1.00 90.56 204 LEU A CA 1
ATOM 1611 C C . LEU A 1 204 ? 9.275 19.883 -8.936 1.00 90.56 204 LEU A C 1
ATOM 1613 O O . LEU A 1 204 ? 8.759 20.869 -8.426 1.00 90.56 204 LEU A O 1
ATOM 1617 N N . VAL A 1 205 ? 8.711 19.220 -9.951 1.00 90.31 205 VAL A N 1
ATOM 1618 C CA . VAL A 1 205 ? 7.426 19.610 -10.556 1.00 90.31 205 VAL A CA 1
ATOM 1619 C C . VAL A 1 205 ? 6.340 19.689 -9.492 1.00 90.31 205 VAL A C 1
ATOM 1621 O O . VAL A 1 205 ? 5.641 20.691 -9.403 1.00 90.31 205 VAL A O 1
ATOM 1624 N N . ARG A 1 206 ? 6.249 18.692 -8.606 1.00 86.69 206 ARG A N 1
ATOM 1625 C CA . ARG A 1 206 ? 5.280 18.724 -7.508 1.00 86.69 206 ARG A CA 1
ATOM 1626 C C . ARG A 1 206 ? 5.510 19.893 -6.547 1.00 86.69 206 ARG A C 1
ATOM 1628 O O . ARG A 1 206 ? 4.555 20.503 -6.075 1.00 86.69 206 ARG A O 1
ATOM 1635 N N . ALA A 1 207 ? 6.761 20.197 -6.218 1.00 85.88 207 ALA A N 1
ATOM 1636 C CA . ALA A 1 207 ? 7.090 21.345 -5.383 1.00 85.88 207 ALA A CA 1
ATOM 1637 C C . ALA A 1 207 ? 6.713 22.672 -6.064 1.00 85.88 207 ALA A C 1
ATOM 1639 O O . ALA A 1 207 ? 6.185 23.549 -5.386 1.00 85.88 207 ALA A O 1
ATOM 1640 N N . ILE A 1 208 ? 6.893 22.776 -7.384 1.00 88.75 208 ILE A N 1
ATOM 1641 C CA . ILE A 1 208 ? 6.471 23.923 -8.198 1.00 88.75 208 ILE A CA 1
ATOM 1642 C C . ILE A 1 208 ? 4.943 24.065 -8.194 1.00 88.75 208 ILE A C 1
ATOM 1644 O O . ILE A 1 208 ? 4.438 25.148 -7.912 1.00 88.75 208 ILE A O 1
ATOM 1648 N N . GLU A 1 209 ? 4.197 22.975 -8.414 1.00 86.62 209 GLU A N 1
ATOM 1649 C CA . GLU A 1 209 ? 2.724 22.963 -8.330 1.00 86.62 209 GLU A CA 1
ATOM 1650 C C . GLU A 1 209 ? 2.230 23.513 -6.976 1.00 86.62 209 GLU A C 1
ATOM 1652 O O . GLU A 1 209 ? 1.293 24.312 -6.913 1.00 86.62 209 GLU A O 1
ATOM 1657 N N . ILE A 1 210 ? 2.881 23.108 -5.879 1.00 82.50 210 ILE A N 1
ATOM 1658 C CA . ILE A 1 210 ? 2.536 23.550 -4.521 1.00 82.50 210 ILE A CA 1
ATOM 1659 C C . ILE A 1 210 ? 2.896 25.026 -4.296 1.00 82.50 210 ILE A C 1
ATOM 1661 O O . ILE A 1 210 ? 2.106 25.762 -3.701 1.00 82.50 210 ILE A O 1
ATOM 1665 N N . ALA A 1 211 ? 4.070 25.461 -4.758 1.00 85.81 211 ALA A N 1
ATOM 1666 C CA . ALA A 1 211 ? 4.532 26.839 -4.608 1.00 85.81 211 ALA A CA 1
ATOM 1667 C C . ALA A 1 211 ? 3.635 27.826 -5.372 1.00 85.81 211 ALA A C 1
ATOM 1669 O O . ALA A 1 211 ? 3.257 28.858 -4.832 1.00 85.81 211 ALA A O 1
ATOM 1670 N N . LEU A 1 212 ? 3.203 27.479 -6.589 1.00 84.69 212 LEU A N 1
ATOM 1671 C CA . LEU A 1 212 ? 2.346 28.342 -7.414 1.00 84.69 212 LEU A CA 1
ATOM 1672 C C . LEU A 1 212 ? 0.909 28.479 -6.888 1.00 84.69 212 LEU A C 1
ATOM 1674 O O . LEU A 1 212 ? 0.217 29.439 -7.216 1.00 84.69 212 LEU A O 1
ATOM 1678 N N . THR A 1 213 ? 0.441 27.523 -6.087 1.00 74.12 213 THR A N 1
ATOM 1679 C CA . THR A 1 213 ? -0.918 27.531 -5.513 1.00 74.12 213 THR A CA 1
ATOM 1680 C C . THR A 1 213 ? -0.975 28.132 -4.112 1.00 74.12 213 THR A C 1
ATOM 1682 O O . THR A 1 213 ? -2.047 28.527 -3.641 1.00 74.12 213 THR A O 1
ATOM 1685 N N . THR A 1 214 ? 0.169 28.243 -3.439 1.00 62.50 214 THR A N 1
ATOM 1686 C CA . THR A 1 214 ? 0.272 28.852 -2.116 1.00 62.50 214 THR A CA 1
ATOM 1687 C C . THR A 1 214 ? 0.734 30.301 -2.291 1.00 62.50 214 THR A C 1
ATOM 1689 O O . THR A 1 214 ?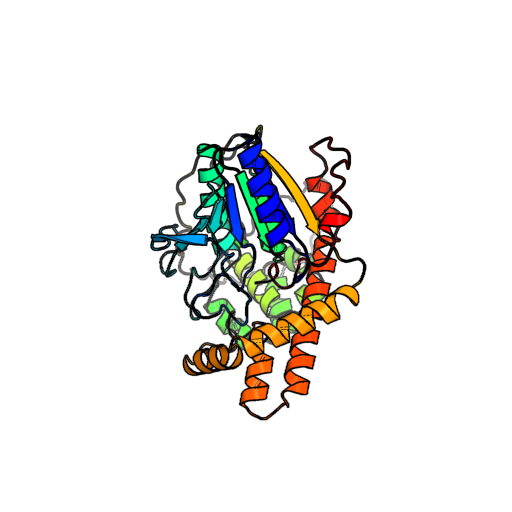 1.885 30.510 -2.655 1.00 62.50 214 THR A O 1
ATOM 1692 N N . PRO A 1 215 ? -0.106 31.329 -2.048 1.00 50.06 215 PRO A N 1
ATOM 1693 C CA . PRO A 1 215 ? 0.397 32.694 -2.009 1.00 50.06 215 PRO A CA 1
ATOM 1694 C C . PRO A 1 215 ? 1.447 32.764 -0.904 1.00 50.06 215 PRO A C 1
ATOM 1696 O O . PRO A 1 215 ? 1.175 32.338 0.221 1.00 50.06 215 PRO A O 1
ATOM 1699 N N . VAL A 1 216 ? 2.636 33.257 -1.247 1.00 38.88 216 VAL A N 1
ATOM 1700 C CA . VAL A 1 216 ? 3.722 33.512 -0.302 1.00 38.88 216 VAL A CA 1
ATOM 1701 C C . VAL A 1 216 ? 3.184 34.486 0.743 1.00 38.88 216 VAL A C 1
ATOM 1703 O O . VAL A 1 216 ? 3.101 35.686 0.502 1.00 38.88 216 VAL A O 1
ATOM 1706 N N . THR A 1 217 ? 2.748 33.980 1.894 1.00 32.66 217 THR A N 1
ATOM 1707 C CA . THR A 1 217 ? 2.499 34.827 3.056 1.00 32.66 217 THR A CA 1
ATOM 1708 C C . THR A 1 217 ? 3.860 35.272 3.551 1.00 32.66 217 THR A C 1
ATOM 1710 O O . THR A 1 217 ? 4.609 34.492 4.143 1.00 32.66 217 THR A O 1
ATOM 1713 N N . SER A 1 218 ? 4.192 36.521 3.250 1.00 31.59 218 SER A N 1
ATOM 1714 C CA . SER A 1 218 ? 5.286 37.267 3.849 1.00 31.59 218 SER A CA 1
ATOM 1715 C C . SER A 1 218 ? 5.002 37.499 5.335 1.00 31.59 218 SER A C 1
ATOM 1717 O O . SER A 1 218 ? 4.712 38.615 5.740 1.00 31.59 218 SER A O 1
ATOM 1719 N N . GLU A 1 219 ? 5.048 36.457 6.160 1.00 30.41 219 GLU A N 1
ATOM 1720 C CA . GLU A 1 219 ? 4.989 36.599 7.614 1.00 30.41 219 GLU A CA 1
ATOM 1721 C C . GLU A 1 219 ? 5.975 35.629 8.255 1.00 30.41 219 GLU A C 1
ATOM 1723 O O . GLU A 1 219 ? 5.739 34.426 8.353 1.00 30.41 219 GLU A O 1
ATOM 1728 N N . LEU A 1 220 ? 7.147 36.188 8.562 1.00 30.05 220 LEU A N 1
ATOM 1729 C CA . LEU A 1 220 ? 7.915 36.095 9.810 1.00 30.05 220 LEU A CA 1
ATOM 1730 C C . LEU A 1 220 ? 9.310 36.670 9.505 1.00 30.05 220 LEU A C 1
ATOM 1732 O O . LEU A 1 220 ? 10.309 35.956 9.461 1.00 30.05 220 LEU A O 1
ATOM 1736 N N . VAL A 1 221 ? 9.358 37.978 9.220 1.00 28.02 221 VAL A N 1
ATOM 1737 C CA . VAL A 1 221 ? 10.584 38.757 9.423 1.00 28.02 221 VAL A CA 1
ATOM 1738 C C . VAL A 1 221 ? 10.568 39.144 10.891 1.00 28.02 221 VAL A C 1
ATOM 1740 O O . VAL A 1 221 ? 9.773 39.982 11.315 1.00 28.02 221 VAL A O 1
ATOM 1743 N N . ASP A 1 222 ? 11.412 38.467 11.654 1.00 26.31 222 ASP A N 1
ATOM 1744 C CA . ASP A 1 222 ? 11.765 38.848 13.009 1.00 26.31 222 ASP A CA 1
ATOM 1745 C C . ASP A 1 222 ? 12.387 40.255 12.973 1.00 26.31 222 ASP A C 1
ATOM 1747 O O . ASP A 1 222 ? 13.462 40.469 12.406 1.00 26.31 222 ASP A O 1
ATOM 1751 N N . LYS A 1 223 ? 11.661 41.249 13.499 1.00 29.45 223 LYS A N 1
ATOM 1752 C CA . LYS A 1 223 ? 12.123 42.639 13.627 1.00 29.45 223 LYS A CA 1
ATOM 1753 C C . LYS A 1 223 ? 13.049 42.765 14.835 1.00 29.45 223 LYS A C 1
ATOM 1755 O O . LYS A 1 223 ? 12.766 43.507 15.772 1.00 29.45 223 LYS A O 1
ATOM 1760 N N . SER A 1 224 ? 14.187 42.090 14.787 1.00 29.31 224 SER A N 1
ATOM 1761 C CA . SER A 1 224 ? 15.289 42.376 15.699 1.00 29.31 224 SER A CA 1
ATOM 1762 C C . SER A 1 224 ? 16.628 42.112 15.029 1.00 29.31 224 SER A C 1
ATOM 1764 O O . SER A 1 224 ? 17.245 41.078 15.253 1.00 29.31 224 SER A O 1
ATOM 1766 N N . GLN A 1 225 ? 17.081 43.070 14.214 1.00 27.55 225 GLN A N 1
ATOM 1767 C CA . GLN A 1 225 ? 18.497 43.444 14.109 1.00 27.55 225 GLN A CA 1
ATOM 1768 C C . GLN A 1 225 ? 18.654 44.771 13.336 1.00 27.55 225 GLN A C 1
ATOM 1770 O O . GLN A 1 225 ? 18.016 44.942 12.295 1.00 27.55 225 GLN A O 1
ATOM 1775 N N . PRO A 1 226 ? 19.458 45.733 13.831 1.00 28.08 226 PRO A N 1
ATOM 1776 C CA . PRO A 1 226 ? 19.625 47.032 13.196 1.00 28.08 226 PRO A CA 1
ATOM 1777 C C . PRO A 1 226 ? 20.767 47.028 12.170 1.00 28.08 226 PRO A C 1
ATOM 1779 O O . PRO A 1 226 ? 21.851 46.514 12.433 1.00 28.08 226 PRO A O 1
ATOM 1782 N N . GLY A 1 227 ? 20.528 47.707 11.046 1.00 27.17 227 GLY A N 1
ATOM 1783 C CA . GLY A 1 227 ? 21.558 48.326 10.211 1.00 27.17 227 GLY A CA 1
ATOM 1784 C C . GLY A 1 227 ? 22.278 47.417 9.214 1.00 27.17 227 GLY A C 1
ATOM 1785 O O . GLY A 1 227 ? 23.161 46.652 9.589 1.00 27.17 227 GLY A O 1
ATOM 1786 N N . ARG A 1 228 ? 22.003 47.625 7.919 1.00 27.30 228 ARG A N 1
ATOM 1787 C CA . ARG A 1 228 ? 23.038 47.839 6.891 1.00 27.30 228 ARG A CA 1
ATOM 1788 C C . ARG A 1 228 ? 22.425 48.378 5.590 1.00 27.30 228 ARG A C 1
ATOM 1790 O O . ARG A 1 228 ? 21.434 47.866 5.087 1.00 27.30 228 ARG A O 1
ATOM 1797 N N . THR A 1 229 ? 23.059 49.461 5.166 1.00 25.20 229 THR A N 1
ATOM 1798 C CA . THR A 1 229 ? 22.970 50.335 3.988 1.00 25.20 229 THR A CA 1
ATOM 1799 C C . THR A 1 229 ? 22.460 49.762 2.663 1.00 25.20 229 THR A C 1
ATOM 1801 O O . THR A 1 229 ? 22.810 48.655 2.262 1.00 25.20 229 THR A O 1
ATOM 1804 N N . GLU A 1 230 ? 21.701 50.628 1.983 1.00 33.62 230 GLU A N 1
ATOM 1805 C CA . GLU A 1 230 ? 21.263 50.605 0.584 1.00 33.62 230 GLU A CA 1
ATOM 1806 C C . GLU A 1 230 ? 22.376 50.216 -0.398 1.00 33.62 230 GLU A C 1
ATOM 1808 O O . GLU A 1 230 ? 23.453 50.809 -0.374 1.00 33.62 230 GLU A O 1
ATOM 1813 N N . VAL A 1 231 ? 22.080 49.281 -1.310 1.00 26.23 231 VAL A N 1
ATOM 1814 C CA . VAL A 1 231 ? 22.731 49.191 -2.626 1.00 26.23 231 VAL A CA 1
ATOM 1815 C C . VAL A 1 231 ? 21.688 48.753 -3.667 1.00 26.23 231 VAL A C 1
ATOM 1817 O O . VAL A 1 231 ? 20.955 47.788 -3.455 1.00 26.23 231 VAL A O 1
ATOM 1820 N N . ASP A 1 232 ? 21.632 49.528 -4.750 1.00 26.72 232 ASP A N 1
ATOM 1821 C CA . ASP A 1 232 ? 20.833 49.476 -5.984 1.00 26.72 232 ASP A CA 1
ATOM 1822 C C . ASP A 1 232 ? 20.031 48.203 -6.332 1.00 26.72 232 ASP A C 1
ATOM 1824 O O . ASP A 1 232 ? 20.573 47.125 -6.582 1.00 26.72 232 ASP A O 1
ATOM 1828 N N . GLN A 1 233 ? 18.715 48.384 -6.512 1.00 24.72 233 GLN A N 1
ATOM 1829 C CA . GLN A 1 233 ? 17.827 47.445 -7.212 1.00 24.72 233 GLN A CA 1
ATOM 1830 C C . GLN A 1 233 ? 17.700 47.825 -8.702 1.00 24.72 233 GLN A C 1
ATOM 1832 O O . GLN A 1 233 ? 17.344 48.967 -8.997 1.00 24.72 233 GLN A O 1
ATOM 1837 N N . PRO A 1 234 ? 17.875 46.896 -9.662 1.00 24.84 234 PRO A N 1
ATOM 1838 C CA . PRO A 1 234 ? 17.439 47.112 -11.040 1.00 24.84 234 PRO A CA 1
ATOM 1839 C C . PRO A 1 234 ? 15.915 46.893 -11.182 1.00 24.84 234 PRO A C 1
ATOM 1841 O O . PRO A 1 234 ? 15.303 46.198 -10.366 1.00 24.84 234 PRO A O 1
ATOM 1844 N N . PRO A 1 235 ? 15.269 47.486 -12.206 1.00 24.33 235 PRO A N 1
ATOM 1845 C CA . PRO A 1 235 ? 13.832 47.735 -12.206 1.00 24.33 235 PRO A CA 1
ATOM 1846 C C . PRO A 1 235 ? 13.001 46.451 -12.285 1.00 24.33 235 PRO A C 1
ATOM 1848 O O . PRO A 1 235 ? 13.169 45.616 -13.177 1.00 24.33 235 PRO A O 1
ATOM 1851 N N . VAL A 1 236 ? 12.025 46.351 -11.381 1.00 27.83 236 VAL A N 1
ATOM 1852 C CA . VAL A 1 236 ? 10.931 45.381 -11.445 1.00 27.83 236 VAL A CA 1
ATOM 1853 C C . VAL A 1 236 ? 10.134 45.658 -12.718 1.00 27.83 236 VAL A C 1
ATOM 1855 O O . VAL A 1 236 ? 9.375 46.623 -12.808 1.00 27.83 236 VAL A O 1
ATOM 1858 N N . THR A 1 237 ? 10.307 44.814 -13.734 1.00 26.95 237 THR A N 1
ATOM 1859 C CA . THR A 1 237 ? 9.441 44.867 -14.911 1.00 26.95 237 THR A CA 1
ATOM 1860 C C . THR A 1 237 ? 8.044 44.403 -14.509 1.00 26.95 237 THR A C 1
ATOM 1862 O O . THR A 1 237 ? 7.821 43.253 -14.134 1.00 26.95 237 THR A O 1
ATOM 1865 N N . ASN A 1 238 ? 7.098 45.341 -14.574 1.00 31.06 238 ASN A N 1
ATOM 1866 C CA . ASN A 1 238 ? 5.662 45.131 -14.426 1.00 31.06 238 ASN A CA 1
ATOM 1867 C C . ASN A 1 238 ? 5.165 44.076 -15.431 1.00 31.06 238 ASN A C 1
ATOM 1869 O O . ASN A 1 238 ? 4.705 44.402 -16.526 1.00 31.06 238 ASN A O 1
ATOM 1873 N N . ARG A 1 239 ? 5.210 42.793 -15.066 1.00 29.81 239 ARG A N 1
ATOM 1874 C CA . ARG A 1 239 ? 4.377 41.774 -15.707 1.00 29.81 239 ARG A CA 1
ATOM 1875 C C . ARG A 1 239 ? 3.143 41.580 -14.843 1.00 29.81 239 ARG A C 1
ATOM 1877 O O . ARG A 1 239 ? 3.227 41.106 -13.715 1.00 29.81 239 ARG A O 1
ATOM 1884 N N . LYS A 1 240 ? 1.997 42.007 -15.389 1.00 23.98 240 LYS A N 1
ATOM 1885 C CA . LYS A 1 240 ? 0.664 41.799 -14.809 1.00 23.98 240 LYS A CA 1
ATOM 1886 C C . LYS A 1 240 ? 0.544 40.347 -14.322 1.00 23.98 240 LYS A C 1
ATOM 1888 O O . LYS A 1 240 ? 0.931 39.448 -15.073 1.00 23.98 240 LYS A O 1
ATOM 1893 N N . PRO A 1 241 ? -0.011 40.100 -13.123 1.00 28.86 241 PRO A N 1
ATOM 1894 C CA . PRO A 1 241 ? -0.241 38.745 -12.652 1.00 28.86 241 PRO A CA 1
ATOM 1895 C C . PRO A 1 241 ? -1.130 38.023 -13.664 1.00 28.86 241 PRO A C 1
ATOM 1897 O O . PRO A 1 241 ? -2.244 38.463 -13.964 1.00 28.86 241 PRO A O 1
ATOM 1900 N N . VAL A 1 242 ? -0.608 36.930 -14.220 1.00 28.06 242 VAL A N 1
ATOM 1901 C CA . VAL A 1 242 ? -1.379 36.008 -15.049 1.00 28.06 242 VAL A CA 1
ATOM 1902 C C . VAL A 1 242 ? -2.502 35.481 -14.163 1.00 28.06 242 VAL A C 1
ATOM 1904 O O . VAL A 1 242 ? -2.256 34.803 -13.165 1.00 28.06 242 VAL A O 1
ATOM 1907 N N . ARG A 1 243 ? -3.746 35.852 -14.482 1.00 28.05 243 ARG A N 1
ATOM 1908 C CA . ARG A 1 243 ? -4.937 35.289 -13.844 1.00 28.05 243 ARG A CA 1
ATOM 1909 C C . ARG A 1 243 ? -5.054 33.834 -14.290 1.00 28.05 243 ARG A C 1
ATOM 1911 O O . ARG A 1 243 ? -5.697 33.544 -15.292 1.00 28.05 243 ARG A O 1
ATOM 1918 N N . VAL A 1 244 ? -4.407 32.938 -13.554 1.00 33.91 244 VAL A N 1
ATOM 1919 C CA . VAL A 1 244 ? -4.660 31.499 -13.639 1.00 33.91 244 VAL A CA 1
ATOM 1920 C C . VAL A 1 244 ? -6.103 31.276 -13.191 1.00 33.91 244 VAL A C 1
ATOM 1922 O O . VAL A 1 244 ? -6.515 31.810 -12.156 1.00 33.91 244 VAL A O 1
ATOM 1925 N N . GLY A 1 245 ? -6.879 30.550 -13.998 1.00 29.92 245 GLY A N 1
ATOM 1926 C CA . GLY A 1 245 ? -8.263 30.200 -13.698 1.00 29.92 245 GLY A CA 1
ATOM 1927 C C . GLY A 1 245 ? -8.359 29.611 -12.295 1.00 29.92 245 GLY A C 1
ATOM 1928 O O . GLY A 1 245 ? -7.841 28.533 -12.021 1.00 29.92 245 GLY A O 1
ATOM 1929 N N . GLN A 1 246 ? -8.972 30.361 -11.383 1.00 32.09 246 GLN A N 1
ATOM 1930 C CA . GLN A 1 246 ? -9.202 29.909 -10.023 1.00 32.09 246 GLN A CA 1
ATOM 1931 C C . GLN A 1 246 ? -10.327 28.876 -10.056 1.00 32.09 246 GLN A C 1
ATOM 1933 O O . GLN A 1 246 ? -11.503 29.239 -10.002 1.00 32.09 246 GLN A O 1
ATOM 1938 N N . GLU A 1 247 ? -9.995 27.588 -10.093 1.00 31.42 247 GLU A N 1
ATOM 1939 C CA . GLU A 1 247 ? -10.896 26.632 -9.459 1.00 31.42 247 GLU A CA 1
ATOM 1940 C C . GLU A 1 247 ? -10.984 27.026 -7.984 1.00 31.42 247 GLU A C 1
ATOM 1942 O O . GLU A 1 247 ? -9.986 27.074 -7.258 1.00 31.42 247 GLU A O 1
ATOM 1947 N N . LYS A 1 248 ? -12.185 27.437 -7.565 1.00 29.59 248 LYS A N 1
ATOM 1948 C CA . LYS A 1 248 ? -12.439 27.870 -6.192 1.00 29.59 248 LYS A CA 1
ATOM 1949 C C . LYS A 1 248 ? -12.040 26.726 -5.253 1.00 29.59 248 LYS A C 1
ATOM 1951 O O . LYS A 1 248 ? -12.525 25.615 -5.460 1.00 29.59 248 LYS A O 1
ATOM 1956 N N . PRO A 1 249 ? -11.219 26.976 -4.215 1.00 34.88 249 PRO A N 1
ATOM 1957 C CA . PRO A 1 249 ? -10.905 25.950 -3.235 1.00 34.88 249 PRO A CA 1
ATOM 1958 C C . PRO A 1 249 ? -12.210 25.421 -2.647 1.00 34.88 249 PRO A C 1
ATOM 1960 O O . PRO A 1 249 ? -13.082 26.187 -2.222 1.00 34.88 249 PRO A O 1
ATOM 1963 N N . ASP A 1 250 ? -12.353 24.101 -2.697 1.00 35.72 250 ASP A N 1
ATOM 1964 C CA . ASP A 1 250 ? -13.556 23.397 -2.293 1.00 35.72 250 ASP A CA 1
ATOM 1965 C C . ASP A 1 250 ? -13.988 23.837 -0.889 1.00 35.72 250 ASP A C 1
ATOM 1967 O O . ASP A 1 250 ? -13.268 23.644 0.094 1.00 35.72 250 ASP A O 1
ATOM 1971 N N . LYS A 1 251 ? -15.194 24.411 -0.782 1.00 32.56 251 LYS A N 1
ATOM 1972 C CA . LYS A 1 251 ? -15.862 24.650 0.504 1.00 32.56 251 LYS A CA 1
ATOM 1973 C C . LYS A 1 251 ? -16.154 23.287 1.136 1.00 32.56 251 LYS A C 1
ATOM 1975 O O . LYS A 1 251 ? -17.189 22.678 0.851 1.00 32.56 251 LYS A O 1
ATOM 1980 N N . LEU A 1 252 ? -15.200 22.748 1.890 1.00 37.00 252 LEU A N 1
ATOM 1981 C CA . LEU A 1 252 ? -15.383 21.543 2.687 1.00 37.00 252 LEU A CA 1
ATOM 1982 C C . LEU A 1 252 ? -16.164 21.954 3.935 1.00 37.00 252 LEU A C 1
ATOM 1984 O O . LEU A 1 252 ? -15.680 22.754 4.737 1.00 37.00 252 LEU A O 1
ATOM 1988 N N . HIS A 1 253 ? -17.392 21.456 4.059 1.00 32.28 253 HIS A N 1
ATOM 1989 C CA . HIS A 1 253 ? -18.160 21.615 5.283 1.00 32.28 253 HIS A CA 1
ATOM 1990 C C . HIS A 1 253 ? -17.384 20.991 6.442 1.00 32.28 253 HIS A C 1
ATOM 1992 O O . HIS A 1 253 ? -16.793 19.916 6.333 1.00 32.28 253 HIS A O 1
ATOM 1998 N N . LEU A 1 254 ? -17.346 21.759 7.519 1.00 34.09 254 LEU A N 1
ATOM 1999 C CA . LEU A 1 254 ? -16.626 21.512 8.747 1.00 34.09 254 LEU A CA 1
ATOM 2000 C C . LEU A 1 254 ? -17.288 20.319 9.438 1.00 34.09 254 LEU A C 1
ATOM 2002 O O . LEU A 1 254 ? -18.358 20.460 10.018 1.00 34.09 254 LEU A O 1
ATOM 2006 N N . ILE A 1 255 ? -16.684 19.136 9.331 1.00 37.91 255 ILE A N 1
ATOM 2007 C CA . ILE A 1 255 ? -16.973 18.061 10.280 1.00 37.91 255 ILE A CA 1
ATOM 2008 C C . ILE A 1 255 ? -16.374 18.526 11.609 1.00 37.91 255 ILE A C 1
ATOM 2010 O O . ILE A 1 255 ? -15.201 18.910 11.640 1.00 37.91 255 ILE A O 1
ATOM 2014 N N . GLU A 1 256 ? -17.186 18.568 12.665 1.00 39.12 256 GLU A N 1
ATOM 2015 C CA . GLU A 1 256 ? -16.763 19.056 13.979 1.00 39.12 256 GLU A CA 1
ATOM 2016 C C . GLU A 1 256 ? -15.498 18.319 14.459 1.00 39.12 256 GLU A C 1
ATOM 2018 O O . GLU A 1 256 ? -15.401 17.096 14.296 1.00 39.12 256 GLU A O 1
ATOM 2023 N N . PRO A 1 257 ? -14.505 19.040 15.014 1.00 42.09 257 PRO A N 1
ATOM 2024 C CA . PRO A 1 257 ? -13.298 18.426 15.544 1.00 42.09 257 PRO A CA 1
ATOM 2025 C C . PRO A 1 257 ? -13.677 17.497 16.699 1.00 42.09 257 PRO A C 1
ATOM 2027 O O . PRO A 1 257 ? -14.302 17.918 17.669 1.00 42.09 257 PRO A O 1
ATOM 2030 N N . ILE A 1 258 ? -13.282 16.229 16.595 1.00 44.75 258 ILE A N 1
ATOM 2031 C CA . ILE A 1 258 ? -13.356 15.295 17.718 1.00 44.75 258 ILE A CA 1
ATOM 2032 C C . ILE A 1 258 ? -12.360 15.812 18.760 1.00 44.75 258 ILE A C 1
ATOM 2034 O O . ILE A 1 258 ? -11.184 16.000 18.442 1.00 44.75 258 ILE A O 1
ATOM 2038 N N . GLY A 1 259 ? -12.830 16.096 19.976 1.00 45.03 259 GLY A N 1
ATOM 2039 C CA . GLY A 1 259 ? -11.967 16.499 21.084 1.00 45.03 259 GLY A CA 1
ATOM 2040 C C . GLY A 1 259 ? -10.809 15.511 21.239 1.00 45.03 259 GLY A C 1
ATOM 2041 O O . GLY A 1 259 ? -11.013 14.306 21.342 1.00 45.03 259 GLY A O 1
ATOM 2042 N N . THR A 1 260 ? -9.579 16.013 21.222 1.00 49.44 260 THR A N 1
ATOM 2043 C CA . THR A 1 260 ? -8.337 15.221 21.159 1.00 49.44 260 THR A CA 1
ATOM 2044 C C . THR A 1 260 ? -7.985 14.481 22.454 1.00 49.44 260 THR A C 1
ATOM 2046 O O . THR A 1 260 ? -6.898 13.926 22.553 1.00 49.44 260 THR A O 1
ATOM 2049 N N . GLY A 1 261 ? -8.868 14.478 23.455 1.00 48.88 261 GLY A N 1
ATOM 2050 C CA . GLY A 1 261 ? -8.614 13.867 24.763 1.00 48.88 261 GLY A CA 1
ATOM 2051 C C . GLY A 1 261 ? -8.764 12.344 24.806 1.00 48.88 261 GLY A C 1
ATOM 2052 O O . GLY A 1 261 ? -8.349 11.735 25.782 1.00 48.88 261 GLY A O 1
ATOM 2053 N N . ASP A 1 262 ? -9.328 11.727 23.762 1.00 66.06 262 ASP A N 1
ATOM 2054 C CA . ASP A 1 262 ? -9.818 10.348 23.831 1.00 66.06 262 ASP A CA 1
ATOM 2055 C C . ASP A 1 262 ? -9.282 9.406 22.743 1.00 66.06 262 ASP A C 1
ATOM 2057 O O . ASP A 1 262 ? -9.836 8.327 22.599 1.00 66.06 262 ASP A O 1
ATOM 2061 N N . ILE A 1 263 ? -8.246 9.732 21.962 1.00 68.56 263 ILE A N 1
ATOM 2062 C CA . ILE A 1 263 ? -7.697 8.793 20.955 1.00 68.56 263 ILE A CA 1
ATOM 2063 C C . ILE A 1 263 ? -6.430 8.120 21.491 1.00 68.56 263 ILE A C 1
ATOM 2065 O O . ILE A 1 263 ? -5.432 8.792 21.733 1.00 68.56 263 ILE A O 1
ATOM 2069 N N . ASP A 1 264 ? -6.467 6.793 21.611 1.00 71.06 264 ASP A N 1
ATOM 2070 C CA . ASP A 1 264 ? -5.295 5.948 21.844 1.00 71.06 264 ASP A CA 1
ATOM 2071 C C . ASP A 1 264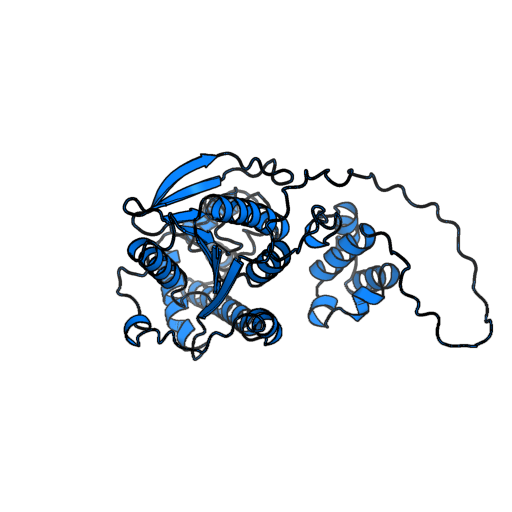 ? -4.708 5.560 20.486 1.00 71.06 264 ASP A C 1
ATOM 2073 O O . ASP A 1 264 ? -5.335 4.804 19.733 1.00 71.06 264 ASP A O 1
ATOM 2077 N N . PHE A 1 265 ? -3.558 6.138 20.131 1.00 75.81 265 PHE A N 1
ATOM 2078 C CA . PHE A 1 265 ? -2.892 5.853 18.865 1.00 75.81 265 PHE A CA 1
ATOM 2079 C C . PHE A 1 265 ? -1.561 5.145 19.083 1.00 75.81 265 PHE A C 1
ATOM 2081 O O . PHE A 1 265 ? -0.621 5.729 19.622 1.00 75.81 265 PHE A O 1
ATOM 2088 N N . GLU A 1 266 ? -1.453 3.923 18.568 1.00 79.69 266 GLU A N 1
ATOM 2089 C CA . GLU A 1 266 ? -0.242 3.111 18.670 1.00 79.69 266 GLU A CA 1
ATOM 2090 C C . GLU A 1 266 ? 0.310 2.756 17.283 1.00 79.69 266 GLU A C 1
ATOM 2092 O O . GLU A 1 266 ? -0.425 2.555 16.311 1.00 79.69 266 GLU A O 1
ATOM 2097 N N . VAL A 1 267 ? 1.639 2.661 17.178 1.00 81.25 267 VAL A N 1
ATOM 2098 C CA . VAL A 1 267 ? 2.312 2.151 15.978 1.00 81.25 267 VAL A CA 1
ATOM 2099 C C . VAL A 1 267 ? 3.114 0.908 16.306 1.00 81.25 267 VAL A C 1
ATOM 2101 O O . VAL A 1 267 ? 4.163 0.983 16.945 1.00 81.25 267 VAL A O 1
ATOM 2104 N N . ILE A 1 268 ? 2.673 -0.215 15.753 1.00 82.19 268 ILE A N 1
ATOM 2105 C CA . ILE A 1 268 ? 3.353 -1.499 15.850 1.00 82.19 268 ILE A CA 1
ATOM 2106 C C . ILE A 1 268 ? 4.214 -1.691 14.604 1.00 82.19 268 ILE A C 1
ATOM 2108 O O . ILE A 1 268 ? 3.730 -1.648 13.470 1.00 82.19 268 ILE A O 1
ATOM 2112 N N . LYS A 1 269 ? 5.517 -1.901 14.805 1.00 83.75 269 LYS A N 1
ATOM 2113 C CA . LYS A 1 269 ? 6.492 -2.078 13.722 1.00 83.75 269 LYS A CA 1
ATOM 2114 C C . LYS A 1 269 ? 6.938 -3.533 13.642 1.00 83.75 269 LYS A C 1
ATOM 2116 O O . LYS A 1 269 ? 7.674 -3.999 14.504 1.00 83.75 269 LYS A O 1
ATOM 2121 N N . LEU A 1 270 ? 6.574 -4.218 12.564 1.00 82.19 270 LEU A N 1
ATOM 2122 C CA . LEU A 1 270 ? 7.075 -5.553 12.243 1.00 82.19 270 LEU A CA 1
ATOM 2123 C C . LEU A 1 270 ? 8.307 -5.429 11.351 1.00 82.19 270 LEU A C 1
ATOM 2125 O O . LEU A 1 270 ? 8.200 -5.313 10.128 1.00 82.19 270 LEU A O 1
ATOM 2129 N N . LEU A 1 271 ? 9.483 -5.401 11.979 1.00 80.75 271 LEU A N 1
ATOM 2130 C CA . LEU A 1 271 ? 10.771 -5.289 11.301 1.00 80.75 271 LEU A CA 1
ATOM 2131 C C . LEU A 1 271 ? 11.485 -6.653 11.333 1.00 80.75 271 LEU A C 1
ATOM 2133 O O . LEU A 1 271 ? 11.636 -7.216 12.414 1.00 80.75 271 LEU A O 1
ATOM 2137 N N . PRO A 1 272 ? 11.935 -7.188 10.185 1.00 77.31 272 PRO A N 1
ATOM 2138 C CA . PRO A 1 272 ? 12.752 -8.394 10.151 1.00 77.31 272 PRO A CA 1
ATOM 2139 C C . PRO A 1 272 ? 14.138 -8.115 10.747 1.00 77.31 272 PRO A C 1
ATOM 2141 O O . PRO A 1 272 ? 14.601 -6.966 10.744 1.00 77.31 272 PRO A O 1
ATOM 2144 N N . ALA A 1 273 ? 14.816 -9.170 11.205 1.00 72.75 273 ALA A N 1
ATOM 2145 C CA . ALA A 1 273 ? 16.177 -9.064 11.723 1.00 72.75 273 ALA A CA 1
ATOM 2146 C C . ALA A 1 273 ? 17.160 -8.665 10.608 1.00 72.75 273 ALA A C 1
ATOM 2148 O O . ALA A 1 273 ? 17.987 -7.771 10.801 1.00 72.75 273 ALA A O 1
ATOM 2149 N N . SER A 1 274 ? 17.008 -9.245 9.414 1.00 77.62 274 SER A N 1
ATOM 2150 C CA . SER A 1 274 ? 17.799 -8.907 8.231 1.00 77.62 274 SER A CA 1
ATOM 2151 C C . SER A 1 274 ? 16.952 -8.798 6.952 1.00 77.62 274 SER A C 1
ATOM 2153 O O . SER A 1 274 ? 15.809 -9.251 6.880 1.00 77.62 274 SER A O 1
ATOM 2155 N N . LEU A 1 275 ? 17.510 -8.168 5.909 1.00 77.12 275 LEU A N 1
ATOM 2156 C CA . LEU A 1 275 ? 16.908 -8.206 4.567 1.00 77.12 275 LEU A CA 1
ATOM 2157 C C . LEU A 1 275 ? 17.026 -9.593 3.924 1.00 77.12 275 LEU A C 1
ATOM 2159 O O . LEU A 1 275 ? 16.180 -9.949 3.104 1.00 77.12 275 LEU A O 1
ATOM 2163 N N . ASP A 1 276 ? 18.044 -10.365 4.299 1.00 82.56 276 ASP A N 1
ATOM 2164 C CA . ASP A 1 276 ? 18.263 -11.707 3.764 1.00 82.56 276 ASP A CA 1
ATOM 2165 C C . ASP A 1 276 ? 17.156 -12.666 4.219 1.00 82.56 276 ASP A C 1
ATOM 2167 O O . ASP A 1 276 ? 16.715 -13.501 3.431 1.00 82.56 276 ASP A O 1
ATOM 2171 N N . ASP A 1 277 ? 16.584 -12.443 5.408 1.00 81.19 277 ASP A N 1
ATOM 2172 C CA . ASP A 1 277 ? 15.424 -13.188 5.920 1.00 81.19 277 ASP A CA 1
ATOM 2173 C C . ASP A 1 277 ? 14.175 -12.996 5.044 1.00 81.19 277 ASP A C 1
ATOM 2175 O O . ASP A 1 277 ? 13.289 -13.855 4.993 1.00 81.19 277 ASP A O 1
ATOM 2179 N N . LEU A 1 278 ? 14.074 -11.850 4.356 1.00 86.12 278 LEU A N 1
ATOM 2180 C CA . LEU A 1 278 ? 12.946 -11.552 3.477 1.00 86.12 278 LEU A CA 1
ATOM 2181 C C . LEU A 1 278 ? 13.100 -12.191 2.100 1.00 86.12 278 LEU A C 1
ATOM 2183 O O . LEU A 1 278 ? 12.090 -12.457 1.451 1.00 86.12 278 LEU A O 1
ATOM 2187 N N . LYS A 1 279 ? 14.326 -12.441 1.628 1.00 91.12 279 LYS A N 1
ATOM 2188 C CA . LYS A 1 279 ? 14.566 -12.876 0.245 1.00 91.12 279 LYS A CA 1
ATOM 2189 C C . LYS A 1 279 ? 13.867 -14.198 -0.092 1.00 91.12 279 LYS A C 1
ATOM 2191 O O . LYS A 1 279 ? 13.151 -14.208 -1.097 1.00 91.12 279 LYS A O 1
ATOM 2196 N N . PRO A 1 280 ? 13.976 -15.280 0.704 1.00 92.25 280 PRO A N 1
ATOM 2197 C CA . PRO A 1 280 ? 13.234 -16.512 0.441 1.00 92.25 280 PRO A CA 1
ATOM 2198 C C . PRO A 1 280 ? 11.715 -16.298 0.423 1.00 92.25 280 PRO A C 1
ATOM 2200 O O . PRO A 1 280 ? 11.043 -16.790 -0.480 1.00 92.25 280 PRO A O 1
ATOM 2203 N N . LYS A 1 281 ? 11.184 -15.502 1.364 1.00 90.12 281 LYS A N 1
ATOM 2204 C CA . LYS A 1 281 ? 9.743 -15.223 1.490 1.00 90.12 281 LYS A CA 1
ATOM 2205 C C . LYS A 1 281 ? 9.204 -14.430 0.298 1.00 90.12 281 LYS A C 1
ATOM 2207 O O . LYS A 1 281 ? 8.188 -14.797 -0.282 1.00 90.12 281 LYS A O 1
ATOM 2212 N N . ILE A 1 282 ? 9.912 -13.374 -0.104 1.00 92.12 282 ILE A N 1
ATOM 2213 C CA . ILE A 1 282 ? 9.575 -12.561 -1.279 1.00 92.12 282 ILE A CA 1
ATOM 2214 C C . ILE A 1 282 ? 9.666 -13.406 -2.550 1.00 92.12 282 ILE A C 1
ATOM 2216 O O . ILE A 1 282 ? 8.748 -13.377 -3.362 1.00 92.12 282 ILE A O 1
ATOM 2220 N N . THR A 1 283 ? 10.722 -14.213 -2.702 1.00 95.62 283 THR A N 1
ATOM 2221 C CA . THR A 1 283 ? 10.879 -15.096 -3.871 1.00 95.62 283 THR A CA 1
ATOM 2222 C C . THR A 1 283 ? 9.719 -16.086 -3.973 1.00 95.62 283 THR A C 1
ATOM 2224 O O . THR A 1 283 ? 9.164 -16.283 -5.053 1.00 95.62 283 THR A O 1
ATOM 2227 N N . ALA A 1 284 ? 9.340 -16.713 -2.855 1.00 94.94 284 ALA A N 1
ATOM 2228 C CA . ALA A 1 284 ? 8.204 -17.627 -2.808 1.00 94.94 284 ALA A CA 1
ATOM 2229 C C . ALA A 1 284 ? 6.902 -16.914 -3.197 1.00 94.94 284 ALA A C 1
ATOM 2231 O O . ALA A 1 284 ? 6.146 -17.436 -4.012 1.00 94.94 284 ALA A O 1
ATOM 2232 N N . ARG A 1 285 ? 6.687 -15.687 -2.704 1.00 93.38 285 ARG A N 1
ATOM 2233 C CA . ARG A 1 285 ? 5.512 -14.878 -3.048 1.00 93.38 285 ARG A CA 1
ATOM 2234 C C . ARG A 1 285 ? 5.463 -14.495 -4.527 1.00 93.38 285 ARG A C 1
ATOM 2236 O O . ARG A 1 285 ? 4.403 -14.582 -5.135 1.00 93.38 285 ARG A O 1
ATOM 2243 N N . VAL A 1 286 ? 6.593 -14.111 -5.121 1.00 96.62 286 VAL A N 1
ATOM 2244 C CA . VAL A 1 286 ? 6.690 -13.841 -6.566 1.00 96.62 286 VAL A CA 1
ATOM 2245 C C . VAL A 1 286 ? 6.267 -15.075 -7.364 1.00 96.62 286 VAL A C 1
ATOM 2247 O O . VAL A 1 286 ? 5.417 -14.976 -8.244 1.00 96.62 286 VAL A O 1
ATOM 2250 N N . LYS A 1 287 ? 6.795 -16.255 -7.016 1.00 97.62 287 LYS A N 1
ATOM 2251 C CA . LYS A 1 287 ? 6.419 -17.515 -7.674 1.00 97.62 287 LYS A CA 1
ATOM 2252 C C . LYS A 1 287 ? 4.936 -17.846 -7.499 1.00 97.62 287 LYS A C 1
ATOM 2254 O O . LYS A 1 287 ? 4.295 -18.214 -8.477 1.00 97.62 287 LYS A O 1
ATOM 2259 N N . ALA A 1 288 ? 4.393 -17.676 -6.295 1.00 96.00 288 ALA A N 1
ATOM 2260 C CA . ALA A 1 288 ? 2.979 -17.916 -6.019 1.00 96.00 288 ALA A CA 1
ATOM 2261 C C . ALA A 1 288 ? 2.073 -17.010 -6.871 1.00 96.00 288 ALA A C 1
ATOM 2263 O O . ALA A 1 288 ? 1.134 -17.492 -7.492 1.00 96.00 288 ALA A O 1
ATOM 2264 N N . ARG A 1 289 ? 2.402 -15.717 -7.001 1.00 96.56 289 ARG A N 1
ATOM 2265 C CA . ARG A 1 289 ? 1.650 -14.789 -7.864 1.00 96.56 289 ARG A CA 1
ATOM 2266 C C . ARG A 1 289 ? 1.752 -15.144 -9.346 1.00 96.56 289 ARG A C 1
ATOM 2268 O O . ARG A 1 289 ? 0.765 -15.036 -10.067 1.00 96.56 289 ARG A O 1
ATOM 2275 N N . LEU A 1 290 ? 2.922 -15.586 -9.814 1.00 97.81 290 LEU A N 1
ATOM 2276 C CA . LEU A 1 290 ? 3.074 -16.087 -11.186 1.00 97.81 290 LEU A CA 1
ATOM 2277 C C . LEU A 1 290 ? 2.160 -17.294 -11.434 1.00 97.81 290 LEU A C 1
ATOM 2279 O O . LEU A 1 290 ? 1.439 -17.308 -12.430 1.00 97.81 290 LEU A O 1
ATOM 2283 N N . GLN A 1 291 ? 2.128 -18.249 -10.501 1.00 97.06 291 GLN A N 1
ATOM 2284 C CA . GLN A 1 291 ? 1.241 -19.418 -10.556 1.00 97.06 291 GLN A CA 1
ATOM 2285 C C . GLN A 1 291 ? -0.244 -19.038 -10.490 1.00 97.06 291 GLN A C 1
ATOM 2287 O O . GLN A 1 291 ? -1.055 -19.634 -11.190 1.00 97.06 291 GLN A O 1
ATOM 2292 N N . ALA A 1 292 ? -0.592 -18.015 -9.709 1.00 96.12 292 ALA A N 1
ATOM 2293 C CA . ALA A 1 292 ? -1.950 -17.484 -9.590 1.00 96.12 292 ALA A CA 1
ATOM 2294 C C . ALA A 1 292 ? -2.405 -16.650 -10.807 1.00 96.12 292 ALA A C 1
ATOM 2296 O O . ALA A 1 292 ? -3.516 -16.127 -10.814 1.00 96.12 292 ALA A O 1
ATOM 2297 N N . GLY A 1 293 ? -1.574 -16.522 -11.848 1.00 97.25 293 GLY A N 1
ATOM 2298 C CA . GLY A 1 293 ? -1.963 -15.880 -13.103 1.00 97.25 293 GLY A CA 1
ATOM 2299 C C . GLY A 1 293 ? -1.540 -14.419 -13.252 1.00 97.25 293 GLY A C 1
ATOM 2300 O O . GLY A 1 293 ? -2.100 -13.726 -14.100 1.00 97.25 293 GLY A O 1
ATOM 2301 N N . ALA A 1 294 ? -0.524 -13.948 -12.516 1.00 97.88 294 ALA A N 1
ATOM 2302 C CA . ALA A 1 294 ? 0.008 -12.585 -12.668 1.00 97.88 294 ALA A CA 1
ATOM 2303 C C . ALA A 1 294 ? 0.387 -12.245 -14.122 1.00 97.88 294 ALA A C 1
ATOM 2305 O O . ALA A 1 294 ? 0.217 -11.111 -14.561 1.00 97.88 294 ALA A O 1
ATOM 2306 N N . VAL A 1 295 ? 0.867 -13.227 -14.895 1.00 98.19 295 VAL A N 1
ATOM 2307 C CA . VAL A 1 295 ? 1.195 -13.034 -16.317 1.00 98.19 295 VAL A CA 1
ATOM 2308 C C . VAL A 1 295 ? -0.047 -12.677 -17.140 1.00 98.19 295 VAL A C 1
ATOM 2310 O O . VAL A 1 295 ? 0.004 -11.759 -17.958 1.00 98.19 295 VAL A O 1
ATOM 2313 N N . ASN A 1 296 ? -1.170 -13.355 -16.894 1.00 98.00 296 ASN A N 1
ATOM 2314 C CA . ASN A 1 296 ? -2.435 -13.079 -17.576 1.00 98.00 296 ASN A CA 1
ATOM 2315 C C . ASN A 1 296 ? -3.002 -11.717 -17.163 1.00 98.00 296 ASN A C 1
ATOM 2317 O O . ASN A 1 296 ? -3.478 -10.973 -18.017 1.00 98.00 296 ASN A O 1
ATOM 2321 N N . GLU A 1 297 ? -2.895 -11.369 -15.877 1.00 97.31 297 GLU A N 1
ATOM 2322 C CA . GLU A 1 297 ? -3.303 -10.060 -15.359 1.00 97.31 297 GLU A CA 1
ATOM 2323 C C . GLU A 1 297 ? -2.531 -8.922 -16.045 1.00 97.31 297 GLU A C 1
ATOM 2325 O O . GLU A 1 297 ? -3.134 -7.993 -16.579 1.00 97.31 297 GLU A O 1
ATOM 2330 N N . VAL A 1 298 ? -1.199 -9.020 -16.132 1.00 97.31 298 VAL A N 1
ATOM 2331 C CA . VAL A 1 298 ? -0.382 -8.002 -16.817 1.00 97.31 298 VAL A CA 1
ATOM 2332 C C . VAL A 1 298 ? -0.650 -7.965 -18.317 1.00 97.31 298 VAL A C 1
ATOM 2334 O O . VAL A 1 298 ? -0.689 -6.882 -18.898 1.00 97.31 298 VAL A O 1
ATOM 2337 N N . LYS A 1 299 ? -0.881 -9.115 -18.958 1.00 97.06 299 LYS A N 1
ATOM 2338 C CA . LYS A 1 299 ? -1.270 -9.149 -20.371 1.00 97.06 299 LYS A CA 1
ATOM 2339 C C . LYS A 1 299 ? -2.565 -8.362 -20.609 1.00 97.06 299 LYS A C 1
ATOM 2341 O O . LYS A 1 299 ? -2.591 -7.506 -21.490 1.00 97.06 299 LYS A O 1
ATOM 2346 N N . ALA A 1 300 ? -3.590 -8.578 -19.783 1.00 95.81 300 ALA A N 1
ATOM 2347 C CA . ALA A 1 300 ? -4.848 -7.837 -19.864 1.00 95.81 300 ALA A CA 1
ATOM 2348 C C . ALA A 1 300 ? -4.661 -6.331 -19.591 1.00 95.81 300 ALA A C 1
ATOM 2350 O O . ALA A 1 300 ? -5.297 -5.500 -20.236 1.00 95.81 300 ALA A O 1
ATOM 2351 N N . LEU A 1 301 ? -3.760 -5.952 -18.677 1.00 94.88 301 LEU A N 1
ATOM 2352 C CA . LEU A 1 301 ? -3.421 -4.542 -18.442 1.00 94.88 301 LEU A CA 1
ATOM 2353 C C . LEU A 1 301 ? -2.769 -3.875 -19.657 1.00 94.88 301 LEU A C 1
ATOM 2355 O O . LEU A 1 301 ? -3.099 -2.734 -19.981 1.00 94.88 301 LEU A O 1
ATOM 2359 N N . LEU A 1 302 ? -1.858 -4.573 -20.338 1.00 94.50 302 LEU A N 1
ATOM 2360 C CA . LEU A 1 302 ? -1.183 -4.055 -21.532 1.00 94.50 302 LEU A CA 1
ATOM 2361 C C . LEU A 1 302 ? -2.173 -3.787 -22.676 1.00 94.50 302 LEU A C 1
ATOM 2363 O O . LEU A 1 302 ? -2.028 -2.801 -23.401 1.00 94.50 302 LEU A O 1
ATOM 2367 N N . GLU A 1 303 ? -3.216 -4.609 -22.800 1.00 94.81 303 GLU A N 1
ATOM 2368 C CA . GLU A 1 303 ? -4.281 -4.435 -23.796 1.00 94.81 303 GLU A CA 1
ATOM 2369 C C . GLU A 1 303 ? -5.111 -3.158 -23.572 1.00 94.81 303 GLU A C 1
ATOM 2371 O O . GLU A 1 303 ? -5.621 -2.582 -24.535 1.00 94.81 303 GLU A O 1
ATOM 2376 N N . GLN A 1 304 ? -5.181 -2.649 -22.335 1.00 92.12 304 GLN A N 1
ATOM 2377 C CA . GLN A 1 304 ? -5.900 -1.409 -22.010 1.00 92.12 304 GLN A CA 1
ATOM 2378 C C . GLN A 1 304 ? -5.178 -0.132 -22.463 1.00 92.12 304 GLN A C 1
ATOM 2380 O O . GLN A 1 304 ? -5.755 0.951 -22.375 1.00 92.12 304 GLN A O 1
ATOM 2385 N N . LYS A 1 305 ? -3.932 -0.231 -22.957 1.00 90.69 305 LYS A N 1
ATOM 2386 C CA . LYS A 1 305 ? -3.141 0.907 -23.471 1.00 90.69 305 LYS A CA 1
ATOM 2387 C C . LYS A 1 305 ? -3.068 2.087 -22.489 1.00 90.69 305 LYS A C 1
ATOM 2389 O O . LYS A 1 305 ? -3.124 3.250 -22.890 1.00 90.69 305 LYS A O 1
ATOM 2394 N N . LEU A 1 306 ? -2.948 1.776 -21.197 1.00 90.75 306 LEU A N 1
ATOM 2395 C CA . LEU A 1 306 ? -2.773 2.767 -20.137 1.00 90.75 306 LEU A CA 1
ATOM 2396 C C . LEU A 1 306 ? -1.479 3.564 -20.350 1.00 90.75 306 LEU A C 1
ATOM 2398 O O . LEU A 1 306 ? -0.528 3.072 -20.960 1.00 90.75 306 LEU A O 1
ATOM 2402 N N . ASP A 1 307 ? -1.412 4.778 -19.795 1.00 89.00 307 ASP A N 1
ATOM 2403 C CA . ASP A 1 307 ? -0.169 5.557 -19.785 1.00 89.00 307 ASP A CA 1
ATOM 2404 C C . ASP A 1 307 ? 0.958 4.718 -19.141 1.00 89.00 307 ASP A C 1
ATOM 2406 O O . ASP A 1 307 ? 0.821 4.311 -17.979 1.00 89.00 307 ASP A O 1
ATOM 2410 N N . PRO A 1 308 ? 2.091 4.478 -19.832 1.00 89.12 308 PRO A N 1
ATOM 2411 C CA . PRO A 1 308 ? 3.239 3.768 -19.267 1.00 89.12 308 PRO A CA 1
ATOM 2412 C C . PRO A 1 308 ? 3.786 4.397 -17.976 1.00 89.12 308 PRO A C 1
ATOM 2414 O O . PRO A 1 308 ? 4.449 3.730 -17.184 1.00 89.12 308 PRO A O 1
ATOM 2417 N N . LYS A 1 309 ? 3.521 5.690 -17.741 1.00 87.12 309 LYS A N 1
ATOM 2418 C CA . LYS A 1 309 ? 3.916 6.418 -16.526 1.00 87.12 309 LYS A CA 1
ATOM 2419 C C . LYS A 1 309 ? 2.890 6.322 -15.392 1.00 87.12 309 LYS A C 1
ATOM 2421 O O . LYS A 1 309 ? 3.184 6.843 -14.307 1.00 87.12 309 LYS A O 1
ATOM 2426 N N . SER A 1 310 ? 1.736 5.690 -15.622 1.00 89.44 310 SER A N 1
ATOM 2427 C CA . SER A 1 310 ? 0.658 5.533 -14.641 1.00 89.44 310 SER A CA 1
ATOM 2428 C C . SER A 1 310 ? 1.085 4.713 -13.421 1.00 89.44 310 SER A C 1
ATOM 2430 O O . SER A 1 310 ? 2.112 4.024 -13.397 1.00 89.44 310 SER A O 1
ATOM 2432 N N . GLN A 1 311 ? 0.287 4.801 -12.357 1.00 89.94 311 GLN A N 1
ATOM 2433 C CA . GLN A 1 311 ? 0.589 4.116 -11.102 1.00 89.94 311 GLN A CA 1
ATOM 2434 C C . GLN A 1 311 ? 0.608 2.598 -11.275 1.00 89.94 311 GLN A C 1
ATOM 2436 O O . GLN A 1 311 ? 1.543 1.956 -10.803 1.00 89.94 311 GLN A O 1
ATOM 2441 N N . VAL A 1 312 ? -0.368 2.043 -11.995 1.00 93.38 312 VAL A N 1
ATOM 2442 C CA . VAL A 1 312 ? -0.474 0.602 -12.252 1.00 93.38 312 VAL A CA 1
ATOM 2443 C C . VAL A 1 312 ? 0.709 0.113 -13.085 1.00 93.38 312 VAL A C 1
ATOM 2445 O O . VAL A 1 312 ? 1.412 -0.797 -12.647 1.00 93.38 312 VAL A O 1
ATOM 2448 N N . MET A 1 313 ? 1.023 0.786 -14.198 1.00 94.88 313 MET A N 1
ATOM 2449 C CA . MET A 1 313 ? 2.097 0.372 -15.117 1.00 94.88 313 MET A CA 1
ATOM 2450 C C . MET A 1 313 ? 3.503 0.435 -14.506 1.00 94.88 313 MET A C 1
ATOM 2452 O O . MET A 1 313 ? 4.408 -0.275 -14.934 1.00 94.88 313 MET A O 1
ATOM 2456 N N . THR A 1 314 ? 3.693 1.252 -13.468 1.00 93.56 314 THR A N 1
ATOM 2457 C CA . THR A 1 314 ? 4.969 1.375 -12.741 1.00 93.56 314 THR A CA 1
ATOM 2458 C C . THR A 1 314 ? 5.044 0.490 -11.489 1.00 93.56 314 THR A C 1
ATOM 2460 O O . THR A 1 314 ? 5.923 0.679 -10.644 1.00 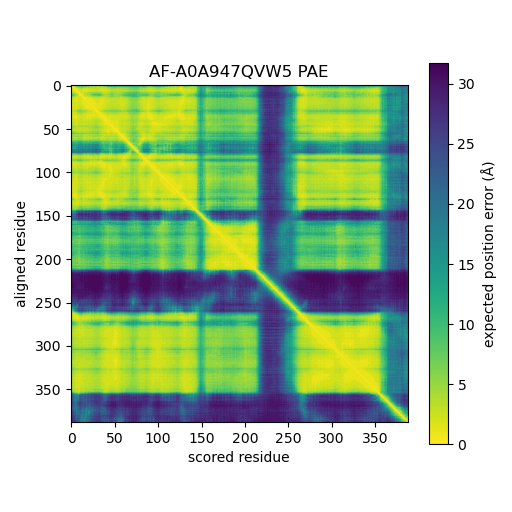93.56 314 THR A O 1
ATOM 2463 N N . THR A 1 315 ? 4.098 -0.433 -11.300 1.00 95.38 315 THR A N 1
ATOM 2464 C CA . THR A 1 315 ? 4.088 -1.375 -10.168 1.00 95.38 315 THR A CA 1
ATOM 2465 C C . THR A 1 315 ? 5.112 -2.470 -10.352 1.00 95.38 315 THR A C 1
ATOM 2467 O O . THR A 1 315 ? 5.233 -3.015 -11.438 1.00 95.38 315 THR A O 1
ATOM 2470 N N . LEU A 1 316 ? 5.826 -2.813 -9.278 1.00 96.06 316 LEU A N 1
ATOM 2471 C CA . LEU A 1 316 ? 6.746 -3.950 -9.276 1.00 96.06 316 LEU A CA 1
ATOM 2472 C C . LEU A 1 316 ? 6.017 -5.216 -9.739 1.00 96.06 316 LEU A C 1
ATOM 2474 O O . LEU A 1 316 ? 4.895 -5.467 -9.308 1.00 96.06 316 LEU A O 1
ATOM 2478 N N . GLY A 1 317 ? 6.650 -5.977 -10.620 1.00 96.88 317 GLY A N 1
ATOM 2479 C CA . GLY A 1 317 ? 6.050 -7.103 -11.323 1.00 96.88 317 GLY A CA 1
ATOM 2480 C C . GLY A 1 317 ? 5.564 -6.730 -12.720 1.00 96.88 317 GLY A C 1
ATOM 2481 O O . GLY A 1 317 ? 5.759 -7.513 -13.642 1.00 96.88 317 GLY A O 1
ATOM 2482 N N . VAL A 1 318 ? 4.996 -5.535 -12.928 1.00 97.75 318 VAL A N 1
ATOM 2483 C CA . VAL A 1 318 ? 4.478 -5.135 -14.249 1.00 97.75 318 VAL A CA 1
ATOM 2484 C C . VAL A 1 318 ? 5.609 -4.926 -15.266 1.00 97.75 318 VAL A C 1
ATOM 2486 O O . VAL A 1 318 ? 5.554 -5.575 -16.314 1.00 97.75 318 VAL A O 1
ATOM 2489 N N . PRO A 1 319 ? 6.654 -4.104 -15.016 1.00 97.62 319 PRO A N 1
ATOM 2490 C CA . PRO A 1 319 ? 7.774 -3.957 -15.946 1.00 97.62 319 PRO A CA 1
ATOM 2491 C C . PRO A 1 319 ? 8.509 -5.267 -16.235 1.00 97.62 319 PRO A C 1
ATOM 2493 O O . PRO A 1 319 ? 8.967 -5.480 -17.356 1.00 97.62 319 PRO A O 1
ATOM 2496 N N . GLU A 1 320 ? 8.650 -6.131 -15.234 1.00 98.38 320 GLU A N 1
ATOM 2497 C CA . GLU A 1 320 ? 9.358 -7.402 -15.342 1.00 98.38 320 GLU A CA 1
ATOM 2498 C C . GLU A 1 320 ? 8.542 -8.400 -16.166 1.00 98.38 320 GLU A C 1
ATOM 2500 O O . GLU A 1 320 ? 9.057 -8.963 -17.130 1.00 98.38 320 GLU A O 1
ATOM 2505 N N . ILE A 1 321 ? 7.252 -8.570 -15.857 1.00 98.56 321 ILE A N 1
ATOM 2506 C CA . ILE A 1 321 ? 6.359 -9.427 -16.647 1.00 98.56 321 ILE A CA 1
ATOM 2507 C C . ILE A 1 321 ? 6.230 -8.889 -18.077 1.00 98.56 321 ILE A C 1
ATOM 2509 O O . ILE A 1 321 ? 6.226 -9.675 -19.018 1.00 98.56 321 ILE A O 1
ATOM 2513 N N . SER A 1 322 ? 6.191 -7.568 -18.271 1.00 97.88 322 SER A N 1
ATOM 2514 C CA . SER A 1 322 ? 6.143 -6.968 -19.612 1.00 97.88 322 SER A CA 1
ATOM 2515 C C . SER A 1 322 ? 7.382 -7.321 -20.445 1.00 97.88 322 SER A C 1
ATOM 2517 O O . SER A 1 322 ? 7.252 -7.656 -21.619 1.00 97.88 322 SER A O 1
ATOM 2519 N N . GLN A 1 323 ? 8.580 -7.299 -19.847 1.00 98.00 323 GLN A N 1
ATOM 2520 C CA . GLN A 1 323 ? 9.817 -7.723 -20.519 1.00 98.00 323 GLN A CA 1
ATOM 2521 C C . GLN A 1 323 ? 9.809 -9.217 -20.853 1.00 98.00 323 GLN A C 1
ATOM 2523 O O . GLN A 1 323 ? 10.253 -9.606 -21.933 1.00 98.00 323 GLN A O 1
ATOM 2528 N N . PHE A 1 324 ? 9.284 -10.048 -19.950 1.00 98.50 324 PHE A N 1
ATOM 2529 C CA . PHE A 1 324 ? 9.130 -11.482 -20.182 1.00 98.50 324 PHE A CA 1
ATOM 2530 C C . PHE A 1 324 ? 8.157 -11.767 -21.336 1.00 98.50 324 PHE A C 1
ATOM 2532 O O . PHE A 1 324 ? 8.491 -12.512 -22.252 1.00 98.50 324 PHE A O 1
ATOM 2539 N N . LEU A 1 325 ? 6.993 -11.108 -21.350 1.00 97.94 325 LEU A N 1
ATOM 2540 C CA . LEU A 1 325 ? 6.004 -11.212 -22.429 1.00 97.94 325 LEU A CA 1
ATOM 2541 C C . LEU A 1 325 ? 6.552 -10.738 -23.783 1.00 97.94 325 LEU A C 1
ATOM 2543 O O . LEU A 1 325 ? 6.146 -11.252 -24.821 1.00 97.94 325 LEU A O 1
ATOM 2547 N N . ALA A 1 326 ? 7.485 -9.783 -23.777 1.00 97.38 326 ALA A N 1
ATOM 2548 C CA . ALA A 1 326 ? 8.179 -9.309 -24.971 1.00 97.38 326 ALA A CA 1
ATOM 2549 C C . ALA A 1 326 ? 9.341 -10.222 -25.423 1.00 97.38 326 ALA A C 1
ATOM 2551 O O . ALA A 1 326 ? 9.993 -9.917 -26.419 1.00 97.38 326 ALA A O 1
ATOM 2552 N N . GLY A 1 327 ? 9.636 -11.308 -24.698 1.00 97.88 327 GLY A N 1
ATOM 2553 C CA . GLY A 1 327 ? 10.751 -12.214 -24.995 1.00 97.88 327 GLY A CA 1
ATOM 2554 C C . GLY A 1 327 ? 12.140 -11.630 -24.713 1.00 97.88 327 GLY A C 1
ATOM 2555 O O . GLY A 1 327 ? 13.134 -12.182 -25.174 1.00 97.88 327 GLY A O 1
ATOM 2556 N N . VAL A 1 328 ? 12.223 -10.517 -23.972 1.00 98.31 328 VAL A N 1
ATOM 2557 C CA . VAL A 1 328 ? 13.488 -9.828 -23.651 1.00 98.31 328 VAL A CA 1
ATOM 2558 C C . VAL A 1 328 ? 14.235 -10.523 -22.512 1.00 98.31 328 VAL A C 1
ATOM 2560 O O . VAL A 1 328 ? 15.462 -10.517 -22.493 1.00 98.31 328 VAL A O 1
ATOM 2563 N N . ILE A 1 329 ? 13.500 -11.118 -21.568 1.00 98.44 329 ILE A N 1
ATOM 2564 C CA . ILE A 1 329 ? 14.056 -11.851 -20.425 1.00 98.44 329 ILE A CA 1
ATOM 2565 C C . ILE A 1 329 ? 13.409 -13.233 -20.305 1.00 98.44 329 ILE A C 1
ATOM 2567 O O . ILE A 1 329 ? 12.244 -13.422 -20.650 1.00 98.44 329 ILE A O 1
ATOM 2571 N N . SER A 1 330 ? 14.154 -14.194 -19.770 1.00 98.50 330 SER A N 1
ATOM 2572 C CA . SER A 1 330 ? 13.664 -15.531 -19.422 1.00 98.50 330 SER A CA 1
ATOM 2573 C C . SER A 1 330 ? 12.790 -15.525 -18.160 1.00 98.50 330 SER A C 1
ATOM 2575 O O . SER A 1 330 ? 12.838 -14.603 -17.346 1.00 98.50 330 SER A O 1
ATOM 2577 N N . GLU A 1 331 ? 12.036 -16.603 -17.922 1.00 97.75 331 GLU A N 1
ATOM 2578 C CA . GLU A 1 331 ? 11.250 -16.770 -16.686 1.00 97.75 331 GLU A CA 1
ATOM 2579 C C . GLU A 1 331 ? 12.137 -16.739 -15.424 1.00 97.75 331 GLU A C 1
ATOM 2581 O O . GLU A 1 331 ? 11.780 -16.160 -14.394 1.00 97.75 331 GLU A O 1
ATOM 2586 N N . LYS A 1 332 ? 13.345 -17.311 -15.511 1.00 98.19 332 LYS A N 1
ATOM 2587 C CA . LYS A 1 332 ? 14.327 -17.280 -14.420 1.00 98.19 332 LYS A CA 1
ATOM 2588 C C . LYS A 1 332 ? 14.754 -15.847 -14.094 1.00 98.19 332 LYS A C 1
ATOM 2590 O O . LYS A 1 332 ? 14.874 -15.497 -12.918 1.00 98.19 332 LYS A O 1
ATOM 2595 N N . GLU A 1 333 ? 14.975 -15.027 -15.117 1.00 98.31 333 GLU A N 1
ATOM 2596 C CA . GLU A 1 333 ? 15.322 -13.611 -14.963 1.00 98.31 333 GLU A CA 1
ATOM 2597 C C . GLU A 1 333 ? 14.141 -12.787 -14.452 1.00 98.31 333 GLU A C 1
ATOM 2599 O O . GLU A 1 333 ? 14.342 -11.955 -13.572 1.00 98.31 333 GLU A O 1
ATOM 2604 N N . LEU A 1 334 ? 12.914 -13.068 -14.902 1.00 98.56 334 LEU A N 1
ATOM 2605 C CA . LEU A 1 334 ? 11.689 -12.466 -14.365 1.00 98.56 334 LEU A CA 1
ATOM 2606 C C . LEU A 1 334 ? 11.593 -12.661 -12.846 1.00 98.56 334 LEU A C 1
ATOM 2608 O O . LEU A 1 334 ? 11.480 -11.685 -12.100 1.00 98.56 334 LEU A O 1
ATOM 2612 N N . ILE A 1 335 ? 11.694 -13.907 -12.373 1.00 98.50 335 ILE A N 1
ATOM 2613 C CA . ILE A 1 335 ? 11.635 -14.217 -10.937 1.00 98.50 335 ILE A CA 1
ATOM 2614 C C . ILE A 1 335 ? 12.755 -13.486 -10.190 1.00 98.50 335 ILE A C 1
ATOM 2616 O O . ILE A 1 335 ? 12.521 -12.924 -9.117 1.00 98.50 335 ILE A O 1
ATOM 2620 N N . HIS A 1 336 ? 13.968 -13.475 -10.750 1.00 98.12 336 HIS A N 1
ATOM 2621 C CA . HIS A 1 336 ? 15.117 -12.809 -10.148 1.00 98.12 336 HIS A CA 1
ATOM 2622 C C . HIS A 1 336 ? 14.918 -11.291 -10.019 1.00 98.12 336 HIS A C 1
ATOM 2624 O O . HIS A 1 336 ? 15.075 -10.751 -8.921 1.00 98.12 336 HIS A O 1
ATOM 2630 N N . LEU A 1 337 ? 14.551 -10.612 -11.109 1.00 98.31 337 LEU A N 1
ATOM 2631 C CA . LEU A 1 337 ? 14.389 -9.159 -11.165 1.00 98.31 337 LEU A CA 1
ATOM 2632 C C . LEU A 1 337 ? 13.224 -8.686 -10.301 1.00 98.31 337 LEU A C 1
ATOM 2634 O O . LEU A 1 337 ? 13.395 -7.761 -9.506 1.00 98.31 337 LEU A O 1
ATOM 2638 N N . TRP A 1 338 ? 12.072 -9.356 -10.380 1.00 98.12 338 TRP A N 1
ATOM 2639 C CA . TRP A 1 338 ? 10.917 -8.991 -9.561 1.00 98.12 338 TRP A CA 1
ATOM 2640 C C . TRP A 1 338 ? 11.243 -9.155 -8.067 1.00 98.12 338 TRP A C 1
ATOM 2642 O O . TRP A 1 338 ? 11.044 -8.232 -7.273 1.00 98.12 338 TRP A O 1
ATOM 2652 N N . THR A 1 339 ? 11.874 -10.271 -7.682 1.00 97.00 339 THR A N 1
ATOM 2653 C CA . THR A 1 339 ? 12.346 -10.483 -6.301 1.00 97.00 339 THR A CA 1
ATOM 2654 C C . THR A 1 339 ? 13.316 -9.384 -5.856 1.00 97.00 339 THR A C 1
ATOM 2656 O O . THR A 1 339 ? 13.195 -8.849 -4.750 1.00 97.00 339 THR A O 1
ATOM 2659 N N . LEU A 1 340 ? 14.287 -9.032 -6.703 1.00 96.38 340 LEU A N 1
ATOM 2660 C CA . LEU A 1 340 ? 15.277 -7.9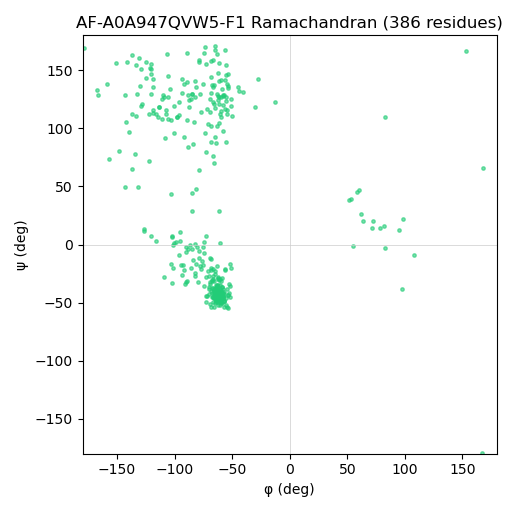98 -6.411 1.00 96.38 340 LEU A CA 1
ATOM 2661 C C . LEU A 1 340 ? 14.613 -6.635 -6.177 1.00 96.38 340 LEU A C 1
ATOM 2663 O O . LEU A 1 340 ? 14.936 -5.953 -5.202 1.00 96.38 340 LEU A O 1
ATOM 2667 N N . HIS A 1 341 ? 13.683 -6.230 -7.039 1.00 96.50 341 HIS A N 1
ATOM 2668 C CA . HIS A 1 341 ? 13.019 -4.938 -6.907 1.00 96.50 341 HIS A CA 1
ATOM 2669 C C . HIS A 1 341 ? 12.086 -4.875 -5.689 1.00 96.50 341 HIS A C 1
ATOM 2671 O O . HIS A 1 341 ? 12.032 -3.834 -5.022 1.00 96.50 341 HIS A O 1
ATOM 2677 N N . GLU A 1 342 ? 11.426 -5.978 -5.320 1.00 94.19 342 GLU A N 1
ATOM 2678 C CA . GLU A 1 342 ? 10.677 -6.058 -4.060 1.00 94.19 342 GLU A CA 1
ATOM 2679 C C . GLU A 1 342 ? 11.585 -5.956 -2.831 1.00 94.19 342 GLU A C 1
ATOM 2681 O O . GLU A 1 342 ? 11.262 -5.219 -1.898 1.00 94.19 342 GLU A O 1
ATOM 2686 N N . LEU A 1 343 ? 12.762 -6.589 -2.841 1.00 93.12 343 LEU A N 1
ATOM 2687 C CA . LEU A 1 343 ? 13.755 -6.437 -1.769 1.00 93.12 343 LEU A CA 1
ATOM 2688 C C . LEU A 1 343 ? 14.252 -4.995 -1.642 1.00 93.12 343 LEU A C 1
ATOM 2690 O O . LEU A 1 343 ? 14.371 -4.460 -0.536 1.00 93.12 343 LEU A O 1
ATOM 2694 N N . GLN A 1 344 ? 14.514 -4.328 -2.767 1.00 93.06 344 GLN A N 1
ATOM 2695 C CA . GLN A 1 344 ? 14.890 -2.915 -2.768 1.00 93.06 344 GLN A CA 1
ATOM 2696 C C . GLN A 1 344 ? 13.764 -2.034 -2.213 1.00 93.06 344 GLN A C 1
ATOM 2698 O O . GLN A 1 344 ? 14.034 -1.065 -1.498 1.00 93.06 344 GLN A O 1
ATOM 2703 N N . TYR A 1 345 ? 12.503 -2.355 -2.511 1.00 91.38 345 TYR A N 1
ATOM 2704 C CA . TYR A 1 345 ? 11.357 -1.656 -1.939 1.00 91.38 345 TYR A CA 1
ATOM 2705 C C . TYR A 1 345 ? 11.212 -1.911 -0.437 1.00 91.38 345 TYR A C 1
ATOM 2707 O O . TYR A 1 345 ? 11.095 -0.947 0.322 1.00 91.38 345 TYR A O 1
ATOM 2715 N N . ALA A 1 346 ? 11.343 -3.160 0.013 1.00 89.00 346 ALA A N 1
ATOM 2716 C CA . ALA A 1 346 ? 11.367 -3.519 1.427 1.00 89.00 346 ALA A CA 1
ATOM 2717 C C . ALA A 1 346 ? 12.481 -2.772 2.178 1.00 89.00 346 ALA A C 1
ATOM 2719 O O . ALA A 1 346 ? 12.239 -2.203 3.241 1.00 89.00 346 ALA A O 1
ATOM 2720 N N . LYS A 1 347 ? 13.682 -2.658 1.592 1.00 89.44 347 LYS A N 1
ATOM 2721 C CA . LYS A 1 347 ? 14.778 -1.843 2.142 1.00 89.44 347 LYS A CA 1
ATOM 2722 C C . LYS A 1 347 ? 14.371 -0.380 2.315 1.00 89.44 347 LYS A C 1
ATOM 2724 O O . LYS A 1 347 ? 14.616 0.189 3.376 1.00 89.44 347 LYS A O 1
ATOM 2729 N N . ARG A 1 348 ? 13.713 0.227 1.317 1.00 87.56 348 ARG A N 1
ATOM 2730 C CA . ARG A 1 348 ? 13.198 1.607 1.422 1.00 87.56 348 ARG A CA 1
ATOM 2731 C C . ARG A 1 348 ? 12.167 1.745 2.545 1.00 87.56 348 ARG A C 1
ATOM 2733 O O . ARG A 1 348 ? 12.221 2.723 3.288 1.00 87.56 348 ARG A O 1
ATOM 2740 N N . GLN A 1 349 ? 11.272 0.769 2.700 1.00 85.06 349 GLN A N 1
ATOM 2741 C CA . GLN A 1 349 ? 10.297 0.734 3.795 1.00 85.06 349 GLN A CA 1
ATOM 2742 C C . GLN A 1 349 ? 10.992 0.638 5.157 1.00 85.06 349 GLN A C 1
ATOM 2744 O O . GLN A 1 349 ? 10.671 1.404 6.060 1.00 85.06 349 GLN A O 1
ATOM 2749 N N . LEU A 1 350 ? 12.001 -0.224 5.300 1.00 84.06 350 LEU A N 1
ATOM 2750 C CA . LEU A 1 350 ? 12.797 -0.319 6.526 1.00 84.06 350 LEU A CA 1
ATOM 2751 C C . LEU A 1 350 ? 13.504 0.993 6.853 1.00 84.06 350 LEU A C 1
ATOM 2753 O O . LEU A 1 350 ? 13.432 1.453 7.989 1.00 84.06 350 LEU A O 1
ATOM 2757 N N . THR A 1 351 ? 14.151 1.625 5.871 1.00 83.81 351 THR A N 1
ATOM 2758 C CA . THR A 1 351 ? 14.774 2.942 6.061 1.00 83.81 351 THR A CA 1
ATOM 2759 C C . THR A 1 351 ? 13.755 3.981 6.521 1.00 83.81 351 THR A C 1
ATOM 2761 O O . THR A 1 351 ? 14.078 4.804 7.373 1.00 83.81 351 THR A O 1
ATOM 2764 N N . TRP A 1 352 ? 12.528 3.942 5.996 1.00 82.25 352 TRP A N 1
ATOM 2765 C CA . TRP A 1 352 ? 11.454 4.832 6.428 1.00 82.25 352 TRP A CA 1
ATOM 2766 C C . TRP A 1 352 ? 11.040 4.569 7.882 1.00 82.25 352 TRP A C 1
ATOM 2768 O O . TRP A 1 352 ? 11.070 5.480 8.707 1.00 82.25 352 TRP A O 1
ATOM 2778 N N . PHE A 1 353 ? 10.698 3.322 8.218 1.00 77.69 353 PHE A N 1
ATOM 2779 C CA . PHE A 1 353 ? 10.142 2.965 9.527 1.00 77.69 353 PHE A CA 1
ATOM 2780 C C . PHE A 1 353 ? 11.174 2.938 10.666 1.00 77.69 353 PHE A C 1
ATOM 2782 O O . PHE A 1 353 ? 10.784 3.026 11.833 1.00 77.69 353 PHE A O 1
ATOM 2789 N N . LYS A 1 354 ? 12.478 2.872 10.357 1.00 75.69 354 LYS A N 1
ATOM 2790 C CA . LYS A 1 354 ? 13.572 2.992 11.339 1.00 75.69 354 LYS A CA 1
ATOM 2791 C C . LYS A 1 354 ? 13.829 4.428 11.812 1.00 75.69 354 LYS A C 1
ATOM 2793 O O . LYS A 1 354 ? 14.533 4.599 12.801 1.00 75.69 354 LYS A O 1
ATOM 2798 N N . ARG A 1 355 ? 13.295 5.460 11.141 1.00 69.44 355 ARG A N 1
ATOM 2799 C CA . ARG A 1 355 ? 13.548 6.858 11.533 1.00 69.44 355 ARG A CA 1
ATOM 2800 C C . ARG A 1 355 ? 13.012 7.141 12.947 1.00 69.44 355 ARG A C 1
ATOM 2802 O O . ARG A 1 355 ? 11.827 6.879 13.186 1.00 69.44 355 ARG A O 1
ATOM 2809 N N . PRO A 1 356 ? 13.841 7.699 13.853 1.00 53.62 356 PRO A N 1
ATOM 2810 C CA . PRO A 1 356 ? 13.433 8.023 15.217 1.00 53.62 356 PRO A CA 1
ATOM 2811 C C . PRO A 1 356 ? 12.270 9.007 15.232 1.00 53.62 356 PRO A C 1
ATOM 2813 O O . PRO A 1 356 ? 11.328 8.804 15.977 1.00 53.62 356 PRO A O 1
ATOM 2816 N N . ASP A 1 357 ? 12.270 10.002 14.346 1.00 46.06 357 ASP A N 1
ATOM 2817 C CA . ASP A 1 357 ? 11.342 11.143 14.382 1.00 46.06 357 ASP A CA 1
ATOM 2818 C C . ASP A 1 357 ? 9.881 10.760 14.110 1.00 46.06 357 ASP A C 1
ATOM 2820 O O . ASP A 1 357 ? 8.966 11.459 14.535 1.00 46.06 357 ASP A O 1
ATOM 2824 N N . GLN A 1 358 ? 9.645 9.612 13.463 1.00 47.41 358 GLN A N 1
ATOM 2825 C CA . GLN A 1 358 ? 8.296 9.054 13.336 1.00 47.41 358 GLN A CA 1
ATOM 2826 C 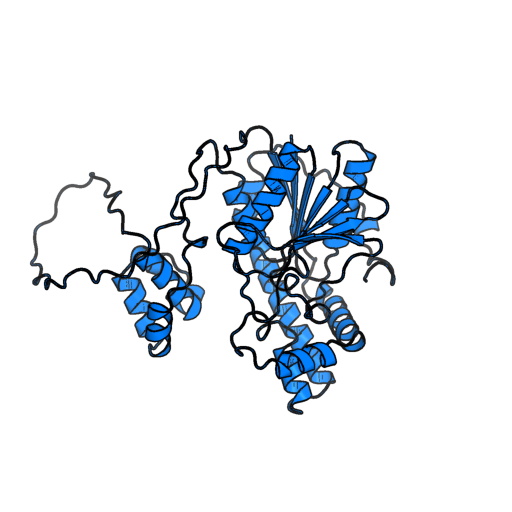C . GLN A 1 358 ? 7.905 8.191 14.537 1.00 47.41 358 GLN A C 1
ATOM 2828 O O . GLN A 1 358 ? 6.730 7.992 14.760 1.00 47.41 358 GLN A O 1
ATOM 2833 N N . ALA A 1 359 ? 8.848 7.692 15.338 1.00 36.34 359 ALA A N 1
ATOM 2834 C CA . ALA A 1 359 ? 8.563 6.983 16.591 1.00 36.34 359 ALA A CA 1
ATOM 2835 C C . ALA A 1 359 ? 8.510 7.924 17.810 1.00 36.34 359 ALA A C 1
ATOM 2837 O O . ALA A 1 359 ? 7.751 7.689 18.741 1.00 36.34 359 ALA A O 1
ATOM 2838 N N . HIS A 1 360 ? 9.295 9.004 17.805 1.00 34.34 360 HIS A N 1
ATOM 2839 C CA . HIS A 1 360 ? 9.575 9.827 18.983 1.00 34.34 360 HIS A CA 1
ATOM 2840 C C . HIS A 1 360 ? 8.475 10.859 19.283 1.00 34.34 360 HIS A C 1
ATOM 2842 O O . HIS A 1 360 ? 8.292 11.231 20.438 1.00 34.34 360 HIS A O 1
ATOM 2848 N N . GLN A 1 361 ? 7.693 11.278 18.278 1.00 37.34 361 GLN A N 1
ATOM 2849 C CA . GLN A 1 361 ? 6.417 11.984 18.498 1.00 37.34 361 GLN A CA 1
ATOM 2850 C C . GLN A 1 361 ? 5.235 11.030 18.739 1.00 37.34 361 GLN A C 1
ATOM 2852 O O . GLN A 1 361 ? 4.191 11.480 19.198 1.00 37.34 361 GLN A O 1
ATOM 2857 N N . LEU A 1 362 ? 5.402 9.730 18.466 1.00 39.12 362 LEU A N 1
ATOM 2858 C CA . LEU A 1 362 ? 4.389 8.693 18.698 1.00 39.12 362 LEU A CA 1
ATOM 2859 C C . LEU A 1 362 ? 4.512 8.031 20.081 1.00 39.12 362 LEU A C 1
ATOM 2861 O O . LEU A 1 362 ? 3.524 7.536 20.599 1.00 39.12 362 LEU A O 1
ATOM 2865 N N . GLN A 1 363 ? 5.685 8.085 20.719 1.00 31.56 363 GLN A N 1
ATOM 2866 C CA . GLN A 1 363 ? 5.899 7.574 22.081 1.00 31.56 363 GLN A CA 1
ATOM 2867 C C . GLN A 1 363 ? 5.723 8.620 23.194 1.00 31.56 363 GLN A C 1
ATOM 2869 O O . GLN A 1 363 ? 5.571 8.247 24.352 1.00 31.56 363 GLN A O 1
ATOM 2874 N N . LYS A 1 364 ? 5.759 9.928 22.905 1.00 27.70 364 LYS A N 1
ATOM 2875 C CA . LYS A 1 364 ? 5.911 10.944 23.967 1.00 27.70 364 LYS A CA 1
ATOM 2876 C C . LYS A 1 364 ? 4.648 11.358 24.733 1.00 27.70 364 LYS A C 1
ATOM 2878 O O . LYS A 1 364 ? 4.789 12.149 25.656 1.00 27.70 364 LYS A O 1
ATOM 2883 N N . ASN A 1 365 ? 3.470 10.805 24.434 1.00 31.25 365 ASN A N 1
ATOM 2884 C CA . ASN A 1 365 ? 2.238 11.123 25.177 1.00 31.25 365 ASN A CA 1
ATOM 2885 C C . ASN A 1 365 ? 1.549 9.930 25.846 1.00 31.25 365 ASN A C 1
ATOM 2887 O O . ASN A 1 365 ? 0.466 10.101 26.396 1.00 31.25 365 ASN A O 1
ATOM 2891 N N . ILE A 1 366 ? 2.154 8.742 25.849 1.00 29.41 366 ILE A N 1
ATOM 2892 C CA . ILE A 1 366 ? 1.555 7.594 26.528 1.00 29.41 366 ILE A CA 1
ATOM 2893 C C . ILE A 1 366 ? 2.659 6.865 27.279 1.00 29.41 366 ILE A C 1
ATOM 2895 O O . ILE A 1 366 ? 3.588 6.327 26.681 1.00 29.41 366 ILE A O 1
ATOM 2899 N N . GLY A 1 367 ? 2.584 6.901 28.608 1.00 26.77 367 GLY A N 1
ATOM 2900 C CA . GLY A 1 367 ? 3.427 6.099 29.485 1.00 26.77 367 GLY A CA 1
ATOM 2901 C C . GLY A 1 367 ? 3.096 4.618 29.331 1.00 26.77 367 GLY A C 1
ATOM 2902 O O . GLY A 1 367 ? 2.427 4.050 30.185 1.00 26.77 367 GLY A O 1
ATOM 2903 N N . ILE A 1 368 ? 3.558 4.002 28.243 1.00 28.00 368 ILE A N 1
ATOM 2904 C CA . ILE A 1 368 ? 3.481 2.561 28.018 1.00 28.00 368 ILE A CA 1
ATOM 2905 C C . ILE A 1 368 ? 4.906 2.013 28.005 1.00 28.00 368 ILE A C 1
ATOM 2907 O O . ILE A 1 368 ? 5.707 2.268 27.104 1.00 28.00 368 ILE A O 1
ATOM 2911 N N . THR A 1 369 ? 5.222 1.266 29.057 1.00 25.97 369 THR A N 1
ATOM 2912 C CA . THR A 1 369 ? 6.351 0.343 29.121 1.00 25.97 369 THR A CA 1
ATOM 2913 C C . THR A 1 369 ? 6.181 -0.773 28.080 1.00 25.97 369 THR A C 1
ATOM 2915 O O . THR A 1 369 ? 5.058 -1.190 27.798 1.00 25.97 369 THR A O 1
ATOM 2918 N N . PRO A 1 370 ? 7.279 -1.299 27.508 1.00 29.75 370 PRO A N 1
ATOM 2919 C CA . PRO A 1 370 ? 7.252 -2.344 26.489 1.00 29.75 370 PRO A CA 1
ATOM 2920 C C . PRO A 1 370 ? 6.863 -3.685 27.121 1.00 29.75 370 PRO A C 1
ATOM 2922 O O . PRO A 1 370 ? 7.717 -4.504 27.434 1.00 29.75 370 PRO A O 1
ATOM 2925 N N . ASN A 1 371 ? 5.574 -3.906 27.355 1.00 27.64 371 ASN A N 1
ATOM 2926 C CA . ASN A 1 371 ? 5.063 -5.162 27.899 1.00 27.64 371 ASN A CA 1
ATOM 2927 C C . ASN A 1 371 ? 3.874 -5.674 27.079 1.00 27.64 371 ASN A C 1
ATOM 2929 O O . ASN A 1 371 ? 2.842 -6.065 27.610 1.00 27.64 371 ASN A O 1
ATOM 2933 N N . HIS A 1 372 ? 4.033 -5.733 25.760 1.00 32.22 372 HIS A N 1
ATOM 2934 C CA . HIS A 1 372 ? 3.440 -6.826 24.995 1.00 32.22 372 HIS A CA 1
ATOM 2935 C C . HIS A 1 372 ? 4.585 -7.724 24.543 1.00 32.22 372 HIS A C 1
ATOM 2937 O O . HIS A 1 372 ? 5.222 -7.506 23.514 1.00 32.22 372 HIS A O 1
ATOM 2943 N N . LYS A 1 373 ? 4.886 -8.729 25.376 1.00 26.97 373 LYS A N 1
ATOM 2944 C CA . LYS A 1 373 ? 5.610 -9.912 24.919 1.00 26.97 373 LYS A CA 1
ATOM 2945 C C . LYS A 1 373 ? 4.694 -10.606 23.916 1.00 26.97 373 LYS A C 1
ATOM 2947 O O . LYS A 1 373 ? 3.841 -11.396 24.300 1.00 26.97 373 LYS A O 1
ATOM 2952 N N . VAL A 1 374 ? 4.860 -10.277 22.640 1.00 31.44 374 VAL A N 1
ATOM 2953 C CA . VAL A 1 374 ? 4.415 -11.139 21.545 1.00 31.44 374 VAL A CA 1
ATOM 2954 C C . VAL A 1 374 ? 5.066 -12.498 21.815 1.00 31.44 374 VAL A C 1
ATOM 2956 O O . VAL A 1 374 ? 6.295 -12.570 21.916 1.00 31.44 374 VAL A O 1
ATOM 2959 N N . SER A 1 375 ? 4.271 -13.542 22.069 1.00 25.30 375 SER A N 1
ATOM 2960 C CA . SER A 1 375 ? 4.816 -14.869 22.357 1.00 25.30 375 SER A CA 1
ATOM 2961 C C . SER A 1 375 ? 5.732 -15.307 21.200 1.00 25.30 375 SER A C 1
ATOM 2963 O O . SER A 1 375 ? 5.429 -15.026 20.040 1.00 25.30 375 SER A O 1
ATOM 2965 N N . PRO A 1 376 ? 6.870 -15.974 21.463 1.00 30.20 376 PRO A N 1
ATOM 2966 C CA . PRO A 1 376 ? 7.777 -16.442 20.408 1.00 30.20 376 PRO A CA 1
ATOM 2967 C C . PRO A 1 376 ? 7.105 -17.357 19.368 1.00 30.20 376 PRO A C 1
ATOM 2969 O O . PRO A 1 376 ? 7.578 -17.466 18.239 1.00 30.20 376 PRO A O 1
ATOM 2972 N N . GLU A 1 377 ? 5.976 -17.972 19.724 1.00 30.69 377 GLU A N 1
ATOM 2973 C CA . GLU A 1 377 ? 5.118 -18.766 18.838 1.00 30.69 377 GLU A CA 1
ATOM 2974 C C . GLU A 1 377 ? 4.434 -17.917 17.745 1.00 30.69 377 GLU A C 1
ATOM 2976 O O . GLU A 1 377 ? 4.214 -18.413 16.646 1.00 30.69 377 GLU A O 1
ATOM 2981 N N . LEU A 1 378 ? 4.202 -16.616 17.982 1.00 33.34 378 LEU A N 1
ATOM 2982 C CA . LEU A 1 378 ? 3.619 -15.653 17.025 1.00 33.34 378 LEU A CA 1
ATOM 2983 C C . LEU A 1 378 ? 4.616 -15.140 15.969 1.00 33.34 378 LEU A C 1
ATOM 2985 O O . LEU A 1 378 ? 4.241 -14.399 15.060 1.00 33.34 378 LEU A O 1
ATOM 2989 N N . LEU A 1 379 ? 5.896 -15.509 16.088 1.00 31.84 379 LEU A N 1
ATOM 2990 C CA . LEU A 1 379 ? 6.941 -15.236 15.093 1.00 31.84 379 LEU A CA 1
ATOM 2991 C C . LEU A 1 379 ? 7.247 -16.452 14.210 1.00 31.84 379 LEU A C 1
ATOM 2993 O O . LEU A 1 379 ? 8.118 -16.365 13.336 1.00 31.84 379 LEU A O 1
ATOM 2997 N N . GLN A 1 380 ? 6.551 -17.575 14.407 1.00 25.34 380 GLN A N 1
ATOM 2998 C CA . GLN A 1 380 ? 6.701 -18.711 13.509 1.00 25.34 380 GLN A CA 1
ATOM 2999 C C . GLN A 1 380 ? 6.132 -18.372 12.126 1.00 25.34 380 GLN A C 1
ATOM 3001 O O . GLN A 1 380 ? 5.153 -17.629 12.018 1.00 25.34 380 GLN A O 1
ATOM 3006 N N . PRO A 1 381 ? 6.754 -18.866 11.038 1.00 28.31 381 PRO A N 1
ATOM 3007 C CA . PRO A 1 381 ? 6.120 -18.809 9.736 1.00 28.31 381 PRO A CA 1
ATOM 3008 C C . PRO A 1 381 ? 4.772 -19.505 9.870 1.00 28.31 381 PRO A C 1
ATOM 3010 O O . PRO A 1 381 ? 4.707 -20.689 10.192 1.00 28.31 381 PRO A O 1
ATOM 3013 N N . ALA A 1 382 ? 3.715 -18.730 9.663 1.00 32.97 382 ALA A N 1
ATOM 3014 C CA . ALA A 1 382 ? 2.368 -19.248 9.650 1.00 32.97 382 ALA A CA 1
ATOM 3015 C C . ALA A 1 382 ? 2.298 -20.414 8.640 1.00 32.97 382 ALA A C 1
ATOM 3017 O O . ALA A 1 382 ? 3.084 -20.448 7.680 1.00 32.97 382 ALA A O 1
ATOM 3018 N N . SER A 1 383 ? 1.463 -21.409 8.933 1.00 29.39 383 SER A N 1
ATOM 3019 C CA . SER A 1 383 ? 1.388 -22.668 8.194 1.00 29.39 383 SER A CA 1
ATOM 3020 C C . SER A 1 383 ? 1.126 -22.421 6.701 1.00 29.39 383 SER A C 1
ATOM 3022 O O . SER A 1 383 ? 0.795 -21.310 6.290 1.00 29.39 383 SER A O 1
ATOM 3024 N N . LYS A 1 384 ? 1.285 -23.446 5.853 1.00 31.00 384 LYS A N 1
ATOM 3025 C CA . LYS A 1 384 ? 1.030 -23.337 4.401 1.00 31.00 384 LYS A CA 1
ATOM 3026 C C . LYS A 1 384 ? -0.342 -22.732 4.053 1.00 31.00 384 LYS A C 1
ATOM 3028 O O . LYS A 1 384 ? -0.474 -22.214 2.950 1.00 31.00 384 LYS A O 1
ATOM 3033 N N . ASP A 1 385 ? -1.286 -22.753 4.992 1.00 30.97 385 ASP A N 1
ATOM 3034 C CA . ASP A 1 385 ? -2.654 -22.257 4.851 1.00 30.97 385 ASP A CA 1
ATOM 3035 C C . ASP A 1 385 ? -2.879 -20.873 5.496 1.00 30.97 385 ASP A C 1
ATOM 3037 O O . ASP A 1 385 ? -3.965 -20.325 5.413 1.00 30.97 385 ASP A O 1
ATOM 3041 N N . ASP A 1 386 ? -1.867 -20.263 6.118 1.00 32.47 386 ASP A N 1
ATOM 3042 C CA . ASP A 1 386 ? -1.961 -18.927 6.737 1.00 32.47 386 ASP A CA 1
ATOM 3043 C C . ASP A 1 386 ? -1.399 -17.804 5.845 1.00 32.47 386 ASP A C 1
ATOM 3045 O O . ASP A 1 386 ? -1.342 -16.626 6.219 1.00 32.47 386 ASP A O 1
ATOM 3049 N N . TRP A 1 387 ? -0.958 -18.178 4.649 1.00 32.28 387 TRP A N 1
ATOM 3050 C CA . TRP A 1 387 ? -0.471 -17.284 3.609 1.00 32.28 387 TRP A CA 1
ATOM 3051 C C . TRP A 1 387 ? -1.320 -17.494 2.366 1.00 32.28 387 TRP A C 1
ATOM 3053 O O . TRP A 1 387 ? -0.859 -18.090 1.393 1.00 32.28 387 TRP A O 1
ATOM 3063 N N . PHE A 1 388 ? -2.565 -17.032 2.435 1.00 34.44 388 PHE A N 1
ATOM 3064 C CA . PHE A 1 388 ? -3.382 -16.877 1.239 1.00 34.44 388 PHE A CA 1
ATOM 3065 C C . PHE A 1 388 ? -2.832 -15.732 0.386 1.00 34.44 388 PHE A C 1
ATOM 3067 O O . PHE A 1 388 ? -2.645 -14.616 0.938 1.00 34.44 388 PHE A O 1
#

Radius of gyration: 23.52 Å; Cα contacts (8 Å, |Δi|>4): 481; chains: 1; bounding box: 45×74×54 Å

Mean predicted aligned error: 12.57 Å

Sequence (388 aa):
MHKIISIVGPTATGKTALALQTAQEWLELGQVKGVNLISADSRQVFRGFEVVTGADIPAGFEVVSETKLKTKGMAGLSYRPIYKDSSRQIFLHGVKMIDVGSDWSLAHFVRFAREIAYWSIKNNYAVIMVGGTGLYHQHLWHHLNLAGHSKLPQKTAIFVGPNLEVRKQAETMALSGLQSWLKQIDEKRFLQMNQSDRQNPRRLVRAIEIALTTPVTSELVDKSQPGRTEVDQPPVTNRKPVRVGQEKPDKLHLIEPIGTGDIDFEVIKLLPASLDDLKPKITARVKARLQAGAVNEVKALLEQKLDPKSQVMTTLGVPEISQFLAGVISEKELIHLWTLHELQYAKRQLTWFKRPDQAHQLQKNIGITPNHKVSPELLQPASKDDWF

pLDDT: mean 74.66, std 24.5, range [23.98, 98.56]

Solvent-accessible surface area (backbone atoms only — not comparable to full-atom values): 23006 Å² total; per-residue (Å²): 114,40,48,36,37,36,37,33,38,37,83,92,59,53,53,66,60,53,52,52,49,54,47,49,52,38,46,76,70,62,76,34,76,28,31,41,35,33,48,35,41,92,55,24,25,28,36,91,43,33,50,65,56,64,46,67,76,61,90,62,50,42,82,77,44,76,41,65,38,78,51,88,93,40,74,86,43,62,34,40,43,33,29,29,35,80,90,50,61,39,33,44,34,49,46,48,24,28,51,66,89,58,88,86,47,73,43,54,51,42,55,55,53,46,53,53,48,53,52,24,52,77,66,45,22,27,37,40,36,37,35,52,40,64,68,54,60,54,50,40,49,64,69,68,69,52,63,77,50,62,56,74,71,95,73,50,72,66,70,56,68,89,46,67,68,62,50,62,56,50,74,78,46,53,66,71,52,46,51,50,52,31,37,74,75,35,43,69,60,52,70,69,46,51,71,72,46,72,73,29,65,69,54,39,51,51,50,37,46,40,46,77,71,46,79,84,72,92,76,80,81,78,91,78,81,85,87,83,82,92,78,88,81,80,83,82,76,87,69,76,81,79,83,68,83,75,76,72,78,77,86,71,78,65,68,75,48,67,72,74,88,39,69,46,65,47,77,48,75,43,73,72,96,49,73,72,73,45,49,65,55,46,40,50,50,54,52,50,24,50,74,71,38,25,60,58,47,47,53,57,52,60,74,66,67,60,61,72,85,36,74,63,51,66,32,79,46,40,60,38,47,51,35,35,77,68,67,76,40,52,72,71,51,33,54,50,51,34,35,49,53,51,50,56,49,31,50,53,34,46,62,59,72,66,41,59,77,74,49,56,75,59,50,73,84,56,99,69,77,98,75,77,80,74,55,77,76,78,70,51,83,65,54,92,82,69,66,119

Foldseek 3Di:
DAAEEEEAAAPPLCQVVVLVVVQVVCVVVVQFPAEEEEEPDQQQLAALQCLLRVVDDDPQWDFPDKDQPPQVVSPPFGIWTWIQRNVGRYIYTRGNGGHQQDDDALVNLLSVVVVVSVVCVVRRYHYYYTYLNLSNVVVNVVVLQDADDLDDPLQDLRPQDQDPVLVVVLVPDDLVRLLVLLCVQPVPVSVVDDPVLSNDSVSSSSSNSSSVVDPPPPPDPPPDDDDDDDDDDDDDPDDDPDPDPDPDRDPDRRPGRDHNPDYDYYYHYSYDPDLVVCLVVLLVSLVVSVVVPLLVSLVVVVVVVHDCPGPSNPRQLNVLSVCVVVVNDPPVVSSVRSSVVSSVVSVVSCVSVPDVVSVVVRPPPDPDDPPPPPDPVNSDDDPPVSSD